Protein AF-A0A7S2PC75-F1 (afdb_monomer)

Nearest PDB structures (foldseek):
  4tuf-assembly1_A  TM=7.971E-01  e=1.268E-13  Xanthomonas campestris pv. campestris str. ATCC 33913
  3axx-assembly1_A  TM=7.321E-01  e=4.508E-13  Pyrococcus horikoshii OT3
  4hu0-assembly1_A  TM=7.326E-01  e=3.257E-08  uncultured bacterium
  7p6i-assembly1_A  TM=6.720E-01  e=1.459E-07  uncultured bacterium
  3w0k-assembly1_A  TM=6.856E-01  e=2.071E-06  Caldanaerobius polysaccharolyticus

Structure (mmCIF, N/CA/C/O backbone):
data_AF-A0A7S2PC75-F1
#
_entry.id   AF-A0A7S2PC75-F1
#
loop_
_atom_site.group_PDB
_atom_site.id
_atom_site.type_symbol
_atom_site.label_atom_id
_atom_site.label_alt_id
_atom_site.label_comp_id
_atom_site.label_asym_id
_atom_site.label_entity_id
_atom_site.label_seq_id
_atom_site.pdbx_PDB_ins_code
_atom_site.Cartn_x
_atom_site.Cartn_y
_atom_site.Cartn_z
_atom_site.occupancy
_atom_site.B_iso_or_equiv
_atom_site.auth_seq_id
_atom_site.auth_comp_id
_atom_site.auth_asym_id
_atom_site.auth_atom_id
_atom_site.pdbx_PDB_model_num
ATOM 1 N N . MET A 1 1 ? -19.248 19.555 7.279 1.00 66.62 1 MET A N 1
ATOM 2 C CA . MET A 1 1 ? -19.212 18.313 8.081 1.00 66.62 1 MET A CA 1
ATOM 3 C C . MET A 1 1 ? -19.969 18.442 9.414 1.00 66.62 1 MET A C 1
ATOM 5 O O . MET A 1 1 ? -21.032 17.844 9.510 1.00 66.62 1 MET A O 1
ATOM 9 N N . LEU A 1 2 ? -19.542 19.271 10.380 1.00 76.38 2 LEU A N 1
ATOM 10 C CA . LEU A 1 2 ? -20.166 19.337 11.725 1.00 76.38 2 LEU A CA 1
ATOM 11 C C . LEU A 1 2 ? -21.654 19.732 11.754 1.00 76.38 2 LEU A C 1
ATOM 13 O O . LEU A 1 2 ? -22.411 19.213 12.561 1.00 76.38 2 LEU A O 1
ATOM 17 N N . ARG A 1 3 ? -22.115 20.598 10.838 1.00 79.69 3 ARG A N 1
ATOM 18 C CA . ARG A 1 3 ? -23.551 20.940 10.726 1.00 79.69 3 ARG A CA 1
ATOM 19 C C . ARG A 1 3 ? -24.442 19.730 10.417 1.00 79.69 3 ARG A C 1
ATOM 21 O O . ARG A 1 3 ? -25.597 19.723 10.818 1.00 79.69 3 ARG A O 1
ATOM 28 N N . ALA A 1 4 ? -23.919 18.752 9.681 1.00 81.88 4 ALA A N 1
ATOM 29 C CA . ALA A 1 4 ? -24.644 17.534 9.325 1.00 81.88 4 ALA A CA 1
ATOM 30 C C . ALA A 1 4 ? -24.431 16.399 10.344 1.00 81.88 4 ALA A C 1
ATOM 32 O O . ALA A 1 4 ? -25.217 15.462 10.348 1.00 81.88 4 ALA A O 1
ATOM 33 N N . ASN A 1 5 ? -23.399 16.506 11.190 1.00 87.88 5 ASN A N 1
ATOM 34 C CA . ASN A 1 5 ? -22.972 15.489 12.153 1.00 87.88 5 ASN A CA 1
ATOM 35 C C . ASN A 1 5 ? -22.651 16.173 13.502 1.00 87.88 5 ASN A C 1
ATOM 37 O O . ASN A 1 5 ? -21.478 16.284 13.880 1.00 87.88 5 ASN A O 1
ATOM 41 N N . PRO A 1 6 ? -23.655 16.760 14.186 1.00 92.19 6 PRO A N 1
ATOM 42 C CA . PRO A 1 6 ? -23.441 17.530 15.415 1.00 92.19 6 PRO A CA 1
ATOM 43 C C . PRO A 1 6 ? -22.834 16.696 16.552 1.00 92.19 6 PRO A C 1
ATOM 45 O O . PRO A 1 6 ? -22.147 17.236 17.413 1.00 92.19 6 PRO A O 1
ATOM 48 N N . GLU A 1 7 ? -23.040 15.381 16.543 1.00 92.50 7 GLU A N 1
ATOM 49 C CA . GLU A 1 7 ? -22.459 14.426 17.486 1.00 92.50 7 GLU A CA 1
ATOM 50 C C . GLU A 1 7 ? -20.932 14.302 17.390 1.00 92.50 7 GLU A C 1
ATOM 52 O O . GLU A 1 7 ? -20.310 13.804 18.326 1.00 92.50 7 GLU A O 1
ATOM 57 N N . LEU A 1 8 ? -20.321 14.768 16.294 1.00 94.75 8 LEU A N 1
ATOM 58 C CA . LEU A 1 8 ? -18.863 14.804 16.141 1.00 94.75 8 LEU A CA 1
ATOM 59 C C . LEU A 1 8 ? -18.233 16.056 16.768 1.00 94.75 8 LEU A C 1
ATOM 61 O O . LEU A 1 8 ? -17.010 16.168 16.849 1.00 94.75 8 LEU A O 1
ATOM 65 N N . GLN A 1 9 ? -19.042 17.026 17.201 1.00 93.69 9 GLN A N 1
ATOM 66 C CA . GLN A 1 9 ? -18.536 18.275 17.753 1.00 93.69 9 GLN A CA 1
ATOM 67 C C . GLN A 1 9 ? -17.811 18.044 19.086 1.00 93.69 9 GLN A C 1
ATOM 69 O O . GLN A 1 9 ? -18.372 17.505 20.035 1.00 93.69 9 GLN A O 1
ATOM 74 N N . GLY A 1 10 ? -16.566 18.523 19.170 1.00 94.12 10 GLY A N 1
ATOM 75 C CA . GLY A 1 10 ? -15.735 18.412 20.372 1.00 94.12 10 GLY A CA 1
ATOM 76 C C . GLY A 1 10 ? -14.986 17.085 20.508 1.00 94.12 10 GLY A C 1
ATOM 77 O O . GLY A 1 10 ? -14.189 16.957 21.433 1.00 94.12 10 GLY A O 1
ATOM 78 N N . LEU A 1 11 ? -15.197 16.138 19.588 1.00 96.38 11 LEU A N 1
ATOM 79 C CA . LEU A 1 11 ? -14.402 14.918 19.510 1.00 96.38 11 LEU A CA 1
ATOM 80 C C . LEU A 1 11 ? -13.007 15.213 18.951 1.00 96.38 11 LEU A C 1
ATOM 82 O O . LEU A 1 11 ? -12.824 16.065 18.077 1.00 96.38 11 LEU A O 1
ATOM 86 N N . SER A 1 12 ? -12.018 14.476 19.442 1.00 96.19 12 SER A N 1
ATOM 87 C CA . SER A 1 12 ? -10.688 14.411 18.844 1.00 96.19 12 SER A CA 1
ATOM 88 C C . SER A 1 12 ? -10.729 13.723 17.474 1.00 96.19 12 SER A C 1
ATOM 90 O O . SER A 1 12 ? -11.647 12.964 17.166 1.00 96.19 12 SER A O 1
ATOM 92 N N . ALA A 1 13 ? -9.695 13.930 16.651 1.00 93.38 13 ALA A N 1
ATOM 93 C CA . ALA A 1 13 ? -9.587 13.265 15.350 1.00 93.38 13 ALA A CA 1
ATOM 94 C C . ALA A 1 13 ? -9.638 11.727 15.464 1.00 93.38 13 ALA A C 1
ATOM 96 O O . ALA A 1 13 ? -10.258 11.077 14.629 1.00 93.38 13 ALA A O 1
ATOM 97 N N . MET A 1 14 ? -9.051 11.154 16.523 1.00 96.62 14 MET A N 1
ATOM 98 C CA . MET A 1 14 ? -9.095 9.710 16.777 1.00 96.62 14 MET A CA 1
ATOM 99 C C . MET A 1 14 ? -10.508 9.230 17.135 1.00 96.62 14 MET A C 1
ATOM 101 O O . MET A 1 14 ? -10.946 8.206 16.630 1.00 96.62 14 MET A O 1
ATOM 105 N N . GLU A 1 15 ? -11.256 9.983 17.945 1.00 97.44 15 GLU A N 1
ATOM 106 C CA . GLU A 1 15 ? -12.650 9.637 18.261 1.00 97.44 15 GLU A CA 1
ATOM 107 C C . GLU A 1 15 ? -13.561 9.753 17.033 1.00 97.44 15 GLU A C 1
ATOM 109 O O . GLU A 1 15 ? -14.462 8.938 16.852 1.00 97.44 15 GLU A O 1
ATOM 114 N N . VAL A 1 16 ? -13.323 10.735 16.157 1.00 96.62 16 VAL A N 1
ATOM 115 C CA . VAL A 1 16 ? -14.023 10.818 14.866 1.00 96.62 16 VAL A CA 1
ATOM 116 C C . VAL A 1 16 ? -13.667 9.618 13.984 1.00 96.62 16 VAL A C 1
ATOM 118 O O . VAL A 1 16 ? -14.558 9.025 13.381 1.00 96.62 16 VAL A O 1
ATOM 121 N N . PHE A 1 17 ? -12.394 9.216 13.950 1.00 96.69 17 PHE A N 1
ATOM 122 C CA . PHE A 1 17 ? -11.945 8.032 13.220 1.00 96.69 17 PHE A CA 1
ATOM 123 C C . PHE A 1 17 ? -12.622 6.751 13.735 1.00 96.69 17 PHE A C 1
ATOM 125 O O . PHE A 1 17 ? -13.135 5.976 12.928 1.00 96.69 17 PHE A O 1
ATOM 132 N N . ASP A 1 18 ? -12.753 6.581 15.057 1.00 98.00 18 ASP A N 1
ATOM 133 C CA . ASP A 1 18 ? -13.519 5.471 15.643 1.00 98.00 18 ASP A CA 1
ATOM 134 C C . ASP A 1 18 ? -14.970 5.462 15.167 1.00 98.00 18 ASP A C 1
ATOM 136 O O . ASP A 1 18 ? -15.488 4.419 14.779 1.00 98.00 18 ASP A O 1
ATOM 140 N N . ARG A 1 19 ? -15.631 6.629 15.155 1.00 97.19 19 ARG A N 1
ATOM 141 C CA . ARG A 1 19 ? -17.019 6.748 14.683 1.00 97.19 19 ARG A CA 1
ATOM 142 C C . ARG A 1 19 ? -17.156 6.374 13.213 1.00 97.19 19 ARG A C 1
ATOM 144 O O . ARG A 1 19 ? -18.156 5.758 12.851 1.00 97.19 19 ARG A O 1
ATOM 151 N N . CYS A 1 20 ? -16.167 6.697 12.382 1.00 95.81 20 CYS A N 1
ATOM 152 C CA . CYS A 1 20 ? -16.134 6.269 10.986 1.00 95.81 20 CYS A CA 1
ATOM 153 C C . CYS A 1 20 ? -15.991 4.744 10.868 1.00 95.81 20 CYS A C 1
ATOM 155 O O . CYS A 1 20 ? -16.774 4.117 10.152 1.00 95.81 20 CYS A O 1
ATOM 157 N N . VAL A 1 21 ? -15.050 4.133 11.599 1.00 98.25 21 VAL A N 1
ATOM 158 C CA . VAL A 1 21 ? -14.865 2.670 11.611 1.00 98.25 21 VAL A CA 1
ATOM 159 C C . VAL A 1 21 ? -16.132 1.966 12.109 1.00 98.25 21 VAL A C 1
ATOM 161 O O . VAL A 1 21 ? -16.602 1.018 11.476 1.00 98.25 21 VAL A O 1
ATOM 164 N N . ASP A 1 22 ? -16.746 2.454 13.187 1.00 97.31 22 ASP A N 1
ATOM 165 C CA . ASP A 1 22 ? -18.012 1.935 13.707 1.00 97.31 22 ASP A CA 1
ATOM 166 C C . ASP A 1 22 ? -19.130 2.061 12.667 1.00 97.31 22 ASP A C 1
ATOM 168 O O . ASP A 1 22 ? -19.859 1.103 12.422 1.00 97.31 22 ASP A O 1
ATOM 172 N N . ALA A 1 23 ? -19.273 3.221 12.021 1.00 96.25 23 ALA A N 1
ATOM 173 C CA . ALA A 1 23 ? -20.307 3.440 11.013 1.00 96.25 23 ALA A CA 1
ATOM 174 C C . ALA A 1 23 ? -20.175 2.459 9.840 1.00 96.25 23 ALA A C 1
ATOM 176 O O . ALA A 1 23 ? -21.174 1.861 9.440 1.00 96.25 23 ALA A O 1
ATOM 177 N N . ILE A 1 24 ? -18.956 2.242 9.334 1.00 97.62 24 ILE A N 1
ATOM 178 C CA . ILE A 1 24 ? -18.686 1.308 8.232 1.00 97.62 24 ILE A CA 1
ATOM 179 C C . ILE A 1 24 ? -18.961 -0.136 8.674 1.00 97.62 24 ILE A C 1
ATOM 181 O O . ILE A 1 24 ? -19.721 -0.865 8.030 1.00 97.62 24 ILE A O 1
ATOM 185 N N . THR A 1 25 ? -18.400 -0.549 9.811 1.00 98.19 25 THR A N 1
ATOM 186 C CA . THR A 1 25 ? -18.502 -1.940 10.279 1.00 98.19 25 THR A CA 1
ATOM 187 C C . THR A 1 25 ? -19.907 -2.314 10.766 1.00 98.19 25 THR A C 1
ATOM 189 O O . THR A 1 25 ? -20.326 -3.463 10.590 1.00 98.19 25 THR A O 1
ATOM 192 N N . ASN A 1 26 ? -20.695 -1.357 11.271 1.00 97.50 26 ASN A N 1
ATOM 193 C CA . ASN A 1 26 ? -22.109 -1.552 11.615 1.00 97.50 26 ASN A CA 1
ATOM 194 C C . ASN A 1 26 ? -23.001 -1.787 10.385 1.00 97.50 26 ASN A C 1
ATOM 196 O O . ASN A 1 26 ? -24.053 -2.410 10.517 1.00 97.50 26 ASN A O 1
ATOM 200 N N . GLN A 1 27 ? -22.577 -1.359 9.189 1.00 97.81 27 GLN A N 1
ATOM 201 C CA . GLN A 1 27 ? -23.239 -1.710 7.923 1.00 97.81 27 GLN A CA 1
ATOM 202 C C . GLN A 1 27 ? -22.813 -3.083 7.382 1.00 97.81 27 GLN A C 1
ATOM 204 O O . GLN A 1 27 ? -23.238 -3.491 6.304 1.00 97.81 27 GLN A O 1
ATOM 209 N N . GLY A 1 28 ? -21.978 -3.819 8.118 1.00 97.19 28 GLY A N 1
ATOM 210 C CA . GLY A 1 28 ? -21.493 -5.132 7.708 1.00 97.19 28 GLY A CA 1
ATOM 211 C C . GLY A 1 28 ? -20.298 -5.094 6.755 1.00 97.19 28 GLY A C 1
ATOM 212 O O . GLY A 1 28 ? -19.853 -6.161 6.336 1.00 97.19 28 GLY A O 1
ATOM 213 N N . LEU A 1 29 ? -19.773 -3.907 6.440 1.00 97.44 29 LEU A N 1
ATOM 214 C CA . LEU A 1 29 ? -18.624 -3.724 5.557 1.00 97.44 29 LEU A CA 1
ATOM 215 C C . LEU A 1 29 ? -17.309 -4.008 6.290 1.00 97.44 29 LEU A C 1
ATOM 217 O O . LEU A 1 29 ? -17.196 -3.810 7.502 1.00 97.44 29 LEU A O 1
ATOM 221 N N . LEU A 1 30 ? -16.323 -4.483 5.534 1.00 97.00 30 LEU A N 1
ATOM 222 C CA . LEU A 1 30 ? -14.967 -4.704 6.023 1.00 97.00 30 LEU A CA 1
ATOM 223 C C . LEU A 1 30 ? -14.165 -3.400 5.954 1.00 97.00 30 LEU A C 1
ATOM 225 O O . LEU A 1 30 ? -14.416 -2.554 5.099 1.00 97.00 30 LEU A O 1
ATOM 229 N N . VAL A 1 31 ? -13.194 -3.264 6.848 1.00 98.31 31 VAL A N 1
ATOM 230 C CA . VAL A 1 31 ? -12.301 -2.114 6.964 1.00 98.31 31 VAL A CA 1
ATOM 231 C C . VAL A 1 31 ? -10.858 -2.598 6.918 1.00 98.31 31 VAL A C 1
ATOM 233 O O . VAL A 1 31 ? -10.476 -3.523 7.638 1.00 98.31 31 VAL A O 1
ATOM 236 N N . ILE A 1 32 ? -10.061 -1.939 6.083 1.00 98.31 32 ILE A N 1
ATOM 237 C CA . ILE A 1 32 ? -8.604 -2.047 6.054 1.00 98.31 32 ILE A CA 1
ATOM 238 C C . ILE A 1 32 ? -8.066 -0.684 6.477 1.00 98.31 32 ILE A C 1
ATOM 240 O O . ILE A 1 32 ? -8.478 0.336 5.927 1.00 98.31 32 ILE A O 1
ATOM 244 N N . LEU A 1 33 ? -7.202 -0.653 7.490 1.00 98.50 33 LEU A N 1
ATOM 245 C CA . LEU A 1 33 ? -6.613 0.597 7.971 1.00 98.50 33 LEU A CA 1
ATOM 246 C C . LEU A 1 33 ? -5.283 0.826 7.264 1.00 98.50 33 LEU A C 1
ATOM 248 O O . LEU A 1 33 ? -4.379 0.014 7.424 1.00 98.50 33 LEU A O 1
ATOM 252 N N . ASN A 1 34 ? -5.167 1.918 6.511 1.00 98.06 34 ASN A N 1
ATOM 253 C CA . ASN A 1 34 ? -3.964 2.271 5.760 1.00 98.06 34 ASN A CA 1
ATOM 254 C C . ASN A 1 34 ? -3.205 3.412 6.447 1.00 98.06 34 ASN A C 1
ATOM 256 O O . ASN A 1 34 ? -3.764 4.472 6.741 1.00 98.06 34 ASN A O 1
ATOM 260 N N . HIS A 1 35 ? -1.918 3.191 6.721 1.00 97.81 35 HIS A N 1
ATOM 261 C CA . HIS A 1 35 ? -1.019 4.250 7.163 1.00 97.81 35 HIS A CA 1
ATOM 262 C C . HIS A 1 35 ? -0.600 5.098 5.952 1.00 97.81 35 HIS A C 1
ATOM 264 O O . HIS A 1 35 ? 0.468 4.902 5.350 1.00 97.81 35 HIS A O 1
ATOM 270 N N . HIS A 1 36 ? -1.455 6.064 5.619 1.00 95.44 36 HIS A N 1
ATOM 271 C CA . HIS A 1 36 ? -1.332 6.834 4.386 1.00 95.44 36 HIS A CA 1
ATOM 272 C C . HIS A 1 36 ? -0.199 7.868 4.426 1.00 95.44 36 HIS A C 1
ATOM 274 O O . HIS A 1 36 ? 0.632 7.940 3.524 1.00 95.44 36 HIS A O 1
ATOM 280 N N . MET A 1 37 ? -0.118 8.634 5.514 1.00 92.88 37 MET A N 1
ATOM 281 C CA . MET A 1 37 ? 0.890 9.672 5.747 1.00 92.88 37 MET A CA 1
ATOM 282 C C . MET A 1 37 ? 1.145 9.842 7.244 1.00 92.88 37 MET A C 1
ATOM 284 O O . MET A 1 37 ? 0.339 9.416 8.070 1.00 92.88 37 MET A O 1
ATOM 288 N N . PHE A 1 38 ? 2.254 10.495 7.586 1.00 92.75 38 PHE A N 1
ATOM 289 C CA . PHE A 1 38 ? 2.522 10.949 8.949 1.00 92.75 38 PHE A CA 1
ATOM 290 C C . PHE A 1 38 ? 1.826 12.271 9.272 1.00 92.75 38 PHE A C 1
ATOM 292 O O . PHE A 1 38 ? 1.352 12.470 10.391 1.00 92.75 38 PHE A O 1
ATOM 299 N N . ASP A 1 39 ? 1.783 13.181 8.301 1.00 89.44 39 ASP A N 1
ATOM 300 C CA . ASP A 1 39 ? 1.206 14.509 8.462 1.00 89.44 39 ASP A CA 1
ATOM 301 C C . ASP A 1 39 ? -0.211 14.578 7.871 1.00 89.44 39 ASP A C 1
ATOM 303 O O . ASP A 1 39 ? -0.564 13.854 6.939 1.00 89.44 39 ASP A O 1
ATOM 307 N N . ALA A 1 40 ? -1.034 15.482 8.409 1.00 86.62 40 ALA A N 1
ATOM 308 C CA . ALA A 1 40 ? -2.349 15.805 7.858 1.00 86.62 40 ALA A CA 1
ATOM 309 C C . ALA A 1 40 ? -2.192 16.691 6.607 1.00 86.62 40 ALA A C 1
ATOM 311 O O . ALA A 1 40 ? -2.441 17.894 6.653 1.00 86.62 40 ALA A O 1
ATOM 312 N N . ALA A 1 41 ? -1.702 16.094 5.523 1.00 82.19 41 ALA A N 1
ATOM 313 C CA . ALA A 1 41 ? -1.370 16.756 4.263 1.00 82.19 41 ALA A CA 1
ATOM 314 C C . ALA A 1 41 ? -2.009 16.022 3.070 1.00 82.19 41 ALA A C 1
ATOM 316 O O . ALA A 1 41 ? -2.966 15.271 3.241 1.00 82.19 41 ALA A O 1
ATOM 317 N N . TRP A 1 42 ? -1.497 16.256 1.861 1.00 81.88 42 TRP A N 1
ATOM 318 C CA . TRP A 1 42 ? -1.829 15.495 0.660 1.00 81.88 42 TRP A CA 1
ATOM 319 C C . TRP A 1 42 ? -0.540 14.942 0.038 1.00 81.88 42 TRP A C 1
ATOM 321 O O . TRP A 1 42 ? 0.494 15.606 0.071 1.00 81.88 42 TRP A O 1
ATOM 331 N N . CYS A 1 43 ? -0.611 13.742 -0.533 1.00 78.06 43 CYS A N 1
ATOM 332 C CA . CYS A 1 43 ? 0.510 13.030 -1.154 1.00 78.06 43 CYS A CA 1
ATOM 333 C C . CYS A 1 43 ? 0.294 12.911 -2.689 1.00 78.06 43 CYS A C 1
ATOM 335 O O . CYS A 1 43 ? -0.605 13.498 -3.264 1.00 78.06 43 CYS A O 1
ATOM 337 N N . CYS A 1 44 ? 1.027 12.190 -3.515 1.00 78.19 44 CYS A N 1
ATOM 338 C CA . CYS A 1 44 ? 2.147 11.321 -3.260 1.00 78.19 44 CYS A CA 1
ATOM 339 C C . CYS A 1 44 ? 3.215 11.679 -4.292 1.00 78.19 44 CYS A C 1
ATOM 341 O O . CYS A 1 44 ? 3.327 11.047 -5.336 1.00 78.19 44 CYS A O 1
ATOM 343 N N . ASP A 1 45 ? 3.934 12.775 -4.068 1.00 80.25 45 ASP A N 1
ATOM 344 C CA . ASP A 1 45 ? 5.126 13.077 -4.863 1.00 80.25 45 ASP A CA 1
ATOM 345 C C . ASP A 1 45 ? 6.393 12.744 -4.086 1.00 80.25 45 ASP A C 1
ATOM 347 O O . ASP A 1 45 ? 6.369 12.182 -2.992 1.00 80.25 45 ASP A O 1
ATOM 351 N N . THR A 1 46 ? 7.531 13.015 -4.709 1.00 82.94 46 THR A N 1
ATOM 352 C CA . THR A 1 46 ? 8.831 12.718 -4.128 1.00 82.94 46 THR A CA 1
ATOM 353 C C . THR A 1 46 ? 9.314 13.803 -3.170 1.00 82.94 46 THR A C 1
ATOM 355 O O . THR A 1 46 ? 10.381 13.634 -2.591 1.00 82.94 46 THR A O 1
ATOM 358 N N . ILE A 1 47 ? 8.601 14.922 -3.012 1.00 82.44 47 ILE A N 1
ATOM 359 C CA . ILE A 1 47 ? 9.016 16.066 -2.181 1.00 82.44 47 ILE A CA 1
ATOM 360 C C . ILE A 1 47 ? 8.087 16.315 -0.983 1.00 82.44 47 ILE A C 1
ATOM 362 O O . ILE A 1 47 ? 8.444 17.090 -0.102 1.00 82.44 47 ILE A O 1
ATOM 366 N N . ASP A 1 48 ? 6.962 15.604 -0.883 1.00 84.00 48 ASP A N 1
ATOM 367 C CA . ASP A 1 48 ? 5.991 15.698 0.218 1.00 84.00 48 ASP A CA 1
ATOM 368 C C . ASP A 1 48 ? 6.499 15.219 1.596 1.00 84.00 48 ASP A C 1
ATOM 370 O O . ASP A 1 48 ? 5.787 15.310 2.600 1.00 84.00 48 ASP A O 1
ATOM 374 N N . GLY A 1 49 ? 7.721 14.682 1.668 1.00 87.50 49 GLY A N 1
ATOM 375 C CA . GLY A 1 49 ? 8.339 14.215 2.914 1.00 87.50 49 GLY A CA 1
ATOM 376 C C . GLY A 1 49 ? 7.732 12.935 3.494 1.00 87.50 49 GLY A C 1
ATOM 377 O O . GLY A 1 49 ? 8.158 12.483 4.553 1.00 87.50 49 GLY A O 1
ATOM 378 N N . ASN A 1 50 ? 6.772 12.329 2.799 1.00 91.19 50 ASN A N 1
ATOM 379 C CA . ASN A 1 50 ? 5.962 11.198 3.228 1.00 91.19 50 ASN A CA 1
ATOM 380 C C . ASN A 1 50 ? 6.097 10.033 2.238 1.00 91.19 50 ASN A C 1
ATOM 382 O O . ASN A 1 50 ? 5.127 9.321 1.989 1.00 91.19 50 ASN A O 1
ATOM 386 N N . GLY A 1 51 ? 7.288 9.817 1.669 1.00 89.75 51 GLY A N 1
ATOM 387 C CA . GLY A 1 51 ? 7.579 8.687 0.773 1.00 89.75 51 GLY A CA 1
ATOM 388 C C . GLY A 1 51 ? 8.119 7.430 1.470 1.00 89.75 51 GLY A C 1
ATOM 389 O O . GLY A 1 51 ? 8.034 6.332 0.929 1.00 89.75 51 GLY A O 1
ATOM 390 N N . LEU A 1 52 ? 8.636 7.557 2.698 1.00 95.44 52 LEU A N 1
ATOM 391 C CA . LEU A 1 52 ? 9.244 6.461 3.470 1.00 95.44 52 LEU A CA 1
ATOM 392 C C . LEU A 1 52 ? 8.465 6.180 4.762 1.00 95.44 52 LEU A C 1
ATOM 394 O O . LEU A 1 52 ? 7.509 6.879 5.083 1.00 95.44 52 LEU A O 1
ATOM 398 N N . TRP A 1 53 ? 8.866 5.167 5.529 1.00 97.19 53 TRP A N 1
ATOM 399 C CA . TRP A 1 53 ? 8.313 4.829 6.856 1.00 97.19 53 TRP A CA 1
ATOM 400 C C . TRP A 1 53 ? 8.930 5.659 8.003 1.00 97.19 53 TRP A C 1
ATOM 402 O O . TRP A 1 53 ? 8.925 5.254 9.166 1.00 97.19 53 TRP A O 1
ATOM 412 N N . PHE A 1 54 ? 9.520 6.802 7.665 1.00 96.62 54 PHE A N 1
ATOM 413 C CA . PHE A 1 54 ? 10.030 7.817 8.577 1.00 96.62 54 PHE A CA 1
ATOM 414 C C . PHE A 1 54 ? 10.089 9.154 7.835 1.00 96.62 54 PHE A C 1
ATOM 416 O O . PHE A 1 54 ? 10.138 9.186 6.603 1.00 96.62 54 PHE A O 1
ATOM 423 N N . THR A 1 55 ? 10.127 10.241 8.592 1.00 94.62 55 THR A N 1
ATOM 424 C CA . THR A 1 55 ? 10.303 11.609 8.098 1.00 94.62 55 THR A CA 1
ATOM 425 C C . THR A 1 55 ? 11.378 12.309 8.932 1.00 94.62 55 THR A C 1
ATOM 427 O O . THR A 1 55 ? 11.989 11.701 9.813 1.00 94.62 55 THR A O 1
ATOM 430 N N . ASP A 1 56 ? 11.620 13.598 8.695 1.00 91.88 56 ASP A N 1
ATOM 431 C CA . ASP A 1 56 ? 12.485 14.391 9.581 1.00 91.88 56 ASP A CA 1
ATOM 432 C C . ASP A 1 56 ? 11.859 14.639 10.967 1.00 91.88 56 ASP A C 1
ATOM 434 O O . ASP A 1 56 ? 12.569 14.952 11.922 1.00 91.88 56 ASP A O 1
ATOM 438 N N . LYS A 1 57 ? 10.535 14.478 11.092 1.00 94.88 57 LYS A N 1
ATOM 439 C CA . LYS A 1 57 ? 9.766 14.701 12.325 1.00 94.88 57 LYS A CA 1
ATOM 440 C C . LYS A 1 57 ? 9.414 13.407 13.055 1.00 94.88 57 LYS A C 1
ATOM 442 O O . LYS A 1 57 ? 9.329 13.416 14.280 1.00 94.88 57 LYS A O 1
ATOM 447 N N . TYR A 1 58 ? 9.201 12.321 12.316 1.00 96.81 58 TYR A N 1
ATOM 448 C CA . TYR A 1 58 ? 8.748 11.041 12.853 1.00 96.81 58 TYR A CA 1
ATOM 449 C C . TYR A 1 58 ? 9.747 9.936 12.535 1.00 96.81 58 TYR A C 1
ATOM 451 O O . TYR A 1 58 ? 10.129 9.722 11.385 1.00 96.81 58 TYR A O 1
ATOM 459 N N . SER A 1 59 ? 10.164 9.213 13.566 1.00 97.88 59 SER A N 1
ATOM 460 C CA . SER A 1 59 ? 11.093 8.098 13.441 1.00 97.88 59 SER A CA 1
ATOM 461 C C . SER A 1 59 ? 10.401 6.826 12.942 1.00 97.88 59 SER A C 1
ATOM 463 O O . SER A 1 59 ? 9.179 6.685 12.990 1.00 97.88 59 SER A O 1
ATOM 465 N N . THR A 1 60 ? 11.198 5.835 12.533 1.00 98.00 60 THR A N 1
ATOM 466 C CA . THR A 1 60 ? 10.680 4.481 12.281 1.00 98.00 60 THR A CA 1
ATOM 467 C C . THR A 1 60 ? 9.991 3.890 13.514 1.00 98.00 60 THR A C 1
ATOM 469 O O . THR A 1 60 ? 9.035 3.140 13.366 1.00 98.00 60 THR A O 1
ATOM 472 N N . ASP A 1 61 ? 10.439 4.219 14.726 1.00 98.44 61 ASP A N 1
ATOM 473 C CA . ASP A 1 61 ? 9.816 3.687 15.939 1.00 98.44 61 ASP A CA 1
ATOM 474 C C . ASP A 1 61 ? 8.451 4.340 16.202 1.00 98.44 61 ASP A C 1
ATOM 476 O O . ASP A 1 61 ? 7.534 3.652 16.644 1.00 98.44 61 ASP A O 1
ATOM 480 N N . ASP A 1 62 ? 8.263 5.618 15.850 1.00 98.50 62 ASP A N 1
ATOM 481 C CA . ASP A 1 62 ? 6.947 6.274 15.901 1.00 98.50 62 ASP A CA 1
ATOM 482 C C . ASP A 1 62 ? 5.946 5.585 14.967 1.00 98.50 62 ASP A C 1
ATOM 484 O O . ASP A 1 62 ? 4.818 5.298 15.370 1.00 98.50 62 ASP A O 1
ATOM 488 N N . TRP A 1 63 ? 6.380 5.239 13.750 1.00 98.69 63 TRP A N 1
ATOM 489 C CA . TRP A 1 63 ? 5.585 4.456 12.802 1.00 98.69 63 TRP A CA 1
ATOM 490 C C . TRP A 1 63 ? 5.193 3.083 13.364 1.00 98.69 63 TRP A C 1
ATOM 492 O O . TRP A 1 63 ? 4.012 2.735 13.391 1.00 98.69 63 TRP A O 1
ATOM 502 N N . LEU A 1 64 ? 6.160 2.318 13.884 1.00 98.81 64 LEU A N 1
ATOM 503 C CA . LEU A 1 64 ? 5.903 0.997 14.474 1.00 98.81 64 LEU A CA 1
ATOM 504 C C . LEU A 1 64 ? 4.961 1.078 15.685 1.00 98.81 64 LEU A C 1
ATOM 506 O O . LEU A 1 64 ? 4.075 0.233 15.851 1.00 98.81 64 LEU A O 1
ATOM 510 N N . ASN A 1 65 ? 5.121 2.102 16.523 1.00 98.69 65 ASN A N 1
ATOM 511 C CA . ASN A 1 65 ? 4.240 2.345 17.660 1.00 98.69 65 ASN A CA 1
ATOM 512 C C . ASN A 1 65 ? 2.821 2.705 17.201 1.00 98.69 65 ASN A C 1
ATOM 514 O O . ASN A 1 65 ? 1.862 2.192 17.774 1.00 98.69 65 ASN A O 1
ATOM 518 N N . GLY A 1 66 ? 2.676 3.514 16.146 1.00 98.44 66 GLY A N 1
ATOM 519 C CA . GLY A 1 66 ? 1.385 3.845 15.537 1.00 98.44 66 GLY A CA 1
ATOM 520 C C . GLY A 1 66 ? 0.656 2.618 14.981 1.00 98.44 66 GLY A C 1
ATOM 521 O O . GLY A 1 66 ? -0.527 2.425 15.264 1.00 98.44 66 GLY A O 1
ATOM 522 N N . LEU A 1 67 ? 1.374 1.741 14.271 1.00 98.88 67 LEU A N 1
ATOM 523 C CA . LEU A 1 67 ? 0.832 0.469 13.779 1.00 98.88 67 LEU A CA 1
ATOM 524 C C . LEU A 1 67 ? 0.370 -0.436 14.926 1.00 98.88 67 LEU A C 1
ATOM 526 O O . LEU A 1 67 ? -0.751 -0.940 14.903 1.00 98.88 67 LEU A O 1
ATOM 530 N N . THR A 1 68 ? 1.209 -0.602 15.954 1.00 98.88 68 THR A N 1
ATOM 531 C CA . THR A 1 68 ? 0.869 -1.404 17.143 1.00 98.88 68 THR A CA 1
ATOM 532 C C . THR A 1 68 ? -0.360 -0.832 17.853 1.00 98.88 68 THR A C 1
ATOM 534 O O . THR A 1 68 ? -1.259 -1.579 18.238 1.00 98.88 68 THR A O 1
ATOM 537 N N . PHE A 1 69 ? -0.417 0.495 18.000 1.00 98.69 69 PHE A N 1
ATOM 538 C CA . PHE A 1 69 ? -1.518 1.202 18.645 1.00 98.69 69 PHE A CA 1
ATOM 539 C C . PHE A 1 69 ? -2.848 0.981 17.917 1.00 98.69 69 PHE A C 1
ATOM 541 O O . PHE A 1 69 ? -3.826 0.606 18.561 1.00 98.69 69 PHE A O 1
ATOM 548 N N . LEU A 1 70 ? -2.897 1.173 16.594 1.00 98.50 70 LEU A N 1
ATOM 549 C CA . LEU A 1 70 ? -4.125 0.955 15.822 1.00 98.50 70 LEU A CA 1
ATOM 550 C C . LEU A 1 70 ? -4.525 -0.524 15.799 1.00 98.50 70 LEU A C 1
ATOM 552 O O . LEU A 1 70 ? -5.712 -0.833 15.909 1.00 98.50 70 LEU A O 1
ATOM 556 N N . ALA A 1 71 ? -3.555 -1.437 15.712 1.00 98.69 71 ALA A N 1
ATOM 557 C CA . ALA A 1 71 ? -3.816 -2.872 15.757 1.00 98.69 71 ALA A CA 1
ATOM 558 C C . ALA A 1 71 ? -4.464 -3.306 17.076 1.00 98.69 71 ALA A C 1
ATOM 560 O O . ALA A 1 71 ? -5.504 -3.961 17.061 1.00 98.69 71 ALA A O 1
ATOM 561 N N . GLU A 1 72 ? -3.900 -2.883 18.209 1.00 98.69 72 GLU A N 1
ATOM 562 C CA . GLU A 1 72 ? -4.460 -3.141 19.540 1.00 98.69 72 GLU A CA 1
ATOM 563 C C . GLU A 1 72 ? -5.827 -2.464 19.716 1.00 98.69 72 GLU A C 1
ATOM 565 O O . GLU A 1 72 ? -6.747 -3.071 20.262 1.00 98.69 72 GLU A O 1
ATOM 570 N N . ARG A 1 73 ? -5.990 -1.227 19.221 1.00 98.50 73 ARG A N 1
ATOM 571 C CA . ARG A 1 73 ? -7.237 -0.454 19.341 1.00 98.50 73 ARG A CA 1
ATOM 572 C C . ARG A 1 73 ? -8.431 -1.149 18.690 1.00 98.50 73 ARG A C 1
ATOM 574 O O . ARG A 1 73 ? -9.524 -1.107 19.247 1.00 98.50 73 ARG A O 1
ATOM 581 N N . TYR A 1 74 ? -8.231 -1.767 17.527 1.00 98.50 74 TYR A N 1
ATOM 582 C CA . TYR A 1 74 ? -9.315 -2.356 16.734 1.00 98.50 74 TYR A CA 1
ATOM 583 C C . TYR A 1 74 ? -9.374 -3.884 16.774 1.00 98.50 74 TYR A C 1
ATOM 585 O O . TYR A 1 74 ? -10.189 -4.474 16.066 1.00 98.50 74 TYR A O 1
ATOM 593 N N . LYS A 1 75 ? -8.567 -4.544 17.612 1.00 97.44 75 LYS A N 1
ATOM 594 C CA . LYS A 1 75 ? -8.481 -6.014 17.648 1.00 97.44 75 LYS A CA 1
ATOM 595 C C . LYS A 1 75 ? -9.805 -6.729 17.928 1.00 97.44 75 LYS A C 1
ATOM 597 O O . LYS A 1 75 ? -10.008 -7.838 17.442 1.00 97.44 75 LYS A O 1
ATOM 602 N N . ASP A 1 76 ? -10.695 -6.094 18.690 1.00 97.44 76 ASP A N 1
ATOM 603 C CA . ASP A 1 76 ? -11.989 -6.664 19.075 1.00 97.44 76 ASP A CA 1
ATOM 604 C C . ASP A 1 76 ? -13.089 -6.395 18.030 1.00 97.44 76 ASP A C 1
ATOM 606 O O . ASP A 1 76 ? -14.203 -6.907 18.159 1.00 97.44 76 ASP A O 1
ATOM 610 N N . ASN A 1 77 ? -12.797 -5.621 16.973 1.00 97.75 77 ASN A N 1
ATOM 611 C CA . ASN A 1 77 ? -13.702 -5.428 15.844 1.00 97.75 77 ASN A CA 1
ATOM 612 C C . ASN A 1 77 ? -13.353 -6.420 14.716 1.00 97.75 77 ASN A C 1
ATOM 614 O O . ASN A 1 77 ? -12.424 -6.171 13.947 1.00 97.75 77 ASN A O 1
ATOM 618 N N . PRO A 1 78 ? -14.116 -7.516 14.531 1.00 94.94 78 PRO A N 1
ATOM 619 C CA . PRO A 1 78 ? -13.781 -8.564 13.563 1.00 94.94 78 PRO A CA 1
ATOM 620 C C . PRO A 1 78 ? -13.905 -8.120 12.098 1.00 94.94 78 PRO A C 1
ATOM 622 O O . PRO A 1 78 ? -13.568 -8.887 11.198 1.00 94.94 78 PRO A O 1
ATOM 625 N N . ARG A 1 79 ? -14.434 -6.917 11.839 1.00 96.94 79 ARG A N 1
ATOM 626 C CA . ARG A 1 79 ? -14.526 -6.337 10.495 1.00 96.94 79 ARG A CA 1
ATOM 627 C C . ARG A 1 79 ? -13.382 -5.384 10.174 1.00 96.94 79 ARG A C 1
ATOM 629 O O . ARG A 1 79 ? -13.284 -4.974 9.025 1.00 96.94 79 ARG A O 1
ATOM 636 N N . VAL A 1 80 ? -12.499 -5.082 11.127 1.00 98.19 80 VAL A N 1
ATOM 637 C CA . VAL A 1 80 ? -11.188 -4.498 10.826 1.00 98.19 80 VAL A CA 1
ATOM 638 C C . VAL A 1 80 ? -10.253 -5.652 10.477 1.00 98.19 80 VAL A C 1
ATOM 640 O O . VAL A 1 80 ? -9.700 -6.320 11.347 1.00 98.19 80 VAL A O 1
ATOM 643 N N . VAL A 1 81 ? -10.179 -5.965 9.183 1.00 95.62 81 VAL A N 1
ATOM 644 C CA . VAL A 1 81 ? -9.648 -7.249 8.697 1.00 95.62 81 VAL A CA 1
ATOM 645 C C . VAL A 1 81 ? -8.166 -7.215 8.360 1.00 95.62 81 VAL A C 1
ATOM 647 O O . VAL A 1 81 ? -7.535 -8.275 8.327 1.00 95.62 81 VAL A O 1
ATOM 650 N N . ALA A 1 82 ? -7.613 -6.031 8.094 1.00 97.81 82 ALA A N 1
ATOM 651 C CA . ALA A 1 82 ? -6.209 -5.882 7.754 1.00 97.81 82 ALA A CA 1
ATOM 652 C C . ALA A 1 82 ? -5.661 -4.488 8.075 1.00 97.81 82 ALA A C 1
ATOM 654 O O . ALA A 1 82 ? -6.408 -3.516 8.213 1.00 97.81 82 ALA A O 1
ATOM 655 N N . PHE A 1 83 ? -4.335 -4.420 8.154 1.00 98.75 83 PHE A N 1
ATOM 656 C CA . PHE A 1 83 ? -3.574 -3.193 8.343 1.00 98.75 83 PHE A CA 1
ATOM 657 C C . PHE A 1 83 ? -2.599 -3.056 7.191 1.00 98.75 83 PHE A C 1
ATOM 659 O O . PHE A 1 83 ? -1.700 -3.883 7.036 1.00 98.75 83 PHE A O 1
ATOM 666 N N . ASP A 1 84 ? -2.796 -2.021 6.397 1.00 98.75 84 ASP A N 1
ATOM 667 C CA . ASP A 1 84 ? -1.864 -1.607 5.375 1.00 98.75 84 ASP A CA 1
ATOM 668 C C . ASP A 1 84 ? -0.830 -0.671 5.978 1.00 98.75 84 ASP A C 1
ATOM 670 O O . ASP A 1 84 ? -1.118 0.428 6.466 1.00 98.75 84 ASP A O 1
ATOM 674 N N . ILE A 1 85 ? 0.384 -1.202 6.066 1.00 98.62 85 ILE A N 1
ATOM 675 C CA . ILE A 1 85 ? 1.390 -0.676 6.975 1.00 98.62 85 ILE A CA 1
ATOM 676 C C . ILE A 1 85 ? 2.016 0.607 6.458 1.00 98.62 85 ILE A C 1
ATOM 678 O O . ILE A 1 85 ? 2.565 1.357 7.267 1.00 98.62 85 ILE A O 1
ATOM 682 N N . ARG A 1 86 ? 1.981 0.862 5.145 1.00 97.94 86 ARG A N 1
ATOM 683 C CA . ARG A 1 86 ? 2.553 2.075 4.573 1.00 97.94 86 ARG A CA 1
ATOM 684 C C . ARG A 1 86 ? 2.123 2.291 3.125 1.00 97.94 86 ARG A C 1
ATOM 686 O O . ARG A 1 86 ? 2.546 1.532 2.265 1.00 97.94 86 ARG A O 1
ATOM 693 N N . ASN A 1 87 ? 1.463 3.423 2.890 1.00 97.25 87 ASN A N 1
ATOM 694 C CA . ASN A 1 87 ? 1.076 3.858 1.552 1.00 97.25 87 ASN A CA 1
ATOM 695 C C . ASN A 1 87 ? 2.239 4.292 0.660 1.00 97.25 87 ASN A C 1
ATOM 697 O O . ASN A 1 87 ? 3.008 5.196 1.003 1.00 97.25 87 ASN A O 1
ATOM 701 N N . GLU A 1 88 ? 2.308 3.703 -0.518 1.00 93.69 88 GLU A N 1
ATOM 702 C CA . GLU A 1 88 ? 3.196 4.028 -1.616 1.00 93.69 88 GLU A CA 1
ATOM 703 C C . GLU A 1 88 ? 4.644 4.289 -1.183 1.00 93.69 88 GLU A C 1
ATOM 705 O O . GLU A 1 88 ? 5.132 5.414 -1.361 1.00 93.69 88 GLU A O 1
ATOM 710 N N . PRO A 1 89 ? 5.375 3.298 -0.627 1.00 94.69 89 PRO A N 1
ATOM 711 C CA . PRO A 1 89 ? 6.806 3.443 -0.399 1.00 94.69 89 PRO A CA 1
ATOM 712 C C . PRO A 1 89 ? 7.490 3.911 -1.692 1.00 94.69 89 PRO A C 1
ATOM 714 O O . PRO A 1 89 ? 7.536 3.192 -2.693 1.00 94.69 89 PRO A O 1
ATOM 717 N N . ARG A 1 90 ? 8.006 5.141 -1.700 1.00 89.88 90 ARG A N 1
ATOM 718 C CA . ARG A 1 90 ? 8.501 5.835 -2.900 1.00 89.88 90 ARG A CA 1
ATOM 719 C C . ARG A 1 90 ? 9.738 6.687 -2.601 1.00 89.88 90 ARG A C 1
ATOM 721 O O . ARG A 1 90 ? 10.029 6.954 -1.432 1.00 89.88 90 ARG A O 1
ATOM 728 N N . PRO A 1 91 ? 10.489 7.106 -3.636 1.00 86.12 91 PRO A N 1
ATOM 729 C CA . PRO A 1 91 ? 11.611 8.015 -3.462 1.00 86.12 91 PRO A CA 1
ATOM 730 C C . PRO A 1 91 ? 11.231 9.284 -2.706 1.00 86.12 91 PRO A C 1
ATOM 732 O O . PRO A 1 91 ? 10.201 9.891 -2.985 1.00 86.12 91 PRO A O 1
ATOM 735 N N . TRP A 1 92 ? 12.106 9.712 -1.801 1.00 87.50 92 TRP A N 1
ATOM 736 C CA . TRP A 1 92 ? 12.009 11.004 -1.136 1.00 87.50 92 TRP A CA 1
ATOM 737 C C . TRP A 1 92 ? 13.235 11.855 -1.461 1.00 87.50 92 TRP A C 1
ATOM 739 O O . TRP A 1 92 ? 14.359 11.523 -1.085 1.00 87.50 92 TRP A O 1
ATOM 749 N N . VAL A 1 93 ? 13.015 12.961 -2.161 1.00 85.19 93 VAL A N 1
ATOM 750 C CA . VAL A 1 93 ? 14.009 13.990 -2.448 1.00 85.19 93 VAL A CA 1
ATOM 751 C C . VAL A 1 93 ? 14.014 14.981 -1.288 1.00 85.19 93 VAL A C 1
ATOM 753 O O . VAL A 1 93 ? 13.075 15.752 -1.101 1.00 85.19 93 VAL A O 1
ATOM 756 N N . LYS A 1 94 ? 15.084 14.955 -0.494 1.00 83.25 94 LYS A N 1
ATOM 757 C CA . LYS A 1 94 ? 15.292 15.896 0.606 1.00 83.25 94 LYS A CA 1
ATOM 758 C C . LYS A 1 94 ? 15.673 17.282 0.101 1.00 83.25 94 LYS A C 1
ATOM 760 O O . LYS A 1 94 ? 16.323 17.431 -0.940 1.00 83.25 94 LYS A O 1
ATOM 765 N N . GLU A 1 95 ? 15.383 18.288 0.922 1.00 76.31 95 GLU A N 1
ATOM 766 C CA . GLU A 1 95 ? 15.990 19.609 0.778 1.00 76.31 95 GLU A CA 1
ATOM 767 C C . GLU A 1 95 ? 17.523 19.474 0.718 1.00 76.31 95 GLU A C 1
ATOM 769 O O . GLU A 1 95 ? 18.146 18.813 1.551 1.00 76.31 95 GLU A O 1
ATOM 774 N N . GLY A 1 96 ? 18.137 20.048 -0.320 1.00 73.56 96 GLY A N 1
ATOM 775 C CA . GLY A 1 96 ? 19.561 19.860 -0.624 1.00 73.56 96 GLY A CA 1
ATOM 776 C C . GLY A 1 96 ? 19.865 18.784 -1.677 1.00 73.56 96 GLY A C 1
ATOM 777 O O . GLY A 1 96 ? 21.034 18.560 -1.983 1.00 73.56 96 GLY A O 1
ATOM 778 N N . GLY A 1 97 ? 18.841 18.151 -2.264 1.00 74.19 97 GLY A N 1
ATOM 779 C CA . GLY A 1 97 ? 18.955 17.333 -3.479 1.00 74.19 97 GLY A CA 1
ATOM 780 C C . GLY A 1 97 ? 19.358 15.873 -3.259 1.00 74.19 97 GLY A C 1
ATOM 781 O O . GLY A 1 97 ? 19.566 15.149 -4.229 1.00 74.19 97 GLY A O 1
ATOM 782 N N . THR A 1 98 ? 19.465 15.419 -2.006 1.00 80.56 98 THR A N 1
ATOM 783 C CA . THR A 1 98 ? 19.703 13.996 -1.714 1.00 80.56 98 THR A CA 1
ATOM 784 C C . THR A 1 98 ? 18.406 13.209 -1.875 1.00 80.56 98 THR A C 1
ATOM 786 O O . THR A 1 98 ? 17.409 13.539 -1.240 1.00 80.56 98 THR A O 1
ATOM 789 N N . SER A 1 99 ? 18.426 12.151 -2.682 1.00 84.12 99 SER A N 1
ATOM 790 C CA . SER A 1 99 ? 17.282 11.261 -2.898 1.00 84.12 99 SER A CA 1
ATOM 791 C C . SER A 1 99 ? 17.420 9.988 -2.071 1.00 84.12 99 SER A C 1
ATOM 793 O O . SER A 1 99 ? 18.423 9.285 -2.172 1.00 84.12 99 SER A O 1
ATOM 795 N N . ILE A 1 100 ? 16.416 9.657 -1.268 1.00 88.81 100 ILE A N 1
ATOM 796 C CA . ILE A 1 100 ? 16.349 8.404 -0.519 1.00 88.81 100 ILE A CA 1
ATOM 797 C C . ILE A 1 100 ? 15.398 7.452 -1.247 1.00 88.81 100 ILE A C 1
ATOM 799 O O . ILE A 1 100 ? 14.234 7.781 -1.458 1.00 88.81 100 ILE A O 1
ATOM 803 N N . LEU A 1 101 ? 15.891 6.280 -1.641 1.00 85.31 101 LEU A N 1
ATOM 804 C CA . LEU A 1 101 ? 15.184 5.297 -2.457 1.00 85.31 101 LEU A CA 1
ATOM 805 C C . LEU A 1 101 ? 14.790 4.076 -1.607 1.00 85.31 101 LEU A C 1
ATOM 807 O O . LEU A 1 101 ? 15.684 3.424 -1.055 1.00 85.31 101 LEU A O 1
ATOM 811 N N . PRO A 1 102 ? 13.496 3.721 -1.513 1.00 88.69 102 PRO A N 1
ATOM 812 C CA . PRO A 1 102 ? 13.077 2.466 -0.904 1.00 88.69 102 PRO A CA 1
ATOM 813 C C . PRO A 1 102 ? 13.306 1.301 -1.871 1.00 88.69 102 PRO A C 1
ATOM 815 O O . PRO A 1 102 ? 12.820 1.300 -3.007 1.00 88.69 102 PRO A O 1
ATOM 818 N N . TRP A 1 103 ? 14.032 0.287 -1.411 1.00 85.50 103 TRP A N 1
ATOM 819 C CA . TRP A 1 103 ? 14.367 -0.899 -2.195 1.00 85.50 103 TRP A CA 1
ATOM 820 C C . TRP A 1 103 ? 13.967 -2.184 -1.487 1.00 85.50 103 TRP A C 1
ATOM 822 O O . TRP A 1 103 ? 13.964 -2.251 -0.263 1.00 85.50 103 TRP A O 1
ATOM 832 N N . TRP A 1 104 ? 13.678 -3.236 -2.246 1.00 85.94 104 TRP A N 1
ATOM 833 C CA . TRP A 1 104 ? 13.409 -4.549 -1.674 1.00 85.94 104 TRP A CA 1
ATOM 834 C C . TRP A 1 104 ? 14.717 -5.315 -1.428 1.00 85.94 104 TRP A C 1
ATOM 836 O O . TRP A 1 104 ? 15.327 -5.830 -2.363 1.00 85.94 104 TRP A O 1
ATOM 846 N N . GLY A 1 105 ? 15.180 -5.373 -0.174 1.00 82.06 105 GLY A N 1
ATOM 847 C CA . GL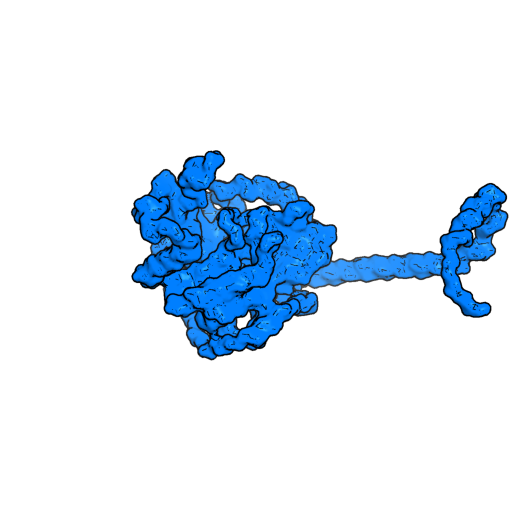Y A 1 105 ? 16.334 -6.191 0.213 1.00 82.06 105 GLY A CA 1
ATOM 848 C C . GLY A 1 105 ? 17.711 -5.553 0.012 1.00 82.06 105 GLY A C 1
ATOM 849 O O . GLY A 1 105 ? 18.716 -6.256 0.086 1.00 82.06 105 GLY A O 1
ATOM 850 N N . LEU A 1 106 ? 17.785 -4.242 -0.240 1.00 79.94 106 LEU A N 1
ATOM 851 C CA . LEU A 1 106 ? 19.051 -3.512 -0.332 1.00 79.94 106 LEU A CA 1
ATOM 852 C C . LEU A 1 106 ? 19.057 -2.319 0.615 1.00 79.94 106 LEU A C 1
ATOM 854 O O . LEU A 1 106 ? 18.195 -1.450 0.542 1.00 79.94 106 LEU A O 1
ATOM 858 N N . GLU A 1 107 ? 20.101 -2.236 1.432 1.00 84.56 107 GLU A N 1
ATOM 859 C CA . GLU A 1 107 ? 20.473 -1.031 2.165 1.00 84.56 107 GLU A CA 1
ATOM 860 C C . GLU A 1 107 ? 21.925 -0.707 1.811 1.00 84.56 107 GLU A C 1
ATOM 862 O O . GLU A 1 107 ? 22.819 -1.538 1.994 1.00 84.56 107 GLU A O 1
ATOM 867 N N . THR A 1 108 ? 22.182 0.477 1.253 1.00 78.31 108 THR A N 1
ATOM 868 C CA . THR A 1 108 ? 23.552 0.890 0.937 1.00 78.31 108 THR A CA 1
ATOM 869 C C . THR A 1 108 ? 23.726 2.398 0.984 1.00 78.31 108 THR A C 1
ATOM 871 O O . THR A 1 108 ? 22.886 3.170 0.523 1.00 78.31 108 THR A O 1
ATOM 874 N N . SER A 1 109 ? 24.872 2.807 1.522 1.00 77.31 109 SER A N 1
ATOM 875 C CA . SER A 1 109 ? 25.336 4.191 1.566 1.00 77.31 109 SER A CA 1
ATOM 876 C C . SER A 1 109 ? 26.392 4.496 0.503 1.00 77.31 109 SER A C 1
ATOM 878 O O . SER A 1 109 ? 26.867 5.626 0.415 1.00 77.31 109 SER A O 1
ATOM 880 N N . ILE A 1 110 ? 26.778 3.514 -0.326 1.00 72.81 110 ILE A N 1
ATOM 881 C CA . ILE A 1 110 ? 27.815 3.716 -1.352 1.00 72.81 110 ILE A CA 1
ATOM 882 C C . ILE A 1 110 ? 27.399 4.769 -2.386 1.00 72.81 110 ILE A C 1
ATOM 884 O O . ILE A 1 110 ? 28.245 5.481 -2.926 1.00 72.81 110 ILE A O 1
ATOM 888 N N . LEU A 1 111 ? 26.091 4.899 -2.622 1.00 70.94 111 LEU A N 1
ATOM 889 C CA . LEU A 1 111 ? 25.530 5.863 -3.559 1.00 70.94 111 LEU A CA 1
ATOM 890 C C . LEU A 1 111 ? 25.393 7.271 -2.960 1.00 70.94 111 LEU A C 1
ATOM 892 O O . LEU A 1 111 ? 25.103 8.212 -3.699 1.00 70.94 111 LEU A O 1
ATOM 896 N N . ASN A 1 112 ? 25.688 7.458 -1.664 1.00 80.00 112 ASN A N 1
ATOM 897 C CA . ASN A 1 112 ? 25.587 8.767 -1.012 1.00 80.00 112 ASN A CA 1
ATOM 898 C C . ASN A 1 112 ? 26.525 9.788 -1.672 1.00 80.00 112 ASN A C 1
ATOM 900 O O . ASN A 1 112 ? 26.194 10.967 -1.753 1.00 80.00 112 ASN A O 1
ATOM 904 N N . LEU A 1 113 ? 27.671 9.333 -2.198 1.00 74.06 113 LEU A N 1
ATOM 905 C CA . LEU A 1 113 ? 28.614 10.164 -2.961 1.00 74.06 113 LEU A CA 1
ATOM 906 C C . LEU A 1 113 ? 28.005 10.753 -4.242 1.00 74.06 113 LEU A C 1
ATOM 908 O O . LEU A 1 113 ? 28.515 11.743 -4.758 1.00 74.06 113 LEU A O 1
ATOM 912 N N . PHE A 1 114 ? 26.928 10.150 -4.743 1.00 69.25 114 PHE A N 1
ATOM 913 C CA . PHE A 1 114 ? 26.179 10.603 -5.911 1.00 69.25 114 PHE A CA 1
ATOM 914 C C . PHE A 1 114 ? 24.854 11.277 -5.531 1.00 69.25 114 PHE A C 1
ATOM 916 O O . PHE A 1 114 ? 24.067 11.585 -6.417 1.00 69.25 114 PHE A O 1
ATOM 923 N N . GLY A 1 115 ? 24.600 11.511 -4.238 1.00 73.25 115 GLY A N 1
ATOM 924 C CA . GLY A 1 115 ? 23.353 12.104 -3.755 1.00 73.25 115 GLY A CA 1
ATOM 925 C C . GLY A 1 115 ? 22.196 11.115 -3.604 1.00 73.25 115 GLY A C 1
ATOM 926 O O . GLY A 1 115 ? 21.056 11.558 -3.513 1.00 73.25 115 GLY A O 1
ATOM 927 N N . TYR A 1 116 ? 22.455 9.801 -3.554 1.00 77.88 116 TYR A N 1
ATOM 928 C CA . TYR A 1 116 ? 21.411 8.785 -3.374 1.00 77.88 116 TYR A CA 1
ATOM 929 C C . TYR A 1 116 ? 21.664 7.927 -2.142 1.00 77.88 116 TYR A C 1
ATOM 931 O O . TYR A 1 116 ? 22.741 7.366 -1.981 1.00 77.88 116 TYR A O 1
ATOM 939 N N . GLN A 1 117 ? 20.649 7.755 -1.308 1.00 85.50 117 GLN A N 1
ATOM 940 C CA . GLN A 1 117 ? 20.655 6.807 -0.201 1.00 85.50 117 GLN A CA 1
ATOM 941 C C . GLN A 1 117 ? 19.660 5.691 -0.508 1.00 85.50 117 GLN A C 1
ATOM 943 O O . GLN A 1 117 ? 18.533 5.975 -0.894 1.00 85.50 117 GLN A O 1
ATOM 948 N N . VAL A 1 118 ? 20.037 4.428 -0.317 1.00 85.06 118 VAL A N 1
ATOM 949 C CA . VAL A 1 118 ? 19.118 3.297 -0.518 1.00 85.06 118 VAL A CA 1
ATOM 950 C C . VAL A 1 118 ? 18.771 2.681 0.828 1.00 85.06 118 VAL A C 1
ATOM 952 O O . VAL A 1 118 ? 19.672 2.356 1.606 1.00 85.06 118 VAL A O 1
ATOM 955 N N . VAL A 1 119 ? 17.476 2.524 1.097 1.00 90.81 119 VAL A N 1
ATOM 956 C CA . VAL A 1 119 ? 16.944 1.965 2.347 1.00 90.81 119 VAL A CA 1
ATOM 957 C C . VAL A 1 119 ? 16.073 0.742 2.076 1.00 90.81 119 VAL A C 1
ATOM 959 O O . VAL A 1 119 ? 15.321 0.703 1.103 1.00 90.81 119 VAL A O 1
ATOM 962 N N . ASP A 1 120 ? 16.158 -0.253 2.957 1.00 91.81 120 ASP A N 1
ATOM 963 C CA . ASP A 1 120 ? 15.540 -1.562 2.739 1.00 91.81 120 ASP A CA 1
ATOM 964 C C . ASP A 1 120 ? 14.070 -1.602 3.199 1.00 91.81 120 ASP A C 1
ATOM 966 O O . ASP A 1 120 ? 13.764 -1.739 4.390 1.00 91.81 120 ASP A O 1
ATOM 970 N N . TRP A 1 121 ? 13.150 -1.516 2.235 1.00 95.19 121 TRP A N 1
ATOM 971 C CA . TRP A 1 121 ? 11.713 -1.658 2.453 1.00 95.19 121 TRP A CA 1
ATOM 972 C C . TRP A 1 121 ? 11.333 -3.056 2.940 1.00 95.19 121 TRP A C 1
ATOM 974 O O . TRP A 1 121 ? 10.516 -3.155 3.845 1.00 95.19 121 TRP A O 1
ATOM 984 N N . ARG A 1 122 ? 11.961 -4.139 2.460 1.00 94.31 122 ARG A N 1
ATOM 985 C CA . ARG A 1 122 ? 11.676 -5.508 2.946 1.00 94.31 122 ARG A CA 1
ATOM 986 C C . ARG A 1 122 ? 11.895 -5.599 4.456 1.00 94.31 122 ARG A C 1
ATOM 988 O O . ARG A 1 122 ? 11.098 -6.208 5.180 1.00 94.31 122 ARG A O 1
ATOM 995 N N . ARG A 1 123 ? 12.971 -4.976 4.947 1.00 95.44 123 ARG A N 1
ATOM 996 C CA . ARG A 1 123 ? 13.283 -4.909 6.380 1.00 95.44 123 ARG A CA 1
ATOM 997 C C . ARG A 1 123 ? 12.263 -4.097 7.156 1.00 95.44 123 ARG A C 1
ATOM 999 O O . ARG A 1 123 ? 11.759 -4.570 8.174 1.00 95.44 123 ARG A O 1
ATOM 1006 N N . ALA A 1 124 ? 11.931 -2.905 6.678 1.00 97.81 124 ALA A N 1
ATOM 1007 C CA . ALA A 1 124 ? 10.916 -2.078 7.316 1.00 97.81 124 ALA A CA 1
ATOM 1008 C C . ALA A 1 124 ? 9.534 -2.745 7.307 1.00 97.81 124 ALA A C 1
ATOM 1010 O O . ALA A 1 124 ? 8.903 -2.813 8.356 1.00 97.81 124 ALA A O 1
ATOM 1011 N N . ALA A 1 125 ? 9.118 -3.339 6.190 1.00 98.31 125 ALA A N 1
ATOM 1012 C CA . ALA A 1 125 ? 7.884 -4.100 6.045 1.00 98.31 125 ALA A CA 1
ATOM 1013 C C . ALA A 1 125 ? 7.810 -5.280 7.023 1.00 98.31 125 ALA A C 1
ATOM 1015 O O . ALA A 1 125 ? 6.796 -5.472 7.691 1.00 98.31 125 ALA A O 1
ATOM 1016 N N . SER A 1 126 ? 8.915 -6.018 7.192 1.00 98.25 126 SER A N 1
ATOM 1017 C CA . SER A 1 126 ? 9.008 -7.097 8.187 1.00 98.25 126 SER A CA 1
ATOM 1018 C C . SER A 1 126 ? 8.798 -6.560 9.608 1.00 98.25 126 SER A C 1
ATOM 1020 O O . SER A 1 126 ? 8.044 -7.141 10.386 1.00 98.25 126 SER A O 1
ATOM 1022 N N . ARG A 1 127 ? 9.413 -5.416 9.948 1.00 98.62 127 ARG A N 1
ATOM 1023 C CA . ARG A 1 127 ? 9.222 -4.758 11.254 1.00 98.62 127 ARG A CA 1
ATOM 1024 C C . ARG A 1 127 ? 7.785 -4.253 11.430 1.00 98.62 127 ARG A C 1
ATOM 1026 O O . ARG A 1 127 ? 7.221 -4.438 12.506 1.00 98.62 127 ARG A O 1
ATOM 1033 N N . GLY A 1 128 ? 7.189 -3.671 10.390 1.00 98.75 128 GLY A N 1
ATOM 1034 C CA . GLY A 1 128 ? 5.807 -3.184 10.377 1.00 98.75 128 GLY A CA 1
ATOM 1035 C C . GLY A 1 128 ? 4.787 -4.301 10.598 1.00 98.75 128 GLY A C 1
ATOM 1036 O O . GLY A 1 128 ? 3.918 -4.173 11.457 1.00 98.75 128 GLY A O 1
ATOM 1037 N N . ALA A 1 129 ? 4.948 -5.439 9.917 1.00 98.56 129 ALA A N 1
ATOM 1038 C CA . ALA A 1 129 ? 4.108 -6.619 10.125 1.00 98.56 129 ALA A CA 1
ATOM 1039 C C . ALA A 1 129 ? 4.192 -7.140 11.570 1.00 98.56 129 ALA A C 1
ATOM 1041 O O . ALA A 1 129 ? 3.174 -7.397 12.212 1.00 98.56 129 ALA A O 1
ATOM 1042 N N . VAL A 1 130 ? 5.409 -7.220 12.121 1.00 98.62 130 VAL A N 1
ATOM 1043 C CA . VAL A 1 130 ? 5.630 -7.602 13.524 1.00 98.62 130 VAL A CA 1
ATOM 1044 C C . VAL A 1 130 ? 4.978 -6.610 14.489 1.00 98.62 130 VAL A C 1
ATOM 1046 O O . VAL A 1 130 ? 4.388 -7.039 15.478 1.00 98.62 130 VAL A O 1
ATOM 1049 N N . ALA A 1 131 ? 5.036 -5.306 14.211 1.00 98.81 131 ALA A N 1
ATOM 1050 C CA . ALA A 1 131 ? 4.361 -4.286 15.013 1.00 98.81 131 ALA A CA 1
ATOM 1051 C C . ALA A 1 131 ? 2.833 -4.451 15.004 1.00 98.81 131 ALA A C 1
ATOM 1053 O O . ALA A 1 131 ? 2.212 -4.437 16.067 1.00 98.81 131 ALA A O 1
ATOM 1054 N N . VAL A 1 132 ? 2.229 -4.710 13.841 1.00 98.75 132 VAL A N 1
ATOM 1055 C CA . VAL A 1 132 ? 0.795 -5.029 13.759 1.00 98.75 132 VAL A CA 1
ATOM 1056 C C . VAL A 1 132 ? 0.471 -6.267 14.597 1.00 98.75 132 VAL A C 1
ATOM 1058 O O . VAL A 1 132 ? -0.431 -6.216 15.431 1.00 98.75 132 VAL A O 1
ATOM 1061 N N . TRP A 1 133 ? 1.227 -7.361 14.462 1.00 98.00 133 TRP A N 1
ATOM 1062 C CA . TRP A 1 133 ? 0.954 -8.596 15.210 1.00 98.00 133 TRP A CA 1
ATOM 1063 C C . TRP A 1 133 ? 1.216 -8.504 16.715 1.00 98.00 133 TRP A C 1
ATOM 1065 O O . TRP A 1 133 ? 0.624 -9.274 17.471 1.00 98.00 133 TRP A O 1
ATOM 1075 N N . LYS A 1 134 ? 2.033 -7.551 17.180 1.00 98.06 134 LYS A N 1
ATOM 1076 C CA . LYS A 1 134 ? 2.137 -7.229 18.613 1.00 98.06 134 LYS A CA 1
ATOM 1077 C C . LYS A 1 134 ? 0.830 -6.676 19.178 1.00 98.06 134 LYS A C 1
ATOM 1079 O O . LYS A 1 134 ? 0.496 -7.014 20.309 1.00 98.06 134 LYS A O 1
ATOM 1084 N N . GLY A 1 135 ? 0.115 -5.845 18.416 1.00 97.94 135 GLY A N 1
ATOM 1085 C CA . GLY A 1 135 ? -1.188 -5.303 18.821 1.00 97.94 135 GLY A CA 1
ATOM 1086 C C . GLY A 1 135 ? -2.353 -6.251 18.522 1.00 97.94 135 GLY A C 1
ATOM 1087 O O . GLY A 1 135 ? -3.253 -6.424 19.334 1.00 97.94 135 GLY A O 1
ATOM 1088 N N . ASN A 1 136 ? -2.328 -6.925 17.374 1.00 96.88 136 ASN A N 1
ATOM 1089 C CA . ASN A 1 136 ? -3.343 -7.898 16.984 1.00 96.88 136 ASN A CA 1
ATOM 1090 C C . ASN A 1 136 ? -2.699 -9.146 16.349 1.00 96.88 136 ASN A C 1
ATOM 1092 O O . ASN A 1 136 ? -2.486 -9.185 15.133 1.00 96.88 136 ASN A O 1
ATOM 1096 N N . PRO A 1 137 ? -2.445 -10.208 17.140 1.00 93.75 137 PRO A N 1
ATOM 1097 C CA . PRO A 1 137 ? -1.768 -11.415 16.674 1.00 93.75 137 PRO A CA 1
ATOM 1098 C C . PRO A 1 137 ? -2.513 -12.228 15.618 1.00 93.75 137 PRO A C 1
ATOM 1100 O O . PRO A 1 137 ? -1.977 -13.251 15.208 1.00 93.75 137 PRO A O 1
ATOM 1103 N N . VAL A 1 138 ? -3.734 -11.864 15.219 1.00 91.69 138 VAL A N 1
ATOM 1104 C CA . VAL A 1 138 ? -4.509 -12.580 14.188 1.00 91.69 138 VAL A CA 1
ATOM 1105 C C . VAL A 1 138 ? -4.841 -11.717 12.971 1.00 91.69 138 VAL A C 1
ATOM 1107 O O . VAL A 1 138 ? -5.450 -12.228 12.035 1.00 91.69 138 VAL A O 1
ATOM 1110 N N . ALA A 1 139 ? -4.434 -10.444 12.959 1.00 94.38 139 ALA A N 1
ATOM 1111 C CA . ALA A 1 139 ? -4.688 -9.539 11.845 1.00 94.38 139 ALA A CA 1
ATOM 1112 C C . ALA A 1 139 ? -3.949 -9.956 10.566 1.00 94.38 139 ALA A C 1
ATOM 1114 O O . ALA A 1 139 ? -2.823 -10.468 10.617 1.00 94.38 139 ALA A O 1
ATOM 1115 N N . ASN A 1 140 ? -4.565 -9.660 9.421 1.00 96.12 140 ASN A N 1
ATOM 1116 C CA . ASN A 1 140 ? -3.847 -9.639 8.154 1.00 96.12 140 ASN A CA 1
ATOM 1117 C C . ASN A 1 140 ? -3.029 -8.349 8.043 1.00 96.12 140 ASN A C 1
ATOM 1119 O O . ASN A 1 140 ? -3.413 -7.299 8.566 1.00 96.12 140 ASN A O 1
ATOM 1123 N N . VAL A 1 141 ? -1.907 -8.430 7.343 1.00 98.19 141 VAL A N 1
ATOM 1124 C CA . VAL A 1 141 ? -1.016 -7.304 7.079 1.00 98.19 141 VAL A CA 1
ATOM 1125 C C . VAL A 1 141 ? -0.940 -7.119 5.574 1.00 98.19 141 VAL A C 1
ATOM 1127 O O . VAL A 1 141 ? -0.612 -8.063 4.857 1.00 98.19 141 VAL A O 1
ATOM 1130 N N . VAL A 1 142 ? -1.249 -5.916 5.105 1.00 98.69 142 VAL A N 1
ATOM 1131 C CA . VAL A 1 142 ? -1.082 -5.544 3.703 1.00 98.69 142 VAL A CA 1
ATOM 1132 C C . VAL A 1 142 ? 0.306 -4.928 3.536 1.00 98.69 142 VAL A C 1
ATOM 1134 O O . VAL A 1 142 ? 0.704 -4.071 4.327 1.00 98.69 142 VAL A O 1
ATOM 1137 N N . ILE A 1 143 ? 1.057 -5.418 2.550 1.00 98.50 143 ILE A N 1
ATOM 1138 C CA . ILE A 1 143 ? 2.409 -4.971 2.214 1.00 98.50 143 ILE A CA 1
ATOM 1139 C C . ILE A 1 143 ? 2.398 -4.471 0.775 1.00 98.50 143 ILE A C 1
ATOM 1141 O O . ILE A 1 143 ? 2.398 -5.261 -0.171 1.00 98.50 143 ILE A O 1
ATOM 1145 N N . GLU A 1 144 ? 2.400 -3.155 0.616 1.00 98.00 144 GLU A N 1
ATOM 1146 C CA . GLU A 1 144 ? 2.538 -2.530 -0.691 1.00 98.00 144 GLU A CA 1
ATOM 1147 C C . GLU A 1 144 ? 3.934 -2.747 -1.293 1.00 98.00 144 GLU A C 1
ATOM 1149 O O . GLU A 1 144 ? 4.947 -2.880 -0.586 1.00 98.00 144 GLU A O 1
ATOM 1154 N N . GLY A 1 145 ? 3.983 -2.775 -2.625 1.00 92.31 145 GLY A N 1
ATOM 1155 C CA . GLY A 1 145 ? 5.230 -2.777 -3.380 1.00 92.31 145 GLY A CA 1
ATOM 1156 C C . GLY A 1 145 ? 6.081 -1.532 -3.127 1.00 92.31 145 GLY A C 1
ATOM 1157 O O . GLY A 1 145 ? 5.598 -0.493 -2.675 1.00 92.31 145 GLY A O 1
ATOM 1158 N N . ASN A 1 146 ? 7.374 -1.601 -3.442 1.00 85.50 146 ASN A N 1
ATOM 1159 C CA . ASN A 1 146 ? 8.166 -0.375 -3.493 1.00 85.50 146 ASN A CA 1
ATOM 1160 C C . ASN A 1 146 ? 7.877 0.391 -4.793 1.00 85.50 146 ASN A C 1
ATOM 1162 O O . ASN A 1 146 ? 7.255 -0.122 -5.723 1.00 85.50 146 ASN A O 1
ATOM 1166 N N . TRP A 1 147 ? 8.355 1.632 -4.852 1.00 83.00 147 TRP A N 1
ATOM 1167 C CA . TRP A 1 147 ? 8.195 2.513 -6.004 1.00 83.00 147 TRP A CA 1
ATOM 1168 C C . TRP A 1 147 ? 6.728 2.865 -6.283 1.00 83.00 147 TRP A C 1
ATOM 1170 O O . TRP A 1 147 ? 6.192 2.515 -7.328 1.00 83.00 147 TRP A O 1
ATOM 1180 N N . PHE A 1 148 ? 6.076 3.567 -5.351 1.00 88.56 148 PHE A N 1
ATOM 1181 C CA . PHE A 1 148 ? 4.655 3.944 -5.463 1.00 88.56 148 PHE A CA 1
ATOM 1182 C C . PHE A 1 148 ? 3.723 2.724 -5.544 1.00 88.56 148 PHE A C 1
ATOM 1184 O O . PHE A 1 148 ? 2.830 2.679 -6.385 1.00 88.56 148 PHE A O 1
ATOM 1191 N N . ALA A 1 149 ? 4.000 1.688 -4.740 1.00 92.19 149 ALA A N 1
ATOM 1192 C CA . ALA A 1 149 ? 3.248 0.432 -4.764 1.00 92.19 149 ALA A CA 1
ATOM 1193 C C . ALA A 1 149 ? 3.201 -0.241 -6.146 1.00 92.19 149 ALA A C 1
ATOM 1195 O O . ALA A 1 149 ? 2.248 -0.942 -6.461 1.00 92.19 149 ALA A O 1
ATOM 1196 N N . SER A 1 150 ? 4.219 -0.040 -6.990 1.00 86.56 150 SER A N 1
ATOM 1197 C CA . SER A 1 150 ? 4.225 -0.586 -8.355 1.00 86.56 150 SER A CA 1
ATOM 1198 C C . SER A 1 150 ? 5.078 -1.827 -8.541 1.00 86.56 150 SER A C 1
ATOM 1200 O O . SER A 1 150 ? 5.169 -2.352 -9.651 1.00 86.56 150 SER A O 1
ATOM 1202 N N . ASN A 1 151 ? 5.736 -2.301 -7.483 1.00 85.50 151 ASN A N 1
ATOM 1203 C CA . ASN A 1 151 ? 6.695 -3.375 -7.645 1.00 85.50 151 ASN A CA 1
ATOM 1204 C C . ASN A 1 151 ? 6.815 -4.330 -6.452 1.00 85.50 151 ASN A C 1
ATOM 1206 O O . ASN A 1 151 ? 7.183 -3.952 -5.340 1.00 85.50 151 ASN A O 1
ATOM 1210 N N . LEU A 1 152 ? 6.572 -5.601 -6.755 1.00 91.44 152 LEU A N 1
ATOM 1211 C CA . LEU A 1 152 ? 6.693 -6.787 -5.916 1.00 91.44 152 LEU A CA 1
ATOM 1212 C C . LEU A 1 152 ? 7.496 -7.906 -6.617 1.00 91.44 152 LEU A C 1
ATOM 1214 O O . LEU A 1 152 ? 7.475 -9.058 -6.174 1.00 91.44 152 LEU A O 1
ATOM 1218 N N . ALA A 1 153 ? 8.218 -7.606 -7.701 1.00 83.38 153 ALA A N 1
ATOM 1219 C CA . ALA A 1 153 ? 8.903 -8.597 -8.539 1.00 83.38 153 ALA A CA 1
ATOM 1220 C C . ALA A 1 153 ? 9.859 -9.514 -7.750 1.00 83.38 153 ALA A C 1
ATOM 1222 O O . ALA A 1 153 ? 10.035 -10.674 -8.101 1.00 83.38 153 ALA A O 1
ATOM 1223 N N . HIS A 1 154 ? 10.429 -9.024 -6.644 1.00 80.69 154 HIS A N 1
ATOM 1224 C CA . HIS A 1 154 ? 11.457 -9.729 -5.867 1.00 80.69 154 HIS A CA 1
ATOM 1225 C C . HIS A 1 154 ? 11.001 -10.239 -4.495 1.00 80.69 154 HIS A C 1
ATOM 1227 O O . HIS A 1 154 ? 11.833 -10.654 -3.681 1.00 80.69 154 HIS A O 1
ATOM 1233 N N . VAL A 1 155 ? 9.696 -10.224 -4.197 1.00 88.25 155 VAL A N 1
ATOM 1234 C CA . VAL A 1 155 ? 9.231 -10.668 -2.872 1.00 88.25 155 VAL A CA 1
ATOM 1235 C C . VAL A 1 155 ? 9.436 -12.168 -2.643 1.00 88.25 155 VAL A C 1
ATOM 1237 O O . VAL A 1 155 ? 9.645 -12.570 -1.501 1.00 88.25 155 VAL A O 1
ATOM 1240 N N . THR A 1 156 ? 9.454 -12.996 -3.695 1.00 86.94 156 THR A N 1
ATOM 1241 C CA . THR A 1 156 ? 9.778 -14.430 -3.577 1.00 86.94 156 THR A CA 1
ATOM 1242 C C . THR A 1 156 ? 11.270 -14.711 -3.496 1.00 86.94 156 THR A C 1
ATOM 1244 O O . THR A 1 156 ? 11.667 -15.653 -2.810 1.00 86.94 156 THR A O 1
ATOM 1247 N N . ASP A 1 157 ? 12.096 -13.894 -4.153 1.00 83.69 157 ASP A N 1
ATOM 1248 C CA . ASP A 1 157 ? 13.559 -14.007 -4.089 1.00 83.69 157 ASP A CA 1
ATOM 1249 C C . ASP A 1 157 ? 14.058 -13.683 -2.676 1.00 83.69 157 ASP A C 1
ATOM 1251 O O . ASP A 1 157 ? 14.982 -14.310 -2.150 1.00 83.69 157 ASP A O 1
ATOM 1255 N N . LEU A 1 158 ? 13.406 -12.704 -2.042 1.00 85.38 158 LEU A N 1
ATOM 1256 C CA . LEU A 1 158 ? 13.708 -12.231 -0.702 1.00 85.38 158 LEU A CA 1
ATOM 1257 C C . LEU A 1 158 ? 12.420 -12.075 0.127 1.00 85.38 158 LEU A C 1
ATOM 1259 O O . LEU A 1 158 ? 11.929 -10.955 0.295 1.00 85.38 158 LEU A O 1
ATOM 1263 N N . PRO A 1 159 ? 11.883 -13.162 0.711 1.00 90.88 159 PRO A N 1
ATOM 1264 C CA . PRO A 1 159 ? 10.643 -13.115 1.487 1.00 90.88 159 PRO A CA 1
ATOM 1265 C C . PRO A 1 159 ? 10.809 -12.320 2.782 1.00 90.88 159 PRO A C 1
ATOM 1267 O O . PRO A 1 159 ? 11.923 -12.151 3.278 1.00 90.88 159 PRO A O 1
ATOM 1270 N N . LEU A 1 160 ? 9.712 -11.853 3.382 1.00 94.62 160 LEU A N 1
ATOM 1271 C CA . LEU A 1 160 ? 9.764 -11.125 4.658 1.00 94.62 160 LEU A CA 1
ATOM 1272 C C . LEU A 1 160 ? 10.548 -11.892 5.738 1.00 94.62 160 LEU A C 1
ATOM 1274 O O . LEU A 1 160 ? 10.499 -13.122 5.822 1.00 94.62 160 LEU A O 1
ATOM 1278 N N . MET A 1 161 ? 11.266 -11.150 6.580 1.00 94.44 161 MET A N 1
ATOM 1279 C CA . MET A 1 161 ? 12.133 -11.693 7.625 1.00 94.44 161 MET A CA 1
ATOM 1280 C C . MET A 1 161 ? 11.322 -12.065 8.865 1.00 94.44 161 MET A C 1
ATOM 1282 O O . MET A 1 161 ? 11.322 -11.359 9.872 1.00 94.44 161 MET A O 1
ATOM 1286 N N . LEU A 1 162 ? 10.615 -13.188 8.767 1.00 95.00 162 LEU A N 1
ATOM 1287 C CA . LEU A 1 162 ? 9.757 -13.724 9.818 1.00 95.00 162 LEU A CA 1
ATOM 1288 C C . LEU A 1 162 ? 10.373 -15.005 10.384 1.00 95.00 162 LEU A C 1
ATOM 1290 O O . LEU A 1 162 ? 10.813 -15.879 9.638 1.00 95.00 162 LEU A O 1
ATOM 1294 N N . ALA A 1 163 ? 10.381 -15.144 11.709 1.00 95.62 163 ALA A N 1
ATOM 1295 C CA . ALA A 1 163 ? 10.874 -16.350 12.374 1.00 95.62 163 ALA A CA 1
ATOM 1296 C C . ALA A 1 163 ? 9.948 -17.552 12.146 1.00 95.62 163 ALA A C 1
ATOM 1298 O O . ALA A 1 163 ? 10.378 -18.703 12.200 1.00 95.62 163 ALA A O 1
ATOM 1299 N N . GLN A 1 164 ? 8.666 -17.286 11.895 1.00 93.12 164 GLN A N 1
ATOM 1300 C CA . GLN A 1 164 ? 7.644 -18.307 11.724 1.00 93.12 164 GLN A CA 1
ATOM 1301 C C . GLN A 1 164 ? 7.075 -18.233 10.312 1.00 93.12 164 GLN A C 1
ATOM 1303 O O . GLN A 1 164 ? 6.322 -17.319 9.988 1.00 93.12 164 GLN A O 1
ATOM 1308 N N . GLY A 1 165 ? 7.388 -19.232 9.481 1.00 89.56 165 GLY A N 1
ATOM 1309 C CA . GLY A 1 165 ? 6.927 -19.280 8.087 1.00 89.56 165 GLY A CA 1
ATOM 1310 C C . GLY A 1 165 ? 5.402 -19.231 7.936 1.00 89.56 165 GLY A C 1
ATOM 1311 O O . GLY A 1 165 ? 4.906 -18.670 6.967 1.00 89.56 165 GLY A O 1
ATOM 1312 N N . CYS A 1 166 ? 4.645 -19.723 8.926 1.00 89.75 166 CYS A N 1
ATOM 1313 C CA . CYS A 1 166 ? 3.183 -19.637 8.916 1.00 89.75 166 CYS A CA 1
ATOM 1314 C C . CYS A 1 166 ? 2.643 -18.199 8.952 1.00 89.75 166 CYS A C 1
ATOM 1316 O O . CYS A 1 166 ? 1.498 -17.988 8.568 1.00 89.75 166 CYS A O 1
ATOM 1318 N N . LEU A 1 167 ? 3.431 -17.202 9.368 1.00 92.75 167 LEU A N 1
ATOM 1319 C CA . LEU A 1 167 ? 2.990 -15.804 9.385 1.00 92.75 167 LEU A CA 1
ATOM 1320 C C . LEU A 1 167 ? 2.884 -15.193 7.985 1.00 92.75 167 LEU A C 1
ATOM 1322 O O . LEU A 1 167 ? 2.080 -14.285 7.802 1.00 92.75 167 LEU A O 1
ATOM 1326 N N . GLN A 1 168 ? 3.600 -15.732 6.988 1.00 91.00 168 GLN A N 1
ATOM 1327 C CA . GLN A 1 168 ? 3.454 -15.313 5.581 1.00 91.00 168 GLN A CA 1
ATOM 1328 C C . GLN A 1 168 ? 2.015 -15.461 5.088 1.00 91.00 168 GLN A C 1
ATOM 1330 O O . GLN A 1 168 ? 1.546 -14.738 4.225 1.00 91.00 168 GLN A O 1
ATOM 1335 N N . SER A 1 169 ? 1.279 -16.380 5.695 1.00 88.69 169 SER A N 1
ATOM 1336 C CA . SER A 1 169 ? -0.092 -16.672 5.331 1.00 88.69 169 SER A CA 1
ATOM 1337 C C . SER A 1 169 ? -1.123 -15.636 5.811 1.00 88.69 169 SER A C 1
ATOM 1339 O O . SER A 1 169 ? -2.302 -15.728 5.481 1.00 88.69 169 SER A O 1
ATOM 1341 N N . ARG A 1 170 ? -0.669 -14.642 6.585 1.00 92.00 170 ARG A N 1
ATOM 1342 C CA . ARG A 1 170 ? -1.426 -13.445 6.987 1.00 92.00 170 ARG A CA 1
ATOM 1343 C C . ARG A 1 170 ? -0.998 -12.203 6.208 1.00 92.00 170 ARG A C 1
ATOM 1345 O O . ARG A 1 170 ? -1.392 -11.098 6.569 1.00 92.00 170 ARG A O 1
ATOM 1352 N N . VAL A 1 171 ? -0.147 -12.369 5.199 1.00 95.38 171 VAL A N 1
ATOM 1353 C CA . VAL A 1 171 ? 0.357 -11.277 4.373 1.00 95.38 171 VAL A CA 1
ATOM 1354 C C . VAL A 1 171 ? -0.458 -11.220 3.090 1.00 95.38 171 VAL A C 1
ATOM 1356 O O . VAL A 1 171 ? -0.646 -12.231 2.415 1.00 95.38 171 VAL A O 1
ATOM 1359 N N . VAL A 1 172 ? -0.932 -10.024 2.767 1.00 96.06 172 VAL A N 1
ATOM 1360 C CA . VAL A 1 172 ? -1.504 -9.690 1.465 1.00 96.06 172 VAL A CA 1
ATOM 1361 C C . VAL A 1 172 ? -0.553 -8.709 0.809 1.00 96.06 172 VAL A C 1
ATOM 1363 O O . VAL A 1 172 ? -0.222 -7.685 1.402 1.00 96.06 172 VAL A O 1
ATOM 1366 N N . TYR A 1 173 ? -0.082 -9.017 -0.392 1.00 97.62 173 TYR A N 1
ATOM 1367 C CA . TYR A 1 173 ? 0.730 -8.064 -1.135 1.00 97.62 173 TYR A CA 1
ATOM 1368 C C . TYR A 1 173 ? -0.164 -7.120 -1.924 1.00 97.62 173 TYR A C 1
ATOM 1370 O O . TYR A 1 173 ? -1.235 -7.526 -2.379 1.00 97.62 173 TYR A O 1
ATOM 1378 N N . SER A 1 174 ? 0.266 -5.869 -2.073 1.00 97.56 174 SER A N 1
ATOM 1379 C CA . SER A 1 174 ? -0.565 -4.850 -2.699 1.00 97.56 174 SER A CA 1
ATOM 1380 C C . SER A 1 174 ? 0.141 -4.043 -3.776 1.00 97.56 174 SER A C 1
ATOM 1382 O O . SER A 1 174 ? 1.317 -3.694 -3.636 1.00 97.56 174 SER A O 1
ATOM 1384 N N . LEU A 1 175 ? -0.599 -3.767 -4.850 1.00 95.00 175 LEU A N 1
ATOM 1385 C CA . LEU A 1 175 ? -0.177 -2.922 -5.963 1.00 95.00 175 LEU A CA 1
ATOM 1386 C C . LEU A 1 175 ? -1.165 -1.776 -6.187 1.00 95.00 175 LEU A C 1
ATOM 1388 O O . LEU A 1 175 ? -2.365 -1.937 -5.969 1.00 95.00 175 LEU A O 1
ATOM 1392 N N . HIS A 1 176 ? -0.678 -0.643 -6.685 1.00 93.62 176 HIS A N 1
ATOM 1393 C CA . HIS A 1 176 ? -1.522 0.438 -7.210 1.00 93.62 176 HIS A CA 1
ATOM 1394 C C . HIS A 1 176 ? -1.562 0.356 -8.736 1.00 93.62 176 HIS A C 1
ATOM 1396 O O . HIS A 1 176 ? -0.593 -0.064 -9.346 1.00 93.62 176 HIS A O 1
ATOM 1402 N N . GLU A 1 177 ? -2.650 0.743 -9.396 1.00 90.19 177 GLU A N 1
ATOM 1403 C CA . GLU A 1 177 ? -2.761 0.693 -10.857 1.00 90.19 177 GLU A CA 1
ATOM 1404 C C . GLU A 1 177 ? -3.380 1.983 -11.399 1.00 90.19 177 GLU A C 1
ATOM 1406 O O . GLU A 1 177 ? -4.565 2.271 -11.237 1.00 90.19 177 GLU A O 1
ATOM 1411 N N . TYR A 1 178 ? -2.568 2.743 -12.126 1.00 85.31 178 TYR A N 1
ATOM 1412 C CA . TYR A 1 178 ? -2.953 4.005 -12.749 1.00 85.31 178 TYR A CA 1
ATOM 1413 C C . TYR A 1 178 ? -2.406 4.104 -14.172 1.00 85.31 178 TYR A C 1
ATOM 1415 O O . TYR A 1 178 ? -1.476 3.399 -14.556 1.00 85.31 178 TYR A O 1
ATOM 1423 N N . SER A 1 179 ? -2.932 5.027 -14.978 1.00 76.81 179 SER A N 1
ATOM 1424 C CA . SER A 1 179 ? -2.486 5.194 -16.371 1.00 76.81 179 SER A CA 1
ATOM 1425 C C . SER A 1 179 ? -0.994 5.523 -16.501 1.00 76.81 179 SER A C 1
ATOM 1427 O O . SER A 1 179 ? -0.355 5.142 -17.480 1.00 76.81 179 SER A O 1
ATOM 1429 N N . TRP A 1 180 ? -0.420 6.170 -15.491 1.00 66.88 180 TRP A N 1
ATOM 1430 C CA . TRP A 1 180 ? 1.003 6.502 -15.396 1.00 66.88 180 TRP A CA 1
ATOM 1431 C C . TRP A 1 180 ? 1.863 5.386 -14.769 1.00 66.88 180 TRP A C 1
ATOM 1433 O O . TRP A 1 180 ? 3.089 5.480 -14.782 1.00 66.88 180 TRP A O 1
ATOM 1443 N N . TYR A 1 181 ? 1.256 4.296 -14.284 1.00 65.19 181 TYR A N 1
ATOM 1444 C CA . TYR A 1 181 ? 1.932 3.178 -13.608 1.00 65.19 181 TYR A CA 1
ATOM 1445 C C . TYR A 1 181 ? 3.097 2.595 -14.411 1.00 65.19 181 TYR A C 1
ATOM 1447 O O . TYR A 1 181 ? 4.180 2.338 -13.892 1.00 65.19 181 TYR A O 1
ATOM 1455 N N . SER A 1 182 ? 2.893 2.405 -15.717 1.00 56.59 182 SER A N 1
ATOM 1456 C CA . SER A 1 182 ? 3.907 1.811 -16.596 1.00 56.59 182 SER A CA 1
ATOM 1457 C C . SER A 1 182 ? 5.157 2.678 -16.732 1.00 56.59 182 SER A C 1
ATOM 1459 O O . SER A 1 182 ? 6.233 2.133 -16.955 1.00 56.59 182 SER A O 1
ATOM 1461 N N . THR A 1 183 ? 5.042 3.994 -16.543 1.00 58.72 183 THR A N 1
ATOM 1462 C CA . THR A 1 183 ? 6.193 4.899 -16.483 1.00 58.72 183 THR A CA 1
ATOM 1463 C C . THR A 1 183 ? 7.012 4.634 -15.222 1.00 58.72 183 THR A C 1
ATOM 1465 O O . THR A 1 183 ? 8.222 4.439 -15.305 1.00 58.72 183 THR A O 1
ATOM 1468 N N . ALA A 1 184 ? 6.354 4.549 -14.061 1.00 58.03 184 ALA A N 1
ATOM 1469 C CA . ALA A 1 184 ? 7.017 4.308 -12.781 1.00 58.03 184 ALA A CA 1
ATOM 1470 C C . ALA A 1 184 ? 7.718 2.937 -12.748 1.00 58.03 184 ALA A C 1
ATOM 1472 O O . ALA A 1 184 ? 8.903 2.869 -12.420 1.00 58.03 184 ALA A O 1
ATOM 1473 N N . TYR A 1 185 ? 7.030 1.871 -13.173 1.00 54.59 185 TYR A N 1
ATOM 1474 C CA . TYR A 1 185 ? 7.605 0.523 -13.235 1.00 54.59 185 TYR A CA 1
ATOM 1475 C C . TYR A 1 185 ? 8.802 0.439 -14.190 1.00 54.59 185 TYR A C 1
ATOM 1477 O O . TYR A 1 185 ? 9.817 -0.166 -13.855 1.00 54.59 185 TYR A O 1
ATOM 1485 N N . LEU A 1 186 ? 8.734 1.076 -15.365 1.00 56.91 186 LEU A N 1
ATOM 1486 C CA . LEU A 1 186 ? 9.850 1.046 -16.313 1.00 56.91 186 LEU A CA 1
ATOM 1487 C C . LEU A 1 186 ? 11.066 1.807 -15.790 1.00 56.91 186 LEU A C 1
ATOM 1489 O O . LEU A 1 186 ? 12.176 1.293 -15.907 1.00 56.91 186 LEU A O 1
ATOM 1493 N N . VAL A 1 187 ? 10.871 2.967 -15.151 1.00 55.91 187 VAL A N 1
ATOM 1494 C CA . VAL A 1 187 ? 11.959 3.675 -14.457 1.00 55.91 187 VAL A CA 1
ATOM 1495 C C . VAL A 1 187 ? 12.612 2.758 -13.426 1.00 55.91 187 VAL A C 1
ATOM 1497 O O . VAL A 1 187 ? 13.838 2.689 -13.381 1.00 55.91 187 VAL A O 1
ATOM 1500 N N . TRP A 1 188 ? 11.825 1.998 -12.657 1.00 54.75 188 TRP A N 1
ATOM 1501 C CA . TRP A 1 188 ? 12.377 0.990 -11.757 1.00 54.75 188 TRP A CA 1
ATOM 1502 C C . TRP A 1 188 ? 13.122 -0.138 -12.500 1.00 54.75 188 TRP A C 1
ATOM 1504 O O . TRP A 1 188 ? 14.228 -0.498 -12.103 1.00 54.75 188 TRP A O 1
ATOM 1514 N N . SER A 1 189 ? 12.568 -0.685 -13.586 1.00 53.50 189 SER A N 1
ATOM 1515 C CA . SER A 1 189 ? 13.207 -1.778 -14.339 1.00 53.50 189 SER A CA 1
ATOM 1516 C C . SER A 1 189 ? 14.559 -1.353 -14.924 1.00 53.50 189 SER A C 1
ATOM 1518 O O . SER A 1 189 ? 15.524 -2.118 -14.902 1.00 53.50 189 SER A O 1
ATOM 1520 N N . HIS A 1 190 ? 14.655 -0.088 -15.344 1.00 51.69 190 HIS A N 1
ATOM 1521 C CA . HIS A 1 190 ? 15.891 0.532 -15.796 1.00 51.69 190 HIS A CA 1
ATOM 1522 C C . HIS A 1 190 ? 16.851 0.790 -14.618 1.00 51.69 190 HIS A C 1
ATOM 1524 O O . HIS A 1 190 ? 18.046 0.520 -14.694 1.00 51.69 190 HIS A O 1
ATOM 1530 N N . LEU A 1 191 ? 16.330 1.220 -13.467 1.00 50.56 191 LEU A N 1
ATOM 1531 C CA . LEU A 1 191 ? 17.078 1.388 -12.215 1.00 50.56 191 LEU A CA 1
ATOM 1532 C C . LEU A 1 191 ? 17.700 0.099 -11.667 1.00 50.56 191 LEU A C 1
ATOM 1534 O O . LEU A 1 191 ? 18.813 0.123 -11.138 1.00 50.56 191 LEU A O 1
ATOM 1538 N N . ALA A 1 192 ? 16.979 -1.018 -11.766 1.00 51.28 192 ALA A N 1
ATOM 1539 C CA . ALA A 1 192 ? 17.410 -2.330 -11.293 1.00 51.28 192 ALA A CA 1
ATOM 1540 C C . ALA A 1 192 ? 18.533 -2.930 -12.159 1.00 51.28 192 ALA A C 1
ATOM 1542 O O . ALA A 1 192 ? 19.227 -3.854 -11.726 1.00 51.28 192 ALA A O 1
ATOM 1543 N N . GLY A 1 193 ? 18.766 -2.379 -13.356 1.00 51.03 193 GLY A N 1
ATOM 1544 C CA . GLY A 1 193 ? 19.904 -2.701 -14.205 1.00 51.03 193 GLY A CA 1
ATOM 1545 C C . GLY A 1 193 ? 21.206 -2.068 -13.679 1.00 51.03 193 GLY A C 1
ATOM 1546 O O . GLY A 1 193 ? 21.382 -0.853 -13.780 1.00 51.03 193 GLY A O 1
ATOM 1547 N N . PRO A 1 194 ? 22.208 -2.842 -13.210 1.00 45.59 194 PRO A N 1
ATOM 1548 C CA . PRO A 1 194 ? 23.423 -2.301 -12.578 1.00 45.59 194 PRO A CA 1
ATOM 1549 C C . PRO A 1 194 ? 24.312 -1.442 -13.500 1.00 45.59 194 PRO A C 1
ATOM 1551 O O . PRO A 1 194 ? 25.243 -0.797 -13.022 1.00 45.59 194 PRO A O 1
ATOM 1554 N N . PHE A 1 195 ? 24.038 -1.410 -14.809 1.00 46.75 195 PHE A N 1
ATOM 1555 C CA . PHE A 1 195 ? 24.747 -0.585 -15.801 1.00 46.75 195 PHE A CA 1
ATOM 1556 C C . PHE A 1 195 ? 23.890 0.532 -16.404 1.00 46.75 195 PHE A C 1
ATOM 1558 O O . PHE A 1 195 ? 24.430 1.400 -17.086 1.00 46.75 195 PHE A O 1
ATOM 1565 N N . GLU A 1 196 ? 22.590 0.552 -16.116 1.00 43.97 196 GLU A N 1
ATOM 1566 C CA . GLU A 1 196 ? 21.694 1.661 -16.454 1.00 43.97 196 GLU A CA 1
ATOM 1567 C C . GLU A 1 196 ? 21.656 2.704 -15.327 1.00 43.97 196 GLU A C 1
ATOM 1569 O O . GLU A 1 196 ? 21.511 3.893 -15.605 1.00 43.97 196 GLU A O 1
ATOM 1574 N N . LEU A 1 197 ? 21.992 2.294 -14.095 1.00 42.34 197 LEU A N 1
ATOM 1575 C CA . LEU A 1 197 ? 22.182 3.142 -12.910 1.00 42.34 197 LEU A CA 1
ATOM 1576 C C . LEU A 1 197 ? 23.081 4.383 -13.134 1.00 42.34 197 LEU A C 1
ATOM 1578 O O . LEU A 1 197 ? 22.891 5.401 -12.473 1.00 42.34 197 LEU A O 1
ATOM 1582 N N . PHE A 1 198 ? 24.048 4.340 -14.062 1.00 38.50 198 PHE A N 1
ATOM 1583 C CA . PHE A 1 198 ? 24.951 5.472 -14.343 1.00 38.50 198 PHE A CA 1
ATOM 1584 C C . PHE A 1 198 ? 24.539 6.347 -15.541 1.00 38.50 198 PHE A C 1
ATOM 1586 O O . PHE A 1 198 ? 24.901 7.523 -15.562 1.00 38.50 198 PHE A O 1
ATOM 1593 N N . GLY A 1 199 ? 23.779 5.827 -16.515 1.00 37.31 199 GLY A N 1
ATOM 1594 C CA . GLY A 1 199 ? 23.122 6.666 -17.537 1.00 37.31 199 GLY A CA 1
ATOM 1595 C C . GLY A 1 199 ? 21.966 7.475 -16.934 1.00 37.31 199 GLY A C 1
ATOM 1596 O O . GLY A 1 199 ? 21.781 8.650 -17.237 1.00 37.31 199 GLY A O 1
ATOM 1597 N N . PHE A 1 200 ? 21.303 6.853 -15.963 1.00 41.69 200 PHE A N 1
ATOM 1598 C CA . PHE A 1 200 ? 20.198 7.328 -15.139 1.00 41.69 200 PHE A CA 1
ATOM 1599 C C . PHE A 1 200 ? 20.459 8.626 -14.351 1.00 41.69 200 PHE A C 1
ATOM 1601 O O . PHE A 1 200 ? 19.579 9.481 -14.288 1.00 41.69 200 PHE A O 1
ATOM 1608 N N . LEU A 1 201 ? 21.666 8.856 -13.815 1.00 39.47 201 LEU A N 1
ATOM 1609 C CA . LEU A 1 201 ? 21.956 10.068 -13.022 1.00 39.47 201 LEU A CA 1
ATOM 1610 C C . LEU A 1 201 ? 21.864 11.381 -13.815 1.00 39.47 201 LEU A C 1
ATOM 1612 O O . LEU A 1 201 ? 21.774 12.454 -13.220 1.00 39.47 201 LEU A O 1
ATOM 1616 N N . ARG A 1 202 ? 21.918 11.304 -15.147 1.00 34.69 202 ARG A N 1
ATOM 1617 C CA . ARG A 1 202 ? 21.807 12.461 -16.038 1.00 34.69 202 ARG A CA 1
ATOM 1618 C C . ARG A 1 202 ? 20.368 12.710 -16.505 1.00 34.69 202 ARG A C 1
ATOM 1620 O O . ARG A 1 202 ? 20.034 13.857 -16.782 1.00 34.69 202 ARG A O 1
ATOM 1627 N N . ASP A 1 203 ? 19.540 11.669 -16.581 1.00 36.69 203 ASP A N 1
ATOM 1628 C CA . ASP A 1 203 ? 18.244 11.731 -17.268 1.00 36.69 203 ASP A CA 1
ATOM 1629 C C . ASP A 1 203 ? 17.070 12.036 -16.305 1.00 36.69 203 ASP A C 1
ATOM 1631 O O . ASP A 1 203 ? 16.116 12.704 -16.704 1.00 36.69 203 ASP A O 1
ATOM 1635 N N . ILE A 1 204 ? 17.178 11.713 -15.003 1.00 40.12 204 ILE A N 1
ATOM 1636 C CA . ILE A 1 204 ? 16.186 12.121 -13.974 1.00 40.12 204 ILE A CA 1
ATOM 1637 C C . ILE A 1 204 ? 16.023 13.644 -13.911 1.00 40.12 204 ILE A C 1
ATOM 1639 O O . ILE A 1 204 ? 14.919 14.159 -13.743 1.00 40.12 204 ILE A O 1
ATOM 1643 N N . THR A 1 205 ? 17.127 14.381 -14.040 1.00 38.56 205 THR A N 1
ATOM 1644 C CA . THR A 1 205 ? 17.149 15.839 -13.880 1.00 38.56 205 THR A CA 1
ATOM 1645 C C . THR A 1 205 ? 16.596 16.584 -15.091 1.00 38.56 205 THR A C 1
ATOM 1647 O O . THR A 1 205 ? 16.260 17.758 -14.961 1.00 38.56 205 THR A O 1
ATOM 1650 N N . VAL A 1 206 ? 16.519 15.938 -16.259 1.00 37.00 206 VAL A N 1
ATOM 1651 C CA . VAL A 1 206 ? 16.148 16.597 -17.522 1.00 37.00 206 VAL A CA 1
ATOM 1652 C C . VAL A 1 206 ? 14.743 16.211 -17.981 1.00 37.00 206 VAL A C 1
ATOM 1654 O O . VAL A 1 206 ? 14.064 17.062 -18.545 1.00 37.00 206 VAL A O 1
ATOM 1657 N N . GLU A 1 207 ? 14.280 14.986 -17.711 1.00 36.28 207 GLU A N 1
ATOM 1658 C CA . GLU A 1 207 ? 13.001 14.504 -18.257 1.00 36.28 207 GLU A CA 1
ATOM 1659 C C . GLU A 1 207 ? 11.844 14.524 -17.238 1.00 36.28 207 GLU A C 1
ATOM 1661 O O . GLU A 1 207 ? 10.708 14.763 -17.624 1.00 36.28 207 GLU A O 1
ATOM 1666 N N . TYR A 1 208 ? 12.109 14.399 -15.928 1.00 43.22 208 TYR A N 1
ATOM 1667 C CA . TYR A 1 208 ? 11.044 14.302 -14.905 1.00 43.22 208 TYR A CA 1
ATOM 1668 C C . TYR A 1 208 ? 10.966 15.482 -13.926 1.00 43.22 208 TYR A C 1
ATOM 1670 O O . TYR A 1 208 ? 10.037 15.560 -13.124 1.00 43.22 208 TYR A O 1
ATOM 1678 N N . GLY A 1 209 ? 11.882 16.449 -14.023 1.00 34.50 209 GLY A N 1
ATOM 1679 C CA . GLY A 1 209 ? 11.880 17.660 -13.193 1.00 34.50 209 GLY A CA 1
ATOM 1680 C C . GLY A 1 209 ? 10.768 18.671 -13.510 1.00 34.50 209 GLY A C 1
ATOM 1681 O O . GLY A 1 209 ? 10.729 19.719 -12.876 1.00 34.50 209 GLY A O 1
ATOM 1682 N N . THR A 1 210 ? 9.890 18.399 -14.485 1.00 32.34 210 THR A N 1
ATOM 1683 C CA . THR A 1 210 ? 8.839 19.346 -14.918 1.00 32.34 210 THR A CA 1
ATOM 1684 C C . THR A 1 210 ? 7.434 18.749 -15.069 1.00 32.34 210 THR A C 1
ATOM 1686 O O . THR A 1 210 ? 6.491 19.500 -15.287 1.00 32.34 210 THR A O 1
ATOM 1689 N N . GLU A 1 211 ? 7.240 17.435 -14.896 1.00 39.75 211 GLU A N 1
ATOM 1690 C CA . GLU A 1 211 ? 5.941 16.786 -15.181 1.00 39.75 211 GLU A CA 1
ATOM 1691 C C . GLU A 1 211 ? 5.184 16.280 -13.938 1.00 39.75 211 GLU A C 1
ATOM 1693 O O . GLU A 1 211 ? 4.004 15.939 -14.027 1.00 39.75 211 GLU A O 1
ATOM 1698 N N . ALA A 1 212 ? 5.790 16.328 -12.744 1.00 36.72 212 ALA A N 1
ATOM 1699 C CA . ALA A 1 212 ? 5.071 16.097 -11.481 1.00 36.72 212 ALA A CA 1
ATOM 1700 C C . ALA A 1 212 ? 4.047 17.213 -11.150 1.00 36.72 212 ALA A C 1
ATOM 1702 O O . ALA A 1 212 ? 3.160 17.018 -10.310 1.00 36.72 212 ALA A O 1
ATOM 1703 N N . GLU A 1 213 ? 4.140 18.355 -11.843 1.00 33.53 213 GLU A N 1
ATOM 1704 C CA . GLU A 1 213 ? 3.252 19.522 -11.720 1.00 33.53 213 GLU A CA 1
ATOM 1705 C C . GLU A 1 213 ? 2.036 19.480 -12.674 1.00 33.53 213 GLU A C 1
ATOM 1707 O O . GLU A 1 213 ? 1.210 20.388 -12.660 1.00 33.53 213 GLU A O 1
ATOM 1712 N N . GLY A 1 214 ? 1.865 18.410 -13.464 1.00 35.84 214 GLY A N 1
ATOM 1713 C CA . GLY A 1 214 ? 0.773 18.257 -14.441 1.00 35.84 214 GLY A CA 1
ATOM 1714 C C . GLY A 1 214 ? -0.169 17.075 -14.185 1.00 35.84 214 GLY A C 1
ATOM 1715 O O . GLY A 1 214 ? -0.683 16.491 -15.138 1.00 35.84 214 GLY A O 1
ATOM 1716 N N . ARG A 1 215 ? -0.388 16.686 -12.920 1.00 47.53 215 ARG A N 1
ATOM 1717 C CA . ARG A 1 215 ? -1.149 15.478 -12.513 1.00 47.53 215 ARG A CA 1
ATOM 1718 C C . ARG A 1 215 ? -2.640 15.447 -12.915 1.00 47.53 215 ARG A C 1
ATOM 1720 O O . ARG A 1 215 ? -3.295 14.430 -12.690 1.00 47.53 215 ARG A O 1
ATOM 1727 N N . ASP A 1 216 ? -3.154 16.487 -13.570 1.00 44.06 216 ASP A N 1
ATOM 1728 C CA . ASP A 1 216 ? -4.578 16.616 -13.902 1.00 44.06 216 ASP A CA 1
ATOM 1729 C C . ASP A 1 216 ? -4.973 16.153 -15.328 1.00 44.06 216 ASP A C 1
ATOM 1731 O O . ASP A 1 216 ? -6.169 16.029 -15.591 1.00 44.06 216 ASP A O 1
ATOM 1735 N N . ASP A 1 217 ? -4.039 15.825 -16.244 1.00 47.72 217 ASP A N 1
ATOM 1736 C CA . ASP A 1 217 ? -4.400 15.273 -17.580 1.00 47.72 217 ASP A CA 1
ATOM 1737 C C . ASP A 1 217 ? -3.353 14.332 -18.232 1.00 47.72 217 ASP A C 1
ATOM 1739 O O . ASP A 1 217 ? -2.989 14.461 -19.406 1.00 47.72 217 ASP A O 1
ATOM 1743 N N . VAL A 1 218 ? -2.870 13.321 -17.497 1.00 49.19 218 VAL A N 1
ATOM 1744 C CA . VAL A 1 218 ? -1.920 12.310 -18.033 1.00 49.19 218 VAL A CA 1
ATOM 1745 C C . VAL A 1 218 ? -2.629 11.076 -18.630 1.00 49.19 218 VAL A C 1
ATOM 1747 O O . VAL A 1 218 ? -2.083 9.975 -18.683 1.00 49.19 218 VAL A O 1
ATOM 1750 N N . GLN A 1 219 ? -3.880 11.228 -19.079 1.00 51.28 219 GLN A N 1
ATOM 1751 C CA . GLN A 1 219 ? -4.523 10.254 -19.979 1.00 51.28 219 GLN A CA 1
ATOM 1752 C C . GLN A 1 219 ? -4.501 10.712 -21.446 1.00 51.28 219 GLN A C 1
ATOM 1754 O O . GLN A 1 219 ? -5.046 10.020 -22.307 1.00 51.28 219 GLN A O 1
ATOM 1759 N N . SER A 1 220 ? -3.836 11.835 -21.744 1.00 49.75 220 SER A N 1
ATOM 1760 C CA . SER A 1 220 ? -3.398 12.174 -23.099 1.00 49.75 220 SER A CA 1
ATOM 1761 C C . SER A 1 220 ? -2.351 11.157 -23.597 1.00 49.75 220 SER A C 1
ATOM 1763 O O . SER A 1 220 ? -1.789 10.390 -22.818 1.00 49.75 220 SER A O 1
ATOM 1765 N N . THR A 1 221 ? -2.178 11.066 -24.916 1.00 51.94 221 THR A N 1
ATOM 1766 C CA . THR A 1 221 ? -1.563 9.962 -25.682 1.00 51.94 221 THR A CA 1
ATOM 1767 C C . THR A 1 221 ? -0.103 9.646 -25.322 1.00 51.94 221 THR A C 1
ATOM 1769 O O . THR A 1 221 ? 0.811 9.905 -26.106 1.00 51.94 221 THR A O 1
ATOM 1772 N N . HIS A 1 222 ? 0.132 9.066 -24.149 1.00 59.81 222 HIS A N 1
ATOM 1773 C CA . HIS A 1 222 ? 1.436 8.576 -23.734 1.00 59.81 222 HIS A CA 1
ATOM 1774 C C . HIS A 1 222 ? 1.682 7.185 -24.350 1.00 59.81 222 HIS A C 1
ATOM 1776 O O . HIS A 1 222 ? 0.782 6.341 -24.330 1.00 59.81 222 HIS A O 1
ATOM 1782 N N . PRO A 1 223 ? 2.888 6.866 -24.858 1.00 60.69 223 PRO A N 1
ATOM 1783 C CA . PRO A 1 223 ? 3.183 5.546 -25.432 1.00 60.69 223 PRO A CA 1
ATOM 1784 C C . PRO A 1 223 ? 2.805 4.361 -24.528 1.00 60.69 223 PRO A C 1
ATOM 1786 O O . PRO A 1 223 ? 2.452 3.288 -25.015 1.00 60.69 223 PRO A O 1
ATOM 1789 N N . PHE A 1 224 ? 2.846 4.565 -23.209 1.00 64.81 224 PHE A N 1
ATOM 1790 C CA . PHE A 1 224 ? 2.529 3.542 -22.212 1.00 64.81 224 PHE A CA 1
ATOM 1791 C C . PHE A 1 224 ? 1.033 3.352 -21.953 1.00 64.81 224 PHE A C 1
ATOM 1793 O O . PHE A 1 224 ? 0.608 2.239 -21.647 1.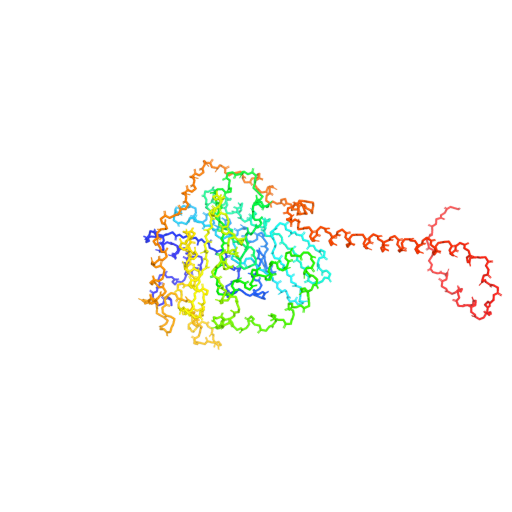00 64.81 224 PHE A O 1
ATOM 1800 N N . THR A 1 225 ? 0.219 4.395 -22.117 1.00 71.44 225 THR A N 1
ATOM 1801 C CA . THR A 1 225 ? -1.241 4.268 -22.016 1.00 71.44 225 THR A CA 1
ATOM 1802 C C . THR A 1 225 ? -1.839 3.640 -23.277 1.00 71.44 225 THR A C 1
ATOM 1804 O O . THR A 1 225 ? -2.940 3.095 -23.239 1.00 71.44 225 THR A O 1
ATOM 1807 N N . GLU A 1 226 ? -1.073 3.627 -24.373 1.00 78.44 226 GLU A N 1
ATOM 1808 C CA . GLU A 1 226 ? -1.448 3.099 -25.689 1.00 78.44 226 GLU A CA 1
ATOM 1809 C C . GLU A 1 226 ? -0.860 1.719 -26.032 1.00 78.44 226 GLU A C 1
ATOM 1811 O O . GLU A 1 226 ? -0.987 1.239 -27.171 1.00 78.44 226 GLU A O 1
ATOM 1816 N N . GLN A 1 227 ? -0.236 1.046 -25.064 1.00 80.50 227 GLN A N 1
ATOM 1817 C CA . GLN A 1 227 ? 0.449 -0.221 -25.305 1.00 80.50 227 GLN A CA 1
ATOM 1818 C C . GLN A 1 227 ? -0.502 -1.388 -25.662 1.00 80.50 227 GLN A C 1
ATOM 1820 O O . GLN A 1 227 ? -1.655 -1.424 -25.211 1.00 80.50 227 GLN A O 1
ATOM 1825 N N . PRO A 1 228 ? -0.044 -2.362 -26.478 1.00 89.44 228 PRO A N 1
ATOM 1826 C CA . PRO A 1 228 ? -0.774 -3.608 -26.715 1.00 89.44 228 PRO A CA 1
ATOM 1827 C C . PRO A 1 228 ? -1.033 -4.378 -25.415 1.00 89.44 228 PRO A C 1
ATOM 1829 O O . PRO A 1 228 ? -0.239 -4.296 -24.479 1.00 89.44 228 PRO A O 1
ATOM 1832 N N . TYR A 1 229 ? -2.119 -5.156 -25.386 1.00 91.75 229 TYR A N 1
ATOM 1833 C CA . TYR A 1 229 ? -2.527 -5.909 -24.196 1.00 91.75 229 TYR A CA 1
ATOM 1834 C C . TYR A 1 229 ? -1.445 -6.869 -23.691 1.00 91.75 229 TYR A C 1
ATOM 1836 O O . TYR A 1 229 ? -1.203 -6.893 -22.496 1.00 91.75 229 TYR A O 1
ATOM 1844 N N . ASP A 1 230 ? -0.770 -7.605 -24.576 1.00 91.69 230 ASP A N 1
ATOM 1845 C CA . ASP A 1 230 ? 0.217 -8.611 -24.154 1.00 91.69 230 ASP A CA 1
ATOM 1846 C C . ASP A 1 230 ? 1.371 -7.955 -23.382 1.00 91.69 230 ASP A C 1
ATOM 1848 O O . ASP A 1 230 ? 1.681 -8.354 -22.268 1.00 91.69 230 ASP A O 1
ATOM 1852 N N . ARG A 1 231 ? 1.894 -6.828 -23.888 1.00 86.25 231 ARG A N 1
ATOM 1853 C CA . ARG A 1 231 ? 2.899 -6.029 -23.170 1.00 86.25 231 ARG A CA 1
ATOM 1854 C C . ARG A 1 231 ? 2.364 -5.475 -21.846 1.00 86.25 231 ARG A C 1
ATOM 1856 O O . ARG A 1 231 ? 3.097 -5.440 -20.864 1.00 86.25 231 ARG A O 1
ATOM 1863 N N . PHE A 1 232 ? 1.113 -5.008 -21.823 1.00 88.31 232 PHE A N 1
ATOM 1864 C CA . PHE A 1 232 ? 0.477 -4.539 -20.589 1.00 88.31 232 PHE A CA 1
ATOM 1865 C C . PHE A 1 232 ? 0.427 -5.657 -19.540 1.00 88.31 232 PHE A C 1
ATOM 1867 O O . PHE A 1 232 ? 0.823 -5.423 -18.401 1.00 88.31 232 PHE A O 1
ATOM 1874 N N . ALA A 1 233 ? -0.041 -6.843 -19.936 1.00 92.00 233 ALA A N 1
ATOM 1875 C CA . ALA A 1 233 ? -0.214 -8.001 -19.071 1.00 92.00 233 ALA A CA 1
ATOM 1876 C C . ALA A 1 233 ? 1.132 -8.522 -18.554 1.00 92.00 233 ALA A C 1
ATOM 1878 O O . ALA A 1 233 ? 1.289 -8.630 -17.341 1.00 92.00 233 ALA A O 1
ATOM 1879 N N . ASP A 1 234 ? 2.120 -8.715 -19.437 1.00 88.19 234 ASP A N 1
ATOM 1880 C CA . ASP A 1 234 ? 3.468 -9.179 -19.075 1.00 88.19 234 ASP A CA 1
ATOM 1881 C C . ASP A 1 234 ? 4.090 -8.298 -17.981 1.00 88.19 234 ASP A C 1
ATOM 1883 O O . ASP A 1 234 ? 4.618 -8.802 -16.992 1.00 88.19 234 ASP A O 1
ATOM 1887 N N . MET A 1 235 ? 3.961 -6.970 -18.109 1.00 83.38 235 MET A N 1
ATOM 1888 C CA . MET A 1 235 ? 4.479 -6.030 -17.110 1.00 83.38 235 MET A CA 1
ATOM 1889 C C . MET A 1 235 ? 3.794 -6.172 -15.744 1.00 83.38 235 MET A C 1
ATOM 1891 O O . MET A 1 235 ? 4.457 -6.016 -14.726 1.00 83.38 235 MET A O 1
ATOM 1895 N N . ARG A 1 236 ? 2.478 -6.426 -15.686 1.00 89.88 236 ARG A N 1
ATOM 1896 C CA . ARG A 1 236 ? 1.758 -6.575 -14.402 1.00 89.88 236 ARG A CA 1
ATOM 1897 C C . ARG A 1 236 ? 2.021 -7.936 -13.774 1.00 89.88 236 ARG A C 1
ATOM 1899 O O . ARG A 1 236 ? 2.137 -8.026 -12.552 1.00 89.88 236 ARG A O 1
ATOM 1906 N N . GLU A 1 237 ? 2.133 -8.976 -14.598 1.00 90.56 237 GLU A N 1
ATOM 1907 C CA . GLU A 1 237 ? 2.557 -10.299 -14.149 1.00 90.56 237 GLU A CA 1
ATOM 1908 C C . GLU A 1 237 ? 3.941 -10.231 -13.507 1.00 90.56 237 GLU A C 1
ATOM 1910 O O . GLU A 1 237 ? 4.076 -10.647 -12.359 1.00 90.56 237 GLU A O 1
ATOM 1915 N N . GLU A 1 238 ? 4.926 -9.632 -14.183 1.00 84.94 238 GLU A N 1
ATOM 1916 C CA . GLU A 1 238 ? 6.282 -9.452 -13.649 1.00 84.94 238 GLU A CA 1
ATOM 1917 C C . GLU A 1 238 ? 6.297 -8.561 -12.397 1.00 84.94 238 GLU A C 1
ATOM 1919 O O . GLU A 1 238 ? 6.947 -8.894 -11.408 1.00 84.94 238 GLU A O 1
ATOM 1924 N N . ALA A 1 239 ? 5.525 -7.469 -12.400 1.00 86.38 239 ALA A N 1
ATOM 1925 C CA . ALA A 1 239 ? 5.485 -6.532 -11.282 1.00 86.38 239 ALA A CA 1
ATOM 1926 C C . ALA A 1 239 ? 4.926 -7.134 -9.988 1.00 86.38 239 ALA A C 1
ATOM 1928 O O . ALA A 1 239 ? 5.276 -6.658 -8.915 1.00 86.38 239 ALA A O 1
ATOM 1929 N N . GLY A 1 240 ? 4.067 -8.154 -10.048 1.00 91.50 240 GLY A N 1
ATOM 1930 C CA . GLY A 1 240 ? 3.569 -8.799 -8.830 1.00 91.50 240 GLY A CA 1
ATOM 1931 C C . GLY A 1 240 ? 2.433 -9.792 -9.018 1.00 91.50 240 GLY A C 1
ATOM 1932 O O . GLY A 1 240 ? 2.242 -10.648 -8.159 1.00 91.50 240 GLY A O 1
ATOM 1933 N N . PHE A 1 241 ? 1.706 -9.758 -10.139 1.00 92.88 241 PHE A N 1
ATOM 1934 C CA . PHE A 1 241 ? 0.603 -10.698 -10.364 1.00 92.88 241 PHE A CA 1
ATOM 1935 C C . PHE A 1 241 ? 1.057 -12.152 -10.577 1.00 92.88 241 PHE A C 1
ATOM 1937 O O . PHE A 1 241 ? 0.229 -13.058 -10.453 1.00 92.88 241 PHE A O 1
ATOM 1944 N N . TYR A 1 242 ? 2.355 -12.409 -10.793 1.00 91.06 242 TYR A N 1
ATOM 1945 C CA . TYR A 1 242 ? 2.918 -13.763 -10.723 1.00 91.06 242 TYR A CA 1
ATOM 1946 C C . TYR A 1 242 ? 2.624 -14.446 -9.377 1.00 91.06 242 TYR A C 1
ATOM 1948 O O . TYR A 1 242 ? 2.394 -15.650 -9.349 1.00 91.06 242 TYR A O 1
ATOM 1956 N N . LEU A 1 243 ? 2.539 -13.684 -8.276 1.00 91.56 243 LEU A N 1
ATOM 1957 C CA . LEU A 1 243 ? 2.217 -14.214 -6.947 1.00 91.56 243 LEU A CA 1
ATOM 1958 C C . LEU A 1 243 ? 0.835 -14.869 -6.907 1.00 91.56 243 LEU A C 1
ATOM 1960 O O . LEU A 1 243 ? 0.673 -15.926 -6.301 1.00 91.56 243 LEU A O 1
ATOM 1964 N N . GLN A 1 244 ? -0.145 -14.246 -7.567 1.00 88.88 244 GLN A N 1
ATOM 1965 C CA . GLN A 1 244 ? -1.507 -14.763 -7.659 1.00 88.88 244 GLN A CA 1
ATOM 1966 C C . GLN A 1 244 ? -1.610 -15.879 -8.703 1.00 88.88 244 GLN A C 1
ATOM 1968 O O . GLN A 1 244 ? -2.255 -16.894 -8.448 1.00 88.88 244 GLN A O 1
ATOM 1973 N N . ARG A 1 245 ? -0.955 -15.719 -9.862 1.00 88.06 245 ARG A N 1
ATOM 1974 C CA . ARG A 1 245 ? -0.919 -16.728 -10.936 1.00 88.06 245 ARG A CA 1
ATOM 1975 C C . ARG A 1 245 ? -0.341 -18.061 -10.453 1.00 88.06 245 ARG A C 1
ATOM 1977 O O . ARG A 1 245 ? -0.874 -19.115 -10.790 1.00 88.06 245 ARG A O 1
ATOM 1984 N N . ASP A 1 246 ? 0.732 -17.997 -9.669 1.00 88.75 246 ASP A N 1
ATOM 1985 C CA . ASP A 1 246 ? 1.509 -19.162 -9.239 1.00 88.75 246 ASP A CA 1
ATOM 1986 C C . ASP A 1 246 ? 1.082 -19.689 -7.849 1.00 88.75 246 ASP A C 1
ATOM 1988 O O . ASP A 1 246 ? 1.772 -20.536 -7.283 1.00 88.75 246 ASP A O 1
ATOM 1992 N N . ASP A 1 247 ? -0.049 -19.212 -7.302 1.00 85.62 247 ASP A N 1
ATOM 1993 C CA . ASP A 1 247 ? -0.612 -19.610 -5.995 1.00 85.62 247 ASP A CA 1
ATOM 1994 C C . ASP A 1 247 ? 0.367 -19.424 -4.813 1.00 85.62 247 ASP A C 1
ATOM 1996 O O . ASP A 1 247 ? 0.457 -20.238 -3.892 1.00 85.62 247 ASP A O 1
ATOM 2000 N N . ILE A 1 248 ? 1.150 -18.342 -4.852 1.00 88.31 248 ILE A N 1
ATOM 2001 C CA . ILE A 1 248 ? 2.188 -18.035 -3.858 1.00 88.31 248 ILE A CA 1
ATOM 2002 C C . ILE A 1 248 ? 1.622 -17.173 -2.730 1.00 88.31 248 ILE A C 1
ATOM 2004 O O . ILE A 1 248 ? 1.840 -17.463 -1.551 1.00 88.31 248 ILE A O 1
ATOM 2008 N N . ALA A 1 249 ? 0.933 -16.087 -3.085 1.00 90.44 249 ALA A N 1
ATOM 2009 C CA . ALA A 1 249 ? 0.360 -15.140 -2.135 1.00 90.44 249 ALA A CA 1
ATOM 2010 C C . ALA A 1 249 ? -0.790 -14.342 -2.775 1.00 90.44 249 ALA A C 1
ATOM 2012 O O . ALA A 1 249 ? -0.762 -14.090 -3.982 1.00 90.44 249 ALA A O 1
ATOM 2013 N N . PRO A 1 250 ? -1.788 -13.902 -1.985 1.00 91.31 250 PRO A N 1
ATOM 2014 C CA . PRO A 1 250 ? -2.838 -13.035 -2.496 1.00 91.31 250 PRO A CA 1
ATOM 2015 C C . PRO A 1 250 ? -2.271 -11.662 -2.871 1.00 91.31 250 PRO A C 1
ATOM 2017 O O . PRO A 1 250 ? -1.514 -11.060 -2.103 1.00 91.31 250 PRO A O 1
ATOM 2020 N N . VAL A 1 251 ? -2.692 -11.167 -4.036 1.00 93.62 251 VAL A N 1
ATOM 2021 C CA . VAL A 1 251 ? -2.415 -9.810 -4.514 1.00 93.62 251 VAL A CA 1
ATOM 2022 C C . VAL A 1 251 ? -3.715 -9.021 -4.500 1.00 93.62 251 VAL A C 1
ATOM 2024 O O . VAL A 1 251 ? -4.730 -9.452 -5.048 1.00 93.62 251 VAL A O 1
ATOM 2027 N N . TRP A 1 252 ? -3.692 -7.865 -3.851 1.00 95.31 252 TRP A N 1
ATOM 2028 C CA . TRP A 1 252 ? -4.785 -6.904 -3.859 1.00 95.31 252 TRP A CA 1
ATOM 2029 C C . TRP A 1 252 ? -4.350 -5.662 -4.629 1.00 95.31 252 TRP A C 1
ATOM 2031 O O . TRP A 1 252 ? -3.228 -5.193 -4.479 1.00 95.31 252 TRP A O 1
ATOM 2041 N N . VAL A 1 253 ? -5.220 -5.121 -5.472 1.00 96.44 253 VAL A N 1
ATOM 2042 C CA . VAL A 1 253 ? -4.998 -3.792 -6.043 1.00 96.44 253 VAL A CA 1
ATOM 2043 C C . VAL A 1 253 ? -5.605 -2.768 -5.086 1.00 96.44 253 VAL A C 1
ATOM 2045 O O . VAL A 1 253 ? -6.807 -2.505 -5.168 1.00 96.44 253 VAL A O 1
ATOM 2048 N N . SER A 1 254 ? -4.820 -2.245 -4.139 1.00 95.88 254 SER A N 1
ATOM 2049 C CA . SER A 1 254 ? -5.316 -1.329 -3.090 1.00 95.88 254 SER A CA 1
ATOM 2050 C C . SER A 1 254 ? -5.734 0.038 -3.617 1.00 95.88 254 SER A C 1
ATOM 2052 O O . SER A 1 254 ? -6.568 0.691 -2.990 1.00 95.88 254 SER A O 1
ATOM 2054 N N . GLU A 1 255 ? -5.243 0.437 -4.788 1.00 95.06 255 GLU A N 1
ATOM 2055 C CA . GLU A 1 255 ? -5.718 1.628 -5.481 1.00 95.06 255 GLU A CA 1
ATOM 2056 C C . GLU A 1 255 ? -5.734 1.431 -6.991 1.00 95.06 255 GLU A C 1
ATOM 2058 O O . GLU A 1 255 ? -4.740 1.049 -7.603 1.00 95.06 255 GLU A O 1
ATOM 2063 N N . PHE A 1 256 ? -6.857 1.752 -7.621 1.00 92.88 256 PHE A N 1
ATOM 2064 C CA . PHE A 1 256 ? -6.899 2.061 -9.043 1.00 92.88 256 PHE A CA 1
ATOM 2065 C C . PHE A 1 256 ? -8.016 3.055 -9.323 1.00 92.88 256 PHE A C 1
ATOM 2067 O O . PHE A 1 256 ? -9.056 3.055 -8.665 1.00 92.88 256 PHE A O 1
ATOM 2074 N N . GLY A 1 257 ? -7.837 3.885 -10.340 1.00 89.94 257 GLY A N 1
ATOM 2075 C CA . GLY A 1 257 ? -8.858 4.851 -10.706 1.00 89.94 257 GLY A CA 1
ATOM 2076 C C . GLY A 1 257 ? -8.579 5.524 -12.037 1.00 89.94 257 GLY A C 1
ATOM 2077 O O . GLY A 1 257 ? -7.493 5.428 -12.607 1.00 89.94 257 GLY A O 1
ATOM 2078 N N . GLY A 1 258 ? -9.581 6.232 -12.548 1.00 85.31 258 GLY A N 1
ATOM 2079 C CA . GLY A 1 258 ? -9.445 6.978 -13.791 1.00 85.31 258 GLY A CA 1
ATOM 2080 C C . GLY A 1 258 ? -10.493 8.067 -13.954 1.00 85.31 258 GLY A C 1
ATOM 2081 O O . GLY A 1 258 ? -11.625 7.956 -13.478 1.00 85.31 258 GLY A O 1
ATOM 2082 N N . MET A 1 259 ? -10.122 9.120 -14.682 1.00 82.62 259 MET A N 1
ATOM 2083 C CA . MET A 1 259 ? -11.004 10.259 -14.942 1.00 82.62 259 MET A CA 1
ATOM 2084 C C . MET A 1 259 ? -11.992 10.005 -16.089 1.00 82.62 259 MET A C 1
ATOM 2086 O O . MET A 1 259 ? -13.134 10.468 -16.036 1.00 82.62 259 MET A O 1
ATOM 2090 N N . ARG A 1 260 ? -11.569 9.303 -17.152 1.00 79.94 260 ARG A N 1
ATOM 2091 C CA . ARG A 1 260 ? -12.344 9.154 -18.395 1.00 79.94 260 ARG A CA 1
ATOM 2092 C C . ARG A 1 260 ? -12.286 7.727 -18.937 1.00 79.94 260 ARG A C 1
ATOM 2094 O O . ARG A 1 260 ? -11.215 7.159 -19.127 1.00 79.94 260 ARG A O 1
ATOM 2101 N N . ARG A 1 261 ? -13.452 7.176 -19.282 1.00 82.56 261 ARG A N 1
ATOM 2102 C CA . ARG A 1 261 ? -13.549 5.889 -19.981 1.00 82.56 261 ARG A CA 1
ATOM 2103 C C . ARG A 1 261 ? -13.021 6.018 -21.408 1.00 82.56 261 ARG A C 1
ATOM 2105 O O . ARG A 1 261 ? -13.457 6.900 -22.143 1.00 82.56 261 ARG A O 1
ATOM 2112 N N . GLY A 1 262 ? -12.122 5.121 -21.806 1.00 75.00 262 GLY A N 1
ATOM 2113 C CA . GLY A 1 262 ? -11.640 5.027 -23.189 1.00 75.00 262 GLY A CA 1
ATOM 2114 C C . GLY A 1 262 ? -10.771 6.196 -23.666 1.00 75.00 262 GLY A C 1
ATOM 2115 O O . GLY A 1 262 ? -10.588 6.339 -24.870 1.00 75.00 262 GLY A O 1
ATOM 2116 N N . ALA A 1 263 ? -10.234 7.018 -22.756 1.00 73.38 263 ALA A N 1
ATOM 2117 C CA . ALA A 1 263 ? -9.263 8.059 -23.110 1.00 73.38 263 ALA A CA 1
ATOM 2118 C C . ALA A 1 263 ? -7.945 7.477 -23.652 1.00 73.38 263 ALA A C 1
ATOM 2120 O O . ALA A 1 263 ? -7.269 8.122 -24.445 1.00 73.38 263 ALA A O 1
ATOM 2121 N N . SER A 1 264 ? -7.620 6.246 -23.253 1.00 77.38 264 SER A N 1
ATOM 2122 C CA . SER A 1 264 ? -6.502 5.460 -23.769 1.00 77.38 264 SER A CA 1
ATOM 2123 C C . SER A 1 264 ? -6.802 3.962 -23.687 1.00 77.38 264 SER A C 1
ATOM 2125 O O . SER A 1 264 ? -7.809 3.547 -23.093 1.00 77.38 264 SER A O 1
ATOM 2127 N N . LYS A 1 265 ? -5.921 3.125 -24.250 1.00 87.75 265 LYS A N 1
ATOM 2128 C CA . LYS A 1 265 ? -6.029 1.658 -24.110 1.00 87.75 265 LYS A CA 1
ATOM 2129 C C . LYS A 1 265 ? -5.860 1.168 -22.675 1.00 87.75 265 LYS A C 1
ATOM 2131 O O . LYS A 1 265 ? -6.355 0.084 -22.376 1.00 87.75 265 LYS A O 1
ATOM 2136 N N . TRP A 1 266 ? -5.212 1.947 -21.806 1.00 87.94 266 TRP A N 1
ATOM 2137 C CA . TRP A 1 266 ? -4.956 1.592 -20.411 1.00 87.94 266 TRP A CA 1
ATOM 2138 C C . TRP A 1 266 ? -6.212 1.085 -19.702 1.00 87.94 266 TRP A C 1
ATOM 2140 O O . TRP A 1 266 ? -6.213 -0.051 -19.252 1.00 87.94 266 TRP A O 1
ATOM 2150 N N . HIS A 1 267 ? -7.308 1.857 -19.698 1.00 88.94 267 HIS A N 1
ATOM 2151 C CA . HIS A 1 267 ? -8.524 1.480 -18.961 1.00 88.94 267 HIS A CA 1
ATOM 2152 C C . HIS A 1 267 ? -9.062 0.124 -19.423 1.00 88.94 267 HIS A C 1
ATOM 2154 O O . HIS A 1 267 ? -9.313 -0.763 -18.615 1.00 88.94 267 HIS A O 1
ATOM 2160 N N . ASN A 1 268 ? -9.170 -0.074 -20.739 1.00 90.62 268 ASN A N 1
ATOM 2161 C CA . ASN A 1 268 ? -9.668 -1.327 -21.304 1.00 90.62 268 ASN A CA 1
ATOM 2162 C C . ASN A 1 268 ? -8.723 -2.505 -21.020 1.00 90.62 268 ASN A C 1
ATOM 2164 O O . ASN A 1 268 ? -9.196 -3.611 -20.759 1.00 90.62 268 ASN A O 1
ATOM 2168 N N . ASN A 1 269 ? -7.408 -2.278 -21.058 1.00 92.44 269 ASN A N 1
ATOM 2169 C CA . ASN A 1 269 ? -6.418 -3.291 -20.710 1.00 92.44 269 ASN A CA 1
ATOM 2170 C C . ASN A 1 269 ? -6.494 -3.653 -19.222 1.00 92.44 269 ASN A C 1
ATOM 2172 O O . ASN A 1 269 ? -6.533 -4.840 -18.916 1.00 92.44 269 ASN A O 1
ATOM 2176 N N . THR A 1 270 ? -6.608 -2.669 -18.324 1.00 92.00 270 THR A N 1
ATOM 2177 C CA . THR A 1 270 ? -6.787 -2.875 -16.880 1.00 92.00 270 THR A CA 1
ATOM 2178 C C . THR A 1 270 ? -8.049 -3.680 -16.600 1.00 92.00 270 THR A C 1
ATOM 2180 O O . THR A 1 270 ? -7.979 -4.702 -15.925 1.00 92.00 270 THR A O 1
ATOM 2183 N N . MET A 1 271 ? -9.192 -3.297 -17.185 1.00 91.75 271 MET A N 1
ATOM 2184 C CA . MET A 1 271 ? -10.446 -4.035 -16.986 1.00 91.75 271 MET A CA 1
ATOM 2185 C C . MET A 1 271 ? -10.340 -5.475 -17.497 1.00 91.75 271 MET A C 1
ATOM 2187 O O . MET A 1 271 ? -10.788 -6.409 -16.835 1.00 91.75 271 MET A O 1
ATOM 2191 N N . ARG A 1 272 ? -9.728 -5.676 -18.672 1.00 92.50 272 ARG A N 1
ATOM 2192 C CA . ARG A 1 272 ? -9.507 -7.013 -19.238 1.00 92.50 272 ARG A CA 1
ATOM 2193 C C . ARG A 1 272 ? -8.581 -7.854 -18.357 1.00 92.50 272 ARG A C 1
ATOM 2195 O O . ARG A 1 272 ? -8.873 -9.025 -18.136 1.00 92.50 272 ARG A O 1
ATOM 2202 N N . PHE A 1 273 ? -7.495 -7.265 -17.869 1.00 92.88 273 PHE A N 1
ATOM 2203 C CA . PHE A 1 273 ? -6.495 -7.947 -17.056 1.00 92.88 273 PHE A CA 1
ATOM 2204 C C . PHE A 1 273 ? -7.047 -8.325 -15.678 1.00 92.88 273 PHE A C 1
ATOM 2206 O O . PHE A 1 273 ? -6.915 -9.474 -15.274 1.00 92.88 273 PHE A O 1
ATOM 2213 N N . PHE A 1 274 ? -7.751 -7.414 -14.997 1.00 93.06 274 PHE A N 1
ATOM 2214 C CA . PHE A 1 274 ? -8.354 -7.697 -13.688 1.00 93.06 274 PHE A CA 1
ATOM 2215 C C . PHE A 1 274 ? -9.369 -8.834 -13.758 1.00 93.06 274 PHE A C 1
ATOM 2217 O O . PHE A 1 274 ? -9.374 -9.691 -12.882 1.00 93.06 274 PHE A O 1
ATOM 2224 N N . LYS A 1 275 ? -10.171 -8.902 -14.828 1.00 90.44 275 LYS A N 1
ATOM 2225 C CA . LYS A 1 275 ? -11.064 -10.046 -15.059 1.00 90.44 275 LYS A CA 1
ATOM 2226 C C . LYS A 1 275 ? -10.308 -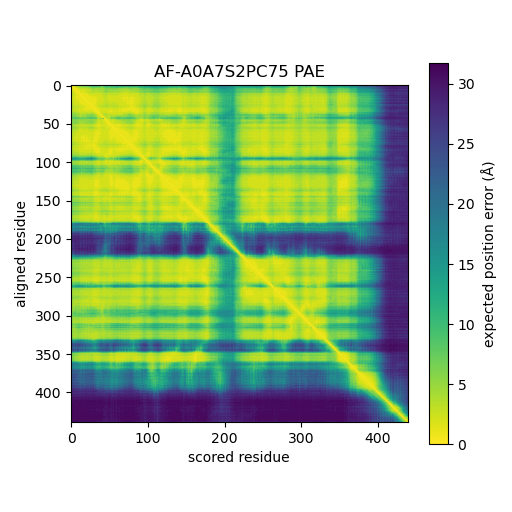11.342 -15.307 1.00 90.44 275 LYS A C 1
ATOM 2228 O O . LYS A 1 275 ? -10.696 -12.375 -14.779 1.00 90.44 275 LYS A O 1
ATOM 2233 N N . ALA A 1 276 ? -9.254 -11.295 -16.122 1.00 88.88 276 ALA A N 1
ATOM 2234 C CA . ALA A 1 276 ? -8.458 -12.479 -16.430 1.00 88.88 276 ALA A CA 1
ATOM 2235 C C . ALA A 1 276 ? -7.779 -13.047 -15.173 1.00 88.88 276 ALA A C 1
ATOM 2237 O O . ALA A 1 276 ? -7.750 -14.259 -14.999 1.00 88.88 276 ALA A O 1
ATOM 2238 N N . MET A 1 277 ? -7.294 -12.171 -14.290 1.00 87.25 277 MET A N 1
ATOM 2239 C CA . MET A 1 277 ? -6.616 -12.551 -13.050 1.00 87.25 277 MET A CA 1
ATOM 22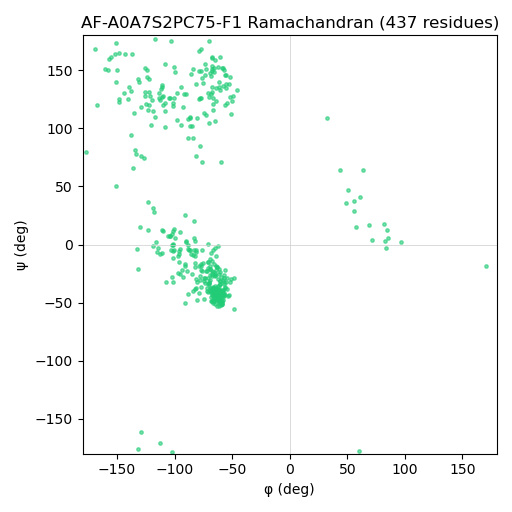40 C C . MET A 1 277 ? -7.559 -12.802 -11.867 1.00 87.25 277 MET A C 1
ATOM 2242 O O . MET A 1 277 ? -7.085 -13.254 -10.831 1.00 87.25 277 MET A O 1
ATOM 2246 N N . ASP A 1 278 ? -8.861 -12.510 -11.986 1.00 87.56 278 ASP A N 1
ATOM 2247 C CA . ASP A 1 278 ? -9.794 -12.437 -10.845 1.00 87.56 278 ASP A CA 1
ATOM 2248 C C . ASP A 1 278 ? -9.241 -11.532 -9.724 1.00 87.56 278 ASP A C 1
ATOM 2250 O O . ASP A 1 278 ? -9.157 -11.897 -8.549 1.00 87.56 278 ASP A O 1
ATOM 2254 N N . ALA A 1 279 ? -8.745 -10.355 -10.113 1.00 90.00 279 ALA A N 1
ATOM 2255 C CA . ALA A 1 279 ? -8.067 -9.442 -9.203 1.00 90.00 279 ALA A CA 1
ATOM 2256 C C . ALA A 1 279 ? -9.047 -8.878 -8.163 1.00 90.00 279 ALA A C 1
ATOM 2258 O O . ALA A 1 279 ? -10.105 -8.349 -8.508 1.00 90.00 279 ALA A O 1
ATOM 2259 N N . SER A 1 280 ? -8.664 -8.919 -6.885 1.00 91.62 280 SER A N 1
ATOM 2260 C CA . SER A 1 280 ? -9.317 -8.101 -5.858 1.00 91.62 280 SER A CA 1
ATOM 2261 C C . SER A 1 280 ? -8.836 -6.659 -5.986 1.00 91.62 280 SER A C 1
ATOM 2263 O O . SER A 1 280 ? -7.658 -6.429 -6.253 1.00 91.62 280 SER A O 1
ATOM 2265 N N . TRP A 1 281 ? -9.712 -5.680 -5.760 1.00 93.88 281 TRP A N 1
ATOM 2266 C CA . TRP A 1 281 ? -9.400 -4.283 -6.062 1.00 93.88 281 TRP A CA 1
ATOM 2267 C C . TRP A 1 281 ? -10.068 -3.282 -5.117 1.00 93.88 281 TRP A C 1
ATOM 2269 O O . TRP A 1 281 ? -11.005 -3.620 -4.391 1.00 93.88 281 TRP A O 1
ATOM 2279 N N . CYS A 1 282 ? -9.588 -2.040 -5.136 1.00 95.38 282 CYS A N 1
ATOM 2280 C CA . CYS A 1 282 ? -10.158 -0.895 -4.436 1.00 95.38 282 CYS A CA 1
ATOM 2281 C C . CYS A 1 282 ? -10.084 0.355 -5.322 1.00 95.38 282 CYS A C 1
ATOM 2283 O O . CYS A 1 282 ? -9.027 0.710 -5.839 1.00 95.38 282 CYS A O 1
ATOM 2285 N N . TRP A 1 283 ? -11.236 0.996 -5.539 1.00 94.69 283 TRP A N 1
ATOM 2286 C CA . TRP A 1 283 ? -11.314 2.189 -6.377 1.00 94.69 283 TRP A CA 1
ATOM 2287 C C . TRP A 1 283 ? -10.837 3.416 -5.604 1.00 94.69 283 TRP A C 1
ATOM 2289 O O . TRP A 1 283 ? -11.406 3.744 -4.559 1.00 94.69 283 TRP A O 1
ATOM 2299 N N . TRP A 1 284 ? -9.869 4.135 -6.163 1.00 92.44 284 TRP A N 1
ATOM 2300 C CA . TRP A 1 284 ? -9.399 5.395 -5.614 1.00 92.44 284 TRP A CA 1
ATOM 2301 C C . TRP A 1 284 ? -9.932 6.604 -6.402 1.00 92.44 284 TRP A C 1
ATOM 2303 O O . TRP A 1 284 ? -9.693 6.700 -7.613 1.00 92.44 284 TRP A O 1
ATOM 2313 N N . PRO A 1 285 ? -10.584 7.573 -5.735 1.00 92.56 285 PRO A N 1
ATOM 2314 C CA . PRO A 1 285 ? -11.257 7.478 -4.436 1.00 92.56 285 PRO A CA 1
ATOM 2315 C C . PRO A 1 285 ? -12.781 7.403 -4.582 1.00 92.56 285 PRO A C 1
ATOM 2317 O O . PRO A 1 285 ? -13.352 7.532 -5.670 1.00 92.56 285 PRO A O 1
ATOM 2320 N N . LEU A 1 286 ? -13.480 7.219 -3.459 1.00 93.44 286 LEU A N 1
ATOM 2321 C CA . LEU A 1 286 ? -14.916 7.503 -3.409 1.00 93.44 286 LEU A CA 1
ATOM 2322 C C . LEU A 1 286 ? -15.172 9.006 -3.559 1.00 93.44 286 LEU A C 1
ATOM 2324 O O . LEU A 1 286 ? -16.131 9.404 -4.218 1.00 93.44 286 LEU A O 1
ATOM 2328 N N . ASP A 1 287 ? -14.308 9.817 -2.960 1.00 91.94 287 ASP A N 1
ATOM 2329 C CA . ASP A 1 287 ? -14.482 11.245 -2.751 1.00 91.94 287 ASP A CA 1
ATOM 2330 C C . ASP A 1 287 ? -14.603 12.058 -4.050 1.00 91.94 287 ASP A C 1
ATOM 2332 O O . ASP A 1 287 ? -13.820 11.875 -4.975 1.00 91.94 287 ASP A O 1
ATOM 2336 N N . PRO A 1 288 ? -15.554 13.007 -4.125 1.00 91.69 288 PRO A N 1
ATOM 2337 C CA . PRO A 1 288 ? -15.685 13.932 -5.249 1.00 91.69 288 PRO A CA 1
ATOM 2338 C C . PRO A 1 288 ? -14.723 15.133 -5.152 1.00 91.69 288 PRO A C 1
ATOM 2340 O O . PRO A 1 288 ? -14.695 15.985 -6.042 1.00 91.69 288 PRO A O 1
ATOM 2343 N N . GLN A 1 289 ? -14.000 15.270 -4.039 1.00 90.19 289 GLN A N 1
ATOM 2344 C CA . GLN A 1 289 ? -13.171 16.427 -3.708 1.00 90.19 289 GLN A CA 1
ATOM 2345 C C . GLN A 1 289 ? -11.868 15.967 -3.072 1.00 90.19 289 GLN A C 1
ATOM 2347 O O . GLN A 1 289 ? -11.886 15.146 -2.160 1.00 90.19 289 GLN A O 1
ATOM 2352 N N . LYS A 1 290 ? -10.773 16.573 -3.514 1.00 86.75 290 LYS A N 1
ATOM 2353 C CA . LYS A 1 290 ? -9.436 16.410 -2.955 1.00 86.75 290 LYS A CA 1
ATOM 2354 C C . LYS A 1 290 ? -9.187 17.413 -1.829 1.00 86.75 290 LYS A C 1
ATOM 2356 O O . LYS A 1 290 ? -8.699 17.044 -0.768 1.00 86.75 290 LYS A O 1
ATOM 2361 N N . ILE A 1 291 ? -9.603 18.667 -2.033 1.00 86.88 291 ILE A N 1
ATOM 2362 C CA . ILE A 1 291 ? -9.614 19.712 -1.001 1.00 86.88 291 ILE A CA 1
ATOM 2363 C C . ILE A 1 291 ? -11.053 20.232 -0.872 1.00 86.88 291 ILE A C 1
ATOM 2365 O O . ILE A 1 291 ? -11.618 20.712 -1.861 1.00 86.88 291 ILE A O 1
ATOM 2369 N N . PRO A 1 292 ? -11.691 20.125 0.306 1.00 85.44 292 PRO A N 1
ATOM 2370 C CA . PRO A 1 292 ? -13.037 20.652 0.505 1.00 85.44 292 PRO A CA 1
ATOM 2371 C C . PRO A 1 292 ? -13.101 22.175 0.324 1.00 85.44 292 PRO A C 1
ATOM 2373 O O . PRO A 1 292 ? -12.139 22.881 0.612 1.00 85.44 292 PRO A O 1
ATOM 2376 N N . GLN A 1 293 ? -14.268 22.684 -0.076 1.00 87.31 293 GLN A N 1
ATOM 2377 C CA . GLN A 1 293 ? -14.545 24.127 -0.043 1.00 87.31 293 GLN A CA 1
ATOM 2378 C C . GLN A 1 293 ? -14.338 24.710 1.356 1.00 87.31 293 GLN A C 1
ATOM 2380 O O . GLN A 1 293 ? -14.634 24.050 2.359 1.00 87.31 293 GLN A O 1
ATOM 2385 N N . ASP A 1 294 ? -13.870 25.958 1.399 1.00 85.00 294 ASP A N 1
ATOM 2386 C CA . ASP A 1 294 ? -13.581 26.725 2.615 1.00 85.00 294 ASP A CA 1
ATOM 2387 C C . ASP A 1 294 ? -12.557 26.062 3.562 1.00 85.00 294 ASP A C 1
ATOM 2389 O O . ASP A 1 294 ? -12.471 26.430 4.738 1.00 85.00 294 ASP A O 1
ATOM 2393 N N . PHE A 1 295 ? -11.807 25.058 3.090 1.00 83.50 295 PHE A N 1
ATOM 2394 C CA . PHE A 1 295 ? -10.758 24.411 3.879 1.00 83.50 295 PHE A CA 1
ATOM 2395 C C . PHE A 1 295 ? -9.471 25.236 3.885 1.00 83.50 295 PHE A C 1
ATOM 2397 O O . PHE A 1 295 ? -8.899 25.470 4.950 1.00 83.50 295 PHE A O 1
ATOM 2404 N N . ASP A 1 296 ? -9.045 25.690 2.706 1.00 83.75 296 ASP A N 1
ATOM 2405 C CA . ASP A 1 296 ? -7.885 26.554 2.529 1.00 83.75 296 ASP A CA 1
ATOM 2406 C C . ASP A 1 296 ? -8.352 28.008 2.326 1.00 83.75 296 ASP A C 1
ATOM 2408 O O . ASP A 1 296 ? -9.084 28.288 1.376 1.00 83.75 296 ASP A O 1
ATOM 2412 N N . PRO A 1 297 ? -7.971 28.958 3.199 1.00 85.06 297 PRO A N 1
ATOM 2413 C CA . PRO A 1 297 ? -8.272 30.371 2.994 1.00 85.06 297 PRO A CA 1
ATOM 2414 C C . PRO A 1 297 ? -7.675 30.962 1.706 1.00 85.06 297 PRO A C 1
ATOM 2416 O O . PRO A 1 297 ? -8.181 31.981 1.233 1.00 85.06 297 PRO A O 1
ATOM 2419 N N . GLU A 1 298 ? -6.602 30.371 1.170 1.00 88.56 298 GLU A N 1
ATOM 2420 C CA . GLU A 1 298 ? -5.952 30.799 -0.076 1.00 88.56 298 GLU A CA 1
ATOM 2421 C C . GLU A 1 298 ? -6.625 30.201 -1.324 1.00 88.56 298 GLU A C 1
ATOM 2423 O O . GLU A 1 298 ? -6.602 30.829 -2.384 1.00 88.56 298 GLU A O 1
ATOM 2428 N N . ASP A 1 299 ? -7.299 29.055 -1.179 1.00 85.94 299 ASP A N 1
ATOM 2429 C CA . ASP A 1 299 ? -8.131 28.413 -2.204 1.00 85.94 299 ASP A CA 1
ATOM 2430 C C . ASP A 1 299 ? -9.526 28.058 -1.641 1.00 85.94 299 ASP A C 1
ATOM 2432 O O . ASP A 1 299 ? -9.821 26.896 -1.330 1.00 85.94 299 ASP A O 1
ATOM 2436 N N . PRO A 1 300 ? -10.420 29.056 -1.488 1.00 86.94 300 PRO A N 1
ATOM 2437 C CA . PRO A 1 300 ? -11.729 28.853 -0.865 1.00 86.94 300 PRO A CA 1
ATOM 2438 C C . PRO A 1 300 ? -12.654 27.959 -1.700 1.00 86.94 300 PRO A C 1
ATOM 2440 O O . PRO A 1 300 ? -13.570 27.331 -1.159 1.00 86.94 300 PRO A O 1
ATOM 2443 N N . ASP A 1 301 ? -12.417 27.870 -3.011 1.00 88.50 301 ASP A N 1
ATOM 2444 C CA . ASP A 1 301 ? -13.169 26.983 -3.893 1.00 88.50 301 ASP A CA 1
ATOM 2445 C C . ASP A 1 301 ? -12.776 25.515 -3.672 1.00 88.50 301 ASP A C 1
ATOM 2447 O O . ASP A 1 301 ? -13.581 24.615 -3.938 1.00 88.50 301 ASP A O 1
ATOM 2451 N N . GLY A 1 302 ? -11.582 25.252 -3.142 1.00 88.94 302 GLY A N 1
ATOM 2452 C CA . GLY A 1 302 ? -11.034 23.917 -2.955 1.00 88.94 302 GLY A CA 1
ATOM 2453 C C . GLY A 1 302 ? -10.883 23.144 -4.269 1.00 88.94 302 GLY A C 1
ATOM 2454 O O . GLY A 1 302 ? -11.256 23.582 -5.358 1.00 88.94 302 GLY A O 1
ATOM 2455 N N . GLN A 1 303 ? -10.428 21.901 -4.166 1.00 89.25 303 GLN A N 1
ATOM 2456 C CA . GLN A 1 303 ? -10.025 21.089 -5.308 1.00 89.25 303 GLN A CA 1
ATOM 2457 C C . GLN A 1 303 ? -10.957 19.891 -5.504 1.00 89.25 303 GLN A C 1
ATOM 2459 O O . GLN A 1 303 ? -11.219 19.125 -4.574 1.00 89.25 303 GLN A O 1
ATOM 2464 N N . LEU A 1 304 ? -11.444 19.701 -6.731 1.00 90.50 304 LEU A N 1
ATOM 2465 C CA . LEU A 1 304 ? -12.196 18.504 -7.117 1.00 90.50 304 LEU A CA 1
ATOM 2466 C C . LEU A 1 304 ? -11.274 17.290 -7.235 1.00 90.50 304 LEU A C 1
ATOM 2468 O O . LEU A 1 304 ? -10.116 17.431 -7.618 1.00 90.50 304 LEU A O 1
ATOM 2472 N N . ASP A 1 305 ? -11.817 16.099 -6.993 1.00 89.31 305 ASP A N 1
ATOM 2473 C CA . ASP A 1 305 ? -11.137 14.851 -7.335 1.00 89.31 305 ASP A CA 1
ATOM 2474 C C . ASP A 1 305 ? -11.835 14.181 -8.522 1.00 89.31 305 ASP A C 1
ATOM 2476 O O . ASP A 1 305 ? -12.887 13.557 -8.391 1.00 89.31 305 ASP A O 1
ATOM 2480 N N . LEU A 1 306 ? -11.262 14.326 -9.719 1.00 88.62 306 LEU A N 1
ATOM 2481 C CA . LEU A 1 306 ? -11.854 13.793 -10.950 1.00 88.62 306 LEU A CA 1
ATOM 2482 C C . LEU A 1 306 ? -11.797 12.255 -11.034 1.00 88.62 306 LEU A C 1
ATOM 2484 O O . LEU A 1 306 ? -12.522 11.651 -11.839 1.00 88.62 306 LEU A O 1
ATOM 2488 N N . TYR A 1 307 ? -10.989 11.605 -10.193 1.00 89.06 307 TYR A N 1
ATOM 2489 C CA . TYR A 1 307 ? -10.964 10.150 -10.054 1.00 89.06 307 TYR A CA 1
ATOM 2490 C C . TYR A 1 307 ? -12.134 9.646 -9.198 1.00 89.06 307 TYR A C 1
ATOM 2492 O O . TYR A 1 307 ? -12.563 8.504 -9.387 1.00 89.06 307 TYR A O 1
ATOM 2500 N N . GLY A 1 308 ? -12.762 10.523 -8.409 1.00 92.25 308 GLY A N 1
ATOM 2501 C CA . GLY A 1 308 ? -13.887 10.235 -7.521 1.00 92.25 308 GLY A CA 1
ATOM 2502 C C . GLY A 1 308 ? -15.013 9.397 -8.126 1.00 92.25 308 GLY A C 1
ATOM 2503 O O . GLY A 1 308 ? -15.478 9.658 -9.247 1.00 92.25 308 GLY A O 1
ATOM 2504 N N . LEU A 1 309 ? -15.466 8.378 -7.392 1.00 93.75 309 LEU A N 1
ATOM 2505 C CA . LEU A 1 309 ? -16.654 7.603 -7.752 1.00 93.75 309 LEU A CA 1
ATOM 2506 C C . LEU A 1 309 ? -17.930 8.431 -7.565 1.00 93.75 309 LEU A C 1
ATOM 2508 O O . LEU A 1 309 ? -18.825 8.366 -8.413 1.00 93.75 309 LEU A O 1
ATOM 2512 N N . PHE A 1 310 ? -18.012 9.216 -6.487 1.00 94.44 310 PHE A N 1
ATOM 2513 C CA . PHE A 1 310 ? -19.043 10.238 -6.324 1.00 94.44 310 PHE A CA 1
ATOM 2514 C C . PHE A 1 310 ? -18.819 11.385 -7.302 1.00 94.44 310 PHE A C 1
ATOM 2516 O O . PHE A 1 310 ? -17.686 11.686 -7.657 1.00 94.44 310 PHE A O 1
ATOM 2523 N N . ASN A 1 311 ? -19.903 12.014 -7.757 1.00 90.38 311 ASN A N 1
ATOM 2524 C CA . ASN A 1 311 ? -19.882 12.973 -8.859 1.00 90.38 311 ASN A CA 1
ATOM 2525 C C . ASN A 1 311 ? -19.062 14.243 -8.518 1.00 90.38 311 ASN A C 1
ATOM 2527 O O . ASN A 1 311 ? -19.560 15.093 -7.764 1.00 90.38 311 ASN A O 1
ATOM 2531 N N . PRO A 1 312 ? -17.846 14.416 -9.091 1.00 88.06 312 PRO A N 1
ATOM 2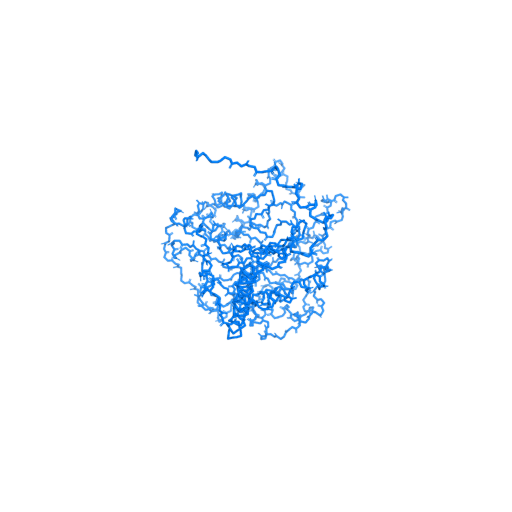532 C CA . PRO A 1 312 ? -16.955 15.510 -8.705 1.00 88.06 312 PRO A CA 1
ATOM 2533 C C . PRO A 1 312 ? -17.486 16.897 -9.094 1.00 88.06 312 PRO A C 1
ATOM 2535 O O . PRO A 1 312 ? -17.579 17.747 -8.208 1.00 88.06 312 PRO A O 1
ATOM 2538 N N . PRO A 1 313 ? -17.948 17.149 -10.343 1.00 85.62 313 PRO A N 1
ATOM 2539 C CA . PRO A 1 313 ? -18.518 18.445 -10.724 1.00 85.62 313 PRO A CA 1
ATOM 2540 C C . PRO A 1 313 ? -19.629 18.974 -9.811 1.00 85.62 313 PRO A C 1
ATOM 2542 O O . PRO A 1 313 ? -19.763 20.185 -9.662 1.00 85.62 313 PRO A O 1
ATOM 2545 N N . SER A 1 314 ? -20.434 18.093 -9.207 1.00 85.94 314 SER A N 1
ATOM 2546 C CA . SER A 1 314 ? -21.508 18.491 -8.290 1.00 85.94 314 SER A CA 1
ATOM 2547 C C . SER A 1 314 ? -21.120 18.463 -6.811 1.00 85.94 314 SER A C 1
ATOM 2549 O O . SER A 1 314 ? -21.953 18.836 -5.987 1.00 85.94 314 SER A O 1
ATOM 2551 N N . ARG A 1 315 ? -19.903 18.011 -6.458 1.00 87.75 315 ARG A N 1
ATOM 2552 C CA . ARG A 1 315 ? -19.439 17.816 -5.068 1.00 87.75 315 ARG A CA 1
ATOM 2553 C C . ARG A 1 315 ? -20.451 17.027 -4.220 1.00 87.75 315 ARG A C 1
ATOM 2555 O O . ARG A 1 315 ? -20.667 17.315 -3.043 1.00 87.75 315 ARG A O 1
ATOM 2562 N N . ASP A 1 316 ? -21.121 16.059 -4.846 1.00 82.75 316 ASP A N 1
ATOM 2563 C CA . ASP A 1 316 ? -22.299 15.395 -4.284 1.00 82.75 316 ASP A CA 1
ATOM 2564 C C . ASP A 1 316 ? -21.995 13.950 -3.891 1.00 82.75 316 ASP A C 1
ATOM 2566 O O . ASP A 1 316 ? -21.699 13.117 -4.740 1.00 82.75 316 ASP A O 1
ATOM 2570 N N . TYR A 1 317 ? -22.167 13.642 -2.605 1.00 88.00 317 TYR A N 1
ATOM 2571 C CA . TYR A 1 317 ? -22.015 12.296 -2.041 1.00 88.00 317 TYR A CA 1
ATOM 2572 C C . TYR A 1 317 ? -23.281 11.426 -2.195 1.00 88.00 317 TYR A C 1
ATOM 2574 O O . TYR A 1 317 ? -23.354 10.331 -1.643 1.00 88.00 317 TYR A O 1
ATOM 2582 N N . ARG A 1 318 ? -24.319 11.906 -2.900 1.00 88.75 318 ARG A N 1
ATOM 2583 C CA . ARG A 1 318 ? -25.568 11.159 -3.157 1.00 88.75 318 ARG A CA 1
ATOM 2584 C C . ARG A 1 318 ? -25.642 10.543 -4.550 1.00 88.75 318 ARG A C 1
ATOM 2586 O O . ARG A 1 318 ? -26.546 9.747 -4.804 1.00 88.75 318 ARG A O 1
ATOM 2593 N N . SER A 1 319 ? -24.736 10.908 -5.453 1.00 91.44 319 SER A N 1
ATOM 2594 C CA . SER A 1 319 ? -24.730 10.433 -6.834 1.00 91.44 319 SER A CA 1
ATOM 2595 C C . SER A 1 319 ? -23.347 9.948 -7.252 1.00 91.44 319 SER A C 1
ATOM 2597 O O . SER A 1 319 ? -22.328 10.525 -6.883 1.00 91.44 319 SER A O 1
ATOM 2599 N N . VAL A 1 320 ? -23.321 8.872 -8.037 1.00 93.12 320 VAL A N 1
ATOM 2600 C CA . VAL A 1 320 ? -22.092 8.263 -8.560 1.00 93.12 320 VAL A CA 1
ATOM 2601 C C . VAL A 1 320 ? -21.936 8.514 -10.058 1.00 93.12 320 VAL A C 1
ATOM 2603 O O . VAL A 1 320 ? -22.917 8.687 -10.787 1.00 93.12 320 VAL A O 1
ATOM 2606 N N . VAL A 1 321 ? -20.700 8.482 -10.545 1.00 92.56 321 VAL A N 1
ATOM 2607 C CA . VAL A 1 321 ? -20.396 8.535 -11.976 1.00 92.56 321 VAL A CA 1
ATOM 2608 C C . VAL A 1 321 ? -20.778 7.200 -12.625 1.00 92.56 321 VAL A C 1
ATOM 2610 O O . VAL A 1 321 ? -20.152 6.167 -12.387 1.00 92.56 321 VAL A O 1
ATOM 2613 N N . GLY A 1 322 ? -21.810 7.219 -13.474 1.00 92.50 322 GLY A N 1
ATOM 2614 C CA . GLY A 1 322 ? -22.471 5.999 -13.956 1.00 92.50 322 GLY A CA 1
ATOM 2615 C C . GLY A 1 322 ? -21.566 5.005 -14.691 1.00 92.50 322 GLY A C 1
ATOM 2616 O O . GLY A 1 322 ? -21.683 3.804 -14.469 1.00 92.50 322 GLY A O 1
ATOM 2617 N N . TRP A 1 323 ? -20.641 5.480 -15.532 1.00 92.06 323 TRP A N 1
ATOM 2618 C CA . TRP A 1 323 ? -19.744 4.578 -16.264 1.00 92.06 323 TRP A CA 1
ATOM 2619 C C . TRP A 1 323 ? -18.721 3.896 -15.345 1.00 92.06 323 TRP A C 1
ATOM 2621 O O . TRP A 1 323 ? -18.406 2.734 -15.579 1.00 92.06 323 TRP A O 1
ATOM 2631 N N . LYS A 1 324 ? -18.251 4.585 -14.290 1.00 92.69 324 LYS A N 1
ATOM 2632 C CA . LYS A 1 324 ? -17.324 4.015 -13.301 1.00 92.69 324 LYS A CA 1
ATOM 2633 C C . LYS A 1 324 ? -18.012 2.863 -12.582 1.00 92.69 324 LYS A C 1
ATOM 2635 O O . LYS A 1 324 ? -17.528 1.742 -12.620 1.00 92.69 324 LYS A O 1
ATOM 2640 N N . LEU A 1 325 ? -19.205 3.110 -12.030 1.00 92.12 325 LEU A N 1
ATOM 2641 C CA . LEU A 1 325 ? -19.978 2.070 -11.349 1.00 92.12 325 LEU A CA 1
ATOM 2642 C C . LEU A 1 325 ? -20.304 0.886 -12.274 1.00 92.12 325 LEU A C 1
ATOM 2644 O O . LEU A 1 325 ?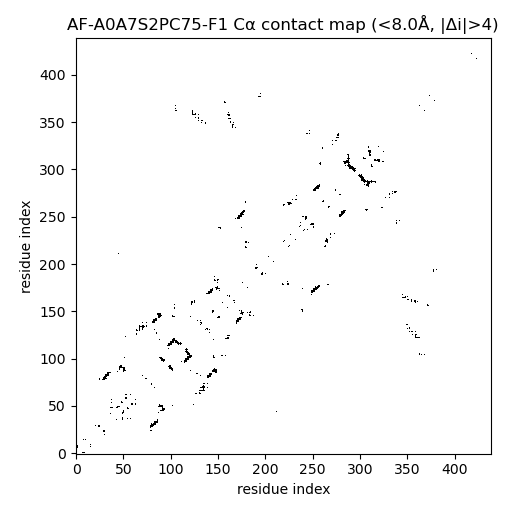 -20.227 -0.257 -11.839 1.00 92.12 325 LEU A O 1
ATOM 2648 N N . GLN A 1 326 ? -20.648 1.143 -13.539 1.00 92.56 326 GLN A N 1
ATOM 2649 C CA . GLN A 1 326 ? -20.925 0.077 -14.504 1.00 92.56 326 GLN A CA 1
ATOM 2650 C C . GLN A 1 326 ? -19.714 -0.841 -14.715 1.00 92.56 326 GLN A C 1
ATOM 2652 O O . GLN A 1 326 ? -19.876 -2.058 -14.674 1.00 92.56 326 GLN A O 1
ATOM 2657 N N . ASP A 1 327 ? -18.525 -0.271 -14.916 1.00 91.88 327 ASP A N 1
ATOM 2658 C CA . ASP A 1 327 ? -17.297 -1.049 -15.107 1.00 91.88 327 ASP A CA 1
ATOM 2659 C C . ASP A 1 327 ? -16.909 -1.806 -13.823 1.00 91.88 327 ASP A C 1
ATOM 2661 O O . ASP A 1 327 ? -16.528 -2.970 -13.888 1.00 91.88 327 ASP A O 1
ATOM 2665 N N . LEU A 1 328 ? -17.090 -1.199 -12.645 1.00 92.62 328 LEU A N 1
ATOM 2666 C CA . LEU A 1 328 ? -16.837 -1.855 -11.356 1.00 92.62 328 LEU A CA 1
ATOM 2667 C C . LEU A 1 328 ? -17.776 -3.042 -11.090 1.00 92.62 328 LEU A C 1
ATOM 2669 O O . LEU A 1 328 ? -17.336 -4.085 -10.613 1.00 92.62 328 LEU A O 1
ATOM 2673 N N . VAL A 1 329 ? -19.065 -2.915 -11.419 1.00 91.62 329 VAL A N 1
ATOM 2674 C CA . VAL A 1 329 ? -20.028 -4.029 -11.318 1.00 91.62 329 VAL A CA 1
ATOM 2675 C C . VAL A 1 329 ? -19.653 -5.159 -12.278 1.00 91.62 329 VAL A C 1
ATOM 2677 O O . VAL A 1 329 ? -19.766 -6.331 -11.929 1.00 91.62 329 VAL A O 1
ATOM 2680 N N . ASP A 1 330 ? -19.181 -4.812 -13.473 1.00 88.81 330 ASP A N 1
ATOM 2681 C CA . ASP A 1 330 ? -18.717 -5.768 -14.477 1.00 88.81 330 ASP A CA 1
ATOM 2682 C C . ASP A 1 330 ? -17.410 -6.475 -14.057 1.00 88.81 330 ASP A C 1
ATOM 2684 O O . ASP A 1 330 ? -17.211 -7.642 -14.391 1.00 88.81 330 ASP A O 1
ATOM 2688 N N . LEU A 1 331 ? -16.546 -5.811 -13.278 1.00 89.00 331 LEU A N 1
ATOM 2689 C CA . LEU A 1 331 ? -15.375 -6.421 -12.634 1.00 89.00 331 LEU A CA 1
ATOM 2690 C C . LEU A 1 331 ? -15.721 -7.326 -11.445 1.00 89.00 331 LEU A C 1
ATOM 2692 O O . LEU A 1 331 ? -14.957 -8.233 -11.142 1.00 89.00 331 LEU A O 1
ATOM 2696 N N . GLN A 1 332 ? -16.824 -7.070 -10.736 1.00 83.81 332 GLN A N 1
ATOM 2697 C CA . GLN A 1 332 ? -17.167 -7.801 -9.509 1.00 83.81 332 GLN A CA 1
ATOM 2698 C C . GLN A 1 332 ? -17.597 -9.255 -9.770 1.00 83.81 332 GLN A C 1
ATOM 2700 O O . GLN A 1 332 ? -17.591 -10.078 -8.852 1.00 83.81 332 GLN A O 1
ATOM 2705 N N . ALA A 1 333 ? -18.013 -9.583 -10.995 1.00 75.69 333 ALA A N 1
ATOM 2706 C CA . ALA A 1 333 ? -18.373 -10.948 -11.347 1.00 75.69 333 ALA A CA 1
ATOM 2707 C C . ALA A 1 333 ? -17.119 -11.847 -11.294 1.00 75.69 333 ALA A C 1
ATOM 2709 O O . ALA A 1 333 ? -16.172 -11.571 -12.029 1.00 75.69 333 ALA A O 1
ATOM 2710 N N . PRO A 1 334 ? -17.104 -12.914 -10.467 1.00 68.06 334 PRO A N 1
ATOM 2711 C CA . PRO A 1 334 ? -15.933 -13.773 -10.341 1.00 68.06 334 PRO A CA 1
ATOM 2712 C C . PRO A 1 334 ? -15.601 -14.430 -11.680 1.00 68.06 334 PRO A C 1
ATOM 2714 O O . PRO A 1 334 ? -16.504 -14.875 -12.403 1.00 68.06 334 PRO A O 1
ATOM 2717 N N . SER A 1 335 ? -14.311 -14.515 -11.994 1.00 68.44 335 SER A N 1
ATOM 2718 C CA . SER A 1 335 ? -13.854 -15.196 -13.203 1.00 68.44 335 SER A CA 1
ATOM 2719 C C . SER A 1 335 ? -14.200 -16.693 -13.144 1.00 68.44 335 SER A C 1
ATOM 2721 O O . SER A 1 335 ? -13.963 -17.338 -12.119 1.00 68.44 335 SER A O 1
ATOM 2723 N N . PRO A 1 336 ? -14.732 -17.303 -14.223 1.00 67.00 336 PRO A N 1
ATOM 2724 C CA . PRO A 1 336 ? -14.913 -18.755 -14.285 1.00 67.00 336 PRO A CA 1
ATOM 2725 C C . PRO A 1 336 ? -13.579 -19.519 -14.231 1.00 67.00 336 PRO A C 1
ATOM 2727 O O . PRO A 1 336 ? -13.578 -20.698 -13.882 1.00 67.00 336 PRO A O 1
ATOM 2730 N N . ASP A 1 337 ? -12.471 -18.838 -14.537 1.00 67.12 337 ASP A N 1
ATOM 2731 C CA . ASP A 1 337 ? -11.105 -19.364 -14.531 1.00 67.12 337 ASP A CA 1
ATOM 2732 C C . ASP A 1 337 ? -10.328 -18.966 -13.258 1.00 67.12 337 ASP A C 1
ATOM 2734 O O . ASP A 1 337 ? -9.104 -19.091 -13.218 1.00 67.12 337 ASP A O 1
ATOM 2738 N N . ALA A 1 338 ? -11.018 -18.461 -12.224 1.00 59.38 338 ALA A N 1
ATOM 2739 C CA . ALA A 1 338 ? -10.387 -17.989 -10.994 1.00 59.38 338 ALA A CA 1
ATOM 2740 C C . ALA A 1 338 ? -9.505 -19.081 -10.351 1.00 59.38 338 ALA A C 1
ATOM 2742 O O . ALA A 1 338 ? -9.950 -20.233 -10.222 1.00 59.38 338 ALA A O 1
ATOM 2743 N N . PRO A 1 339 ? -8.274 -18.745 -9.915 1.00 58.12 339 PRO A N 1
ATOM 2744 C CA . PRO A 1 339 ? -7.414 -19.692 -9.220 1.00 58.12 339 PRO A CA 1
ATOM 2745 C C . PRO A 1 339 ? -8.114 -20.236 -7.968 1.00 58.12 339 PRO A C 1
ATOM 2747 O O . PRO A 1 339 ? -8.964 -19.584 -7.352 1.00 58.12 339 PRO A O 1
ATOM 2750 N N . ALA A 1 340 ? -7.782 -21.475 -7.598 1.00 58.88 340 ALA A N 1
ATOM 2751 C CA . ALA A 1 340 ? -8.341 -22.092 -6.405 1.00 58.88 340 ALA A CA 1
ATOM 2752 C C . ALA A 1 340 ? -8.071 -21.198 -5.185 1.00 58.88 340 ALA A C 1
ATOM 2754 O O . ALA A 1 340 ? -6.980 -20.658 -5.034 1.00 58.88 340 ALA A O 1
ATOM 2755 N N . ARG A 1 341 ? -9.062 -21.041 -4.297 1.00 59.97 341 ARG A N 1
ATOM 2756 C CA . ARG A 1 341 ? -8.850 -20.325 -3.031 1.00 59.97 341 ARG A CA 1
ATOM 2757 C C . ARG A 1 341 ? -7.668 -20.961 -2.302 1.00 59.97 341 ARG A C 1
ATOM 2759 O O . ARG A 1 341 ? -7.749 -22.148 -1.974 1.00 59.97 341 ARG A O 1
ATOM 2766 N N . VAL A 1 342 ? -6.639 -20.163 -2.008 1.00 62.53 342 VAL A N 1
ATOM 2767 C CA . VAL A 1 342 ? -5.517 -20.577 -1.157 1.00 62.53 342 VAL A CA 1
ATOM 2768 C C . VAL A 1 342 ? -6.095 -21.203 0.111 1.00 62.53 342 VAL A C 1
ATOM 2770 O O . VAL A 1 342 ? -6.989 -20.637 0.752 1.00 62.53 342 VAL A O 1
ATOM 2773 N N . SER A 1 343 ? -5.646 -22.410 0.454 1.00 61.88 343 SER A N 1
ATOM 2774 C CA . SER A 1 343 ? -6.154 -23.112 1.632 1.00 61.88 343 SER A CA 1
ATOM 2775 C C . SER A 1 343 ? -5.940 -22.266 2.886 1.00 61.88 343 SER A C 1
ATOM 2777 O O . SER A 1 343 ? -4.849 -21.726 3.072 1.00 61.88 343 SER A O 1
ATOM 2779 N N . VAL A 1 344 ? -6.952 -22.195 3.763 1.00 59.97 344 VAL A N 1
ATOM 2780 C CA . VAL A 1 344 ? -6.819 -21.490 5.044 1.00 59.97 344 VAL A CA 1
ATOM 2781 C C . VAL A 1 344 ? -5.631 -22.096 5.804 1.00 59.97 344 VAL A C 1
ATOM 2783 O O . VAL A 1 344 ? -5.640 -23.299 6.082 1.00 59.97 344 VAL A O 1
ATOM 2786 N N . PRO A 1 345 ? -4.609 -21.298 6.129 1.00 61.66 345 PRO A N 1
ATOM 2787 C CA . PRO A 1 345 ? -3.383 -21.799 6.729 1.00 61.66 345 PRO A CA 1
ATOM 2788 C C . PRO A 1 345 ? -3.642 -22.368 8.129 1.00 61.66 345 PRO A C 1
ATOM 2790 O O . PRO A 1 345 ? -4.554 -21.912 8.827 1.00 61.66 345 PRO A O 1
ATOM 2793 N N . PRO A 1 346 ? -2.836 -23.343 8.589 1.00 61.72 346 PRO A N 1
ATOM 2794 C CA . PRO A 1 346 ? -2.920 -23.840 9.957 1.00 61.72 346 PRO A CA 1
ATOM 2795 C C . PRO A 1 346 ? -2.696 -22.710 10.973 1.00 61.72 346 PRO A C 1
ATOM 2797 O O . PRO A 1 346 ? -1.997 -21.734 10.698 1.00 61.72 346 PRO A O 1
ATOM 2800 N N . GLN A 1 347 ? -3.282 -22.854 12.168 1.00 72.12 347 GLN A N 1
ATOM 2801 C CA . GLN A 1 347 ? -3.148 -21.869 13.244 1.00 72.12 347 GLN A CA 1
ATOM 2802 C C . GLN A 1 347 ? -1.676 -21.510 13.488 1.00 72.12 347 GLN A C 1
ATOM 2804 O O . GLN A 1 347 ? -0.847 -22.376 13.767 1.00 72.12 347 GLN A O 1
ATOM 2809 N N . CYS A 1 348 ? -1.371 -20.217 13.396 1.00 81.81 348 CYS A N 1
ATOM 2810 C CA . CYS A 1 348 ? -0.040 -19.674 13.619 1.00 81.81 348 CYS A CA 1
ATOM 2811 C C . CYS A 1 348 ? -0.025 -18.910 14.947 1.00 81.81 348 CYS A C 1
ATOM 2813 O O . CYS A 1 348 ? -0.725 -17.904 15.107 1.00 81.81 348 CYS A O 1
ATOM 2815 N N . THR A 1 349 ? 0.752 -19.398 15.911 1.00 90.19 349 THR A N 1
ATOM 2816 C CA . THR A 1 349 ? 0.942 -18.732 17.206 1.00 90.19 349 THR A CA 1
ATOM 2817 C C . THR A 1 349 ? 2.095 -17.755 17.089 1.00 90.19 349 THR A C 1
ATOM 2819 O O . THR A 1 349 ? 3.232 -18.193 17.008 1.00 90.19 349 THR A O 1
ATOM 2822 N N . PHE A 1 350 ? 1.827 -16.454 17.083 1.00 94.75 350 PHE A N 1
ATOM 2823 C CA . PHE A 1 350 ? 2.861 -15.425 16.970 1.00 94.75 350 PHE A CA 1
ATOM 2824 C C . PHE A 1 350 ? 3.816 -15.424 18.181 1.00 94.75 350 PHE A C 1
ATOM 2826 O O . PHE A 1 350 ? 3.373 -15.272 19.319 1.00 94.75 350 PHE A O 1
ATOM 2833 N N . ASP A 1 351 ? 5.120 -15.575 17.931 1.00 96.44 351 ASP A N 1
ATOM 2834 C CA . ASP A 1 351 ? 6.190 -15.328 18.906 1.00 96.44 351 ASP A CA 1
ATOM 2835 C C . ASP A 1 351 ? 6.771 -13.922 18.673 1.00 96.44 351 ASP A C 1
ATOM 2837 O O . ASP A 1 351 ? 7.487 -13.716 17.683 1.00 96.44 351 ASP A O 1
ATOM 2841 N N . PRO A 1 352 ? 6.488 -12.943 19.550 1.00 95.62 352 PRO A N 1
ATOM 2842 C CA . PRO A 1 352 ? 6.939 -11.572 19.347 1.00 95.62 352 PRO A CA 1
ATOM 2843 C C . PRO A 1 352 ? 8.463 -11.464 19.355 1.00 95.62 352 PRO A C 1
ATOM 2845 O O . PRO A 1 352 ? 9.033 -10.818 18.481 1.00 95.62 352 PRO A O 1
ATOM 2848 N N . ARG A 1 353 ? 9.146 -12.148 20.280 1.00 96.69 353 ARG A N 1
ATOM 2849 C CA . ARG A 1 353 ? 10.596 -12.011 20.438 1.00 96.69 353 ARG A CA 1
ATOM 2850 C C . ARG A 1 353 ? 11.331 -12.586 19.235 1.00 96.69 353 ARG A C 1
ATOM 2852 O O . ARG A 1 353 ? 12.205 -11.922 18.684 1.00 96.69 353 ARG A O 1
ATOM 2859 N N . ALA A 1 354 ? 10.970 -13.800 18.823 1.00 97.06 354 ALA A N 1
ATOM 2860 C CA . ALA A 1 354 ? 11.626 -14.448 17.693 1.00 97.06 354 ALA A CA 1
ATOM 2861 C C . ALA A 1 354 ? 11.446 -13.633 16.402 1.00 97.06 354 ALA A C 1
ATOM 2863 O O . ALA A 1 354 ? 12.397 -13.454 15.641 1.00 97.06 354 ALA A O 1
ATOM 2864 N N . ASN A 1 355 ? 10.243 -13.098 16.166 1.00 97.25 355 ASN A N 1
ATOM 2865 C CA . ASN A 1 355 ? 9.981 -12.302 14.971 1.00 97.25 355 ASN A CA 1
ATOM 2866 C C . ASN A 1 355 ? 10.593 -10.897 15.035 1.00 97.25 355 ASN A C 1
ATOM 2868 O O . ASN A 1 355 ? 11.022 -10.392 14.004 1.00 97.25 355 ASN A O 1
ATOM 2872 N N . GLU A 1 356 ? 10.708 -10.277 16.210 1.00 96.62 356 GLU A N 1
ATOM 2873 C CA . GLU A 1 356 ? 11.478 -9.038 16.371 1.00 96.62 356 GLU A CA 1
ATOM 2874 C C . GLU A 1 356 ? 12.961 -9.238 16.058 1.00 96.62 356 GLU A C 1
ATOM 2876 O O . GLU A 1 356 ? 13.561 -8.419 15.361 1.00 96.62 356 GLU A O 1
ATOM 2881 N N . GLU A 1 357 ? 13.561 -10.320 16.556 1.00 96.62 357 GLU A N 1
ATOM 2882 C CA . GLU A 1 357 ? 14.956 -10.661 16.265 1.00 96.62 357 GLU A CA 1
ATOM 2883 C C . GLU A 1 357 ? 15.153 -10.918 14.759 1.00 96.62 357 GLU A C 1
ATOM 2885 O O . GLU A 1 357 ? 16.107 -10.406 14.168 1.00 96.62 357 GLU A O 1
ATOM 2890 N N . ALA A 1 358 ? 14.220 -11.631 14.114 1.00 96.06 358 ALA A N 1
ATOM 2891 C CA . ALA A 1 358 ? 14.249 -11.878 12.672 1.00 96.06 358 ALA A CA 1
ATOM 2892 C C . ALA A 1 358 ? 14.096 -10.587 11.846 1.00 96.06 358 ALA A C 1
ATOM 2894 O O . ALA A 1 358 ? 14.938 -10.309 10.994 1.00 96.06 358 ALA A O 1
ATOM 2895 N N . ALA A 1 359 ? 13.080 -9.768 12.130 1.00 95.88 359 ALA A N 1
ATOM 2896 C CA . ALA A 1 359 ? 12.773 -8.558 11.367 1.00 95.88 359 ALA A CA 1
ATOM 2897 C C . ALA A 1 359 ? 13.836 -7.456 11.515 1.00 95.88 359 ALA A C 1
ATOM 2899 O O . ALA A 1 359 ? 13.996 -6.617 10.628 1.00 95.88 359 ALA A O 1
ATOM 2900 N N . ASN A 1 360 ? 14.581 -7.442 12.625 1.00 93.75 360 ASN A N 1
ATOM 2901 C CA . ASN A 1 360 ? 15.660 -6.479 12.844 1.00 93.75 360 ASN A CA 1
ATOM 2902 C C . ASN A 1 360 ? 16.983 -6.872 12.178 1.00 93.75 360 ASN A C 1
ATOM 2904 O O . ASN A 1 360 ? 17.896 -6.038 12.128 1.00 93.75 360 ASN A O 1
ATOM 2908 N N . ARG A 1 361 ? 17.105 -8.093 11.647 1.00 89.44 361 ARG A N 1
ATOM 2909 C CA . ARG A 1 361 ? 18.308 -8.541 10.944 1.00 89.44 361 ARG A CA 1
ATOM 2910 C C . ARG A 1 361 ? 18.572 -7.647 9.728 1.00 89.44 361 ARG A C 1
ATOM 2912 O O . ARG A 1 361 ? 17.669 -7.332 8.962 1.00 89.44 361 ARG A O 1
ATOM 2919 N N . ALA A 1 362 ? 19.817 -7.204 9.572 1.00 82.81 362 ALA A N 1
ATOM 2920 C CA . ALA A 1 362 ? 20.230 -6.485 8.373 1.0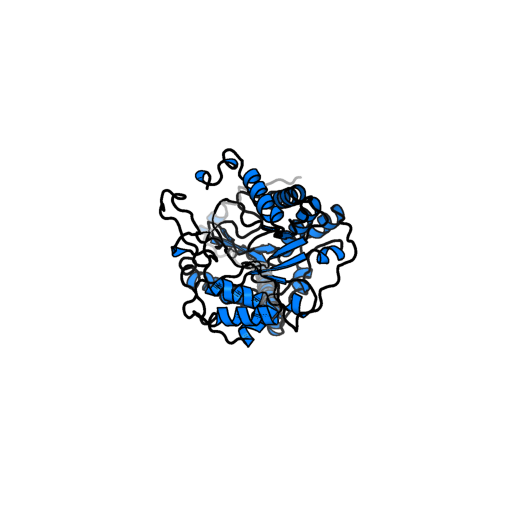0 82.81 362 ALA A CA 1
ATOM 2921 C C . ALA A 1 362 ? 20.392 -7.468 7.207 1.00 82.81 362 ALA A C 1
ATOM 2923 O O . ALA A 1 362 ? 20.971 -8.545 7.393 1.00 82.81 362 ALA A O 1
ATOM 2924 N N . THR A 1 363 ? 19.941 -7.075 6.016 1.00 76.19 363 THR A N 1
ATOM 2925 C CA . THR A 1 363 ? 20.203 -7.831 4.790 1.00 76.19 363 THR A CA 1
ATOM 2926 C C . THR A 1 363 ? 21.699 -7.764 4.492 1.00 76.19 363 THR A C 1
ATOM 2928 O O . THR A 1 363 ? 22.271 -6.689 4.301 1.00 76.19 363 THR A O 1
ATOM 2931 N N . GLY A 1 364 ? 22.379 -8.911 4.529 1.00 72.44 364 GLY A N 1
ATOM 2932 C CA . GLY A 1 364 ? 23.821 -8.951 4.289 1.00 72.44 364 GLY A CA 1
ATOM 2933 C C . GLY A 1 364 ? 24.144 -8.628 2.829 1.00 72.44 364 GLY A C 1
ATOM 2934 O O . GLY A 1 364 ? 23.436 -9.070 1.934 1.00 72.44 364 GLY A O 1
ATOM 2935 N N . GLY A 1 365 ? 25.259 -7.942 2.552 1.00 70.88 365 GLY A N 1
ATOM 2936 C CA . GLY A 1 365 ? 25.653 -7.638 1.165 1.00 70.88 365 GLY A CA 1
ATOM 2937 C C . GLY A 1 365 ? 25.799 -8.886 0.279 1.00 70.88 365 GLY A C 1
ATOM 2938 O O . GLY A 1 365 ? 25.453 -8.853 -0.895 1.00 70.88 365 GLY A O 1
ATOM 2939 N N . LEU A 1 366 ? 26.245 -10.012 0.852 1.00 70.38 366 LEU A N 1
ATOM 2940 C CA . LEU A 1 366 ? 26.280 -11.303 0.156 1.00 70.38 366 LEU A CA 1
ATOM 2941 C C . LEU A 1 366 ? 24.874 -11.869 -0.096 1.00 70.38 366 LEU A C 1
ATOM 2943 O O . LEU A 1 366 ? 24.633 -12.406 -1.168 1.00 70.38 366 LEU A O 1
ATOM 2947 N N . GLU A 1 367 ? 23.962 -11.745 0.87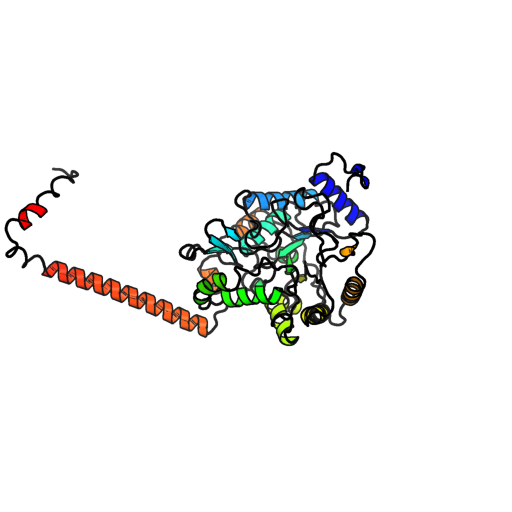2 1.00 72.00 367 GLU A N 1
ATOM 2948 C CA . GLU A 1 367 ? 22.562 -12.168 0.723 1.00 72.00 367 GLU A CA 1
ATOM 2949 C C . GLU A 1 367 ? 21.897 -11.394 -0.418 1.00 72.00 367 GLU A C 1
ATOM 2951 O O . GLU A 1 367 ? 21.319 -12.004 -1.311 1.00 72.00 367 GLU A O 1
ATOM 2956 N N . PHE A 1 368 ? 22.096 -10.074 -0.458 1.00 69.81 368 PHE A N 1
ATOM 2957 C CA . PHE A 1 368 ? 21.635 -9.238 -1.561 1.00 69.81 368 PHE A CA 1
ATOM 2958 C C . PHE A 1 368 ? 22.241 -9.666 -2.908 1.00 69.81 368 PHE A C 1
ATOM 2960 O O . PHE A 1 368 ? 21.511 -9.931 -3.858 1.00 69.81 368 PHE A O 1
ATOM 2967 N N . LEU A 1 369 ? 23.568 -9.804 -3.005 1.00 67.19 369 LEU A N 1
ATOM 2968 C CA . LEU A 1 369 ? 24.223 -10.184 -4.265 1.00 67.19 369 LEU A CA 1
ATOM 2969 C C . LEU A 1 369 ? 23.775 -11.554 -4.790 1.00 67.19 369 LEU A C 1
ATOM 2971 O O . LEU A 1 369 ? 23.708 -11.743 -6.004 1.00 67.19 369 LEU A O 1
ATOM 2975 N N . LEU A 1 370 ? 23.482 -12.499 -3.894 1.00 68.00 370 LEU A N 1
ATOM 2976 C CA . LEU A 1 370 ? 22.980 -13.826 -4.256 1.00 68.00 370 LEU A CA 1
ATOM 2977 C C . LEU A 1 370 ? 21.495 -13.822 -4.634 1.00 68.00 370 LEU A C 1
ATOM 2979 O O . LEU A 1 370 ? 21.061 -14.733 -5.330 1.00 68.00 370 LEU A O 1
ATOM 2983 N N . SER A 1 371 ? 20.736 -12.820 -4.188 1.00 61.22 371 SER A N 1
ATOM 2984 C CA . SER A 1 371 ? 19.310 -12.681 -4.499 1.00 61.22 371 SER A CA 1
ATOM 2985 C C . SER A 1 371 ? 19.019 -12.031 -5.851 1.00 61.22 371 SER A C 1
ATOM 2987 O O . SER A 1 371 ? 17.927 -12.187 -6.382 1.00 61.22 371 SER A O 1
ATOM 2989 N N . ILE A 1 372 ? 19.988 -11.310 -6.424 1.00 61.25 372 ILE A N 1
ATOM 2990 C CA . ILE A 1 372 ? 19.823 -10.675 -7.733 1.00 61.25 372 ILE A CA 1
ATOM 2991 C C . ILE A 1 372 ? 19.806 -11.749 -8.823 1.00 61.25 372 ILE A C 1
ATOM 2993 O O . ILE A 1 372 ? 20.730 -12.561 -8.924 1.00 61.25 372 ILE A O 1
ATOM 2997 N N . HIS A 1 373 ? 18.811 -11.700 -9.710 1.00 55.09 373 HIS A N 1
ATOM 2998 C CA . HIS A 1 373 ? 18.857 -12.464 -10.950 1.00 55.09 373 HIS A CA 1
ATOM 2999 C C . HIS A 1 373 ? 19.923 -11.880 -11.892 1.00 55.09 373 HIS A C 1
ATOM 3001 O O . HIS A 1 373 ? 19.748 -10.829 -12.508 1.00 55.09 373 HIS A O 1
ATOM 3007 N N . TRP A 1 374 ? 21.067 -12.556 -11.999 1.00 56.09 374 TRP A N 1
ATOM 3008 C CA . TRP A 1 374 ? 22.172 -12.119 -12.849 1.00 56.09 374 TRP A CA 1
ATOM 3009 C C . TRP A 1 374 ? 21.930 -12.498 -14.308 1.00 56.09 374 TRP A C 1
ATOM 3011 O O . TRP A 1 374 ? 22.085 -13.658 -14.694 1.00 56.09 374 TRP A O 1
ATOM 3021 N N . THR A 1 375 ? 21.647 -11.511 -15.157 1.00 57.41 375 THR A N 1
ATOM 3022 C CA . THR A 1 375 ? 21.721 -11.738 -16.605 1.00 57.41 375 THR A CA 1
ATOM 3023 C C . THR A 1 375 ? 23.175 -11.965 -17.038 1.00 57.41 375 THR A C 1
ATOM 3025 O O . THR A 1 375 ? 24.120 -11.458 -16.424 1.00 57.41 375 THR A O 1
ATOM 3028 N N . VAL A 1 376 ? 23.379 -12.694 -18.143 1.00 59.22 376 VAL A N 1
ATOM 3029 C CA . VAL A 1 376 ? 24.719 -12.915 -18.727 1.00 59.22 376 VAL A CA 1
ATOM 3030 C C . VAL A 1 376 ? 25.430 -11.585 -18.988 1.00 59.22 376 VAL A C 1
ATOM 3032 O O . VAL A 1 376 ? 26.627 -11.459 -18.734 1.00 59.22 376 VAL A O 1
ATOM 3035 N N . TYR A 1 377 ? 24.682 -10.575 -19.439 1.00 52.16 377 TYR A N 1
ATOM 3036 C CA . TYR A 1 377 ? 25.199 -9.228 -19.642 1.00 52.16 377 TYR A CA 1
ATOM 3037 C C . TYR A 1 377 ? 25.709 -8.616 -18.330 1.00 52.16 377 TYR A C 1
ATOM 3039 O O . TYR A 1 377 ? 26.880 -8.253 -18.269 1.00 52.16 377 TYR A O 1
ATOM 3047 N N . MET A 1 378 ? 24.889 -8.598 -17.269 1.00 54.19 378 MET A N 1
ATOM 3048 C CA . MET A 1 378 ? 25.255 -8.057 -15.948 1.00 54.19 378 MET A CA 1
ATOM 3049 C C . MET A 1 378 ? 26.482 -8.737 -15.338 1.00 54.19 378 MET A C 1
ATOM 3051 O O . MET A 1 378 ? 27.319 -8.072 -14.722 1.00 54.19 378 MET A O 1
ATOM 3055 N N . ALA A 1 379 ? 26.592 -10.057 -15.502 1.00 62.94 379 ALA A N 1
ATOM 3056 C CA . ALA A 1 379 ? 27.729 -10.823 -15.011 1.00 62.94 379 ALA A CA 1
ATOM 3057 C C . ALA A 1 379 ? 29.020 -10.434 -15.750 1.00 62.94 379 ALA A C 1
ATOM 3059 O O . ALA A 1 379 ? 30.044 -10.168 -15.116 1.00 62.94 379 ALA A O 1
ATOM 3060 N N . LEU A 1 380 ? 28.967 -10.342 -17.084 1.00 63.69 380 LEU A N 1
ATOM 3061 C CA . LEU A 1 380 ? 30.118 -9.980 -17.915 1.00 63.69 380 LEU A CA 1
ATOM 3062 C C . LEU A 1 380 ? 30.583 -8.546 -17.660 1.00 63.69 380 LEU A C 1
ATOM 3064 O O . LEU A 1 380 ? 31.776 -8.306 -17.482 1.00 63.69 380 LEU A O 1
ATOM 3068 N N . THR A 1 381 ? 29.665 -7.588 -17.609 1.00 51.88 381 THR A N 1
ATOM 3069 C CA . THR A 1 381 ? 30.001 -6.177 -17.395 1.00 51.88 381 THR A CA 1
ATOM 3070 C C . THR A 1 381 ? 30.507 -5.921 -15.976 1.00 51.88 381 THR A C 1
ATOM 3072 O O . THR A 1 381 ? 31.479 -5.183 -15.808 1.00 51.88 381 THR A O 1
ATOM 3075 N N . THR A 1 382 ? 29.944 -6.584 -14.959 1.00 59.19 382 THR A N 1
ATOM 3076 C CA . THR A 1 382 ? 30.469 -6.530 -13.581 1.00 59.19 382 THR A CA 1
ATOM 3077 C C . THR A 1 382 ? 31.865 -7.135 -13.502 1.00 59.19 382 THR A C 1
ATOM 3079 O O . THR A 1 382 ? 32.759 -6.530 -12.909 1.00 59.19 382 THR A O 1
ATOM 3082 N N . ALA A 1 383 ? 32.102 -8.274 -14.159 1.00 69.75 383 ALA A N 1
ATOM 3083 C CA . ALA A 1 383 ? 33.428 -8.880 -14.225 1.00 69.75 383 ALA A CA 1
ATOM 3084 C C . ALA A 1 383 ? 34.452 -7.959 -14.911 1.00 69.75 383 ALA A C 1
ATOM 3086 O O . ALA A 1 383 ? 35.565 -7.800 -14.407 1.00 69.75 383 ALA A O 1
ATOM 3087 N N . ILE A 1 384 ? 34.074 -7.302 -16.014 1.00 70.75 384 ILE A N 1
ATOM 3088 C CA . ILE A 1 384 ? 34.921 -6.319 -16.706 1.00 70.75 384 ILE A CA 1
ATOM 3089 C C . ILE A 1 384 ? 35.204 -5.117 -15.802 1.00 70.75 384 ILE A C 1
ATOM 3091 O O . ILE A 1 384 ? 36.352 -4.695 -15.700 1.00 70.75 384 ILE A O 1
ATOM 3095 N N . PHE A 1 385 ? 34.198 -4.573 -15.117 1.00 63.62 385 PHE A N 1
ATOM 3096 C CA . PHE A 1 385 ? 34.384 -3.443 -14.208 1.00 63.62 385 PHE A CA 1
ATOM 3097 C C . PHE A 1 385 ? 35.333 -3.790 -13.057 1.00 63.62 385 PHE A C 1
ATOM 3099 O O . PHE A 1 385 ? 36.295 -3.062 -12.814 1.00 63.62 385 PHE A O 1
ATOM 3106 N N . VAL A 1 386 ? 35.118 -4.931 -12.396 1.00 73.69 386 VAL A N 1
ATOM 3107 C CA . VAL A 1 386 ? 36.009 -5.425 -11.337 1.00 73.69 386 VAL A CA 1
ATOM 3108 C C . VAL A 1 386 ? 37.425 -5.611 -11.881 1.00 73.69 386 VAL A C 1
ATOM 3110 O O . VAL A 1 386 ? 38.379 -5.164 -11.249 1.00 73.69 386 VAL A O 1
ATOM 3113 N N . LEU A 1 387 ? 37.577 -6.184 -13.079 1.00 76.62 387 LEU A N 1
ATOM 3114 C CA . LEU A 1 387 ? 38.874 -6.324 -13.737 1.00 76.62 387 LEU A CA 1
ATOM 3115 C C . LEU A 1 387 ? 39.537 -4.961 -13.982 1.00 76.62 387 LEU A C 1
ATOM 3117 O O . LEU A 1 387 ? 40.716 -4.803 -13.682 1.00 76.62 387 LEU A O 1
ATOM 3121 N N . LEU A 1 388 ? 38.803 -3.961 -14.476 1.00 71.19 388 LEU A N 1
ATOM 3122 C CA . LEU A 1 388 ? 39.322 -2.611 -14.717 1.00 71.19 388 LEU A CA 1
ATOM 3123 C C . LEU A 1 388 ? 39.731 -1.907 -13.418 1.00 71.19 388 LEU A C 1
ATOM 3125 O O . LEU A 1 388 ? 40.781 -1.264 -13.376 1.00 71.19 388 LEU A O 1
ATOM 3129 N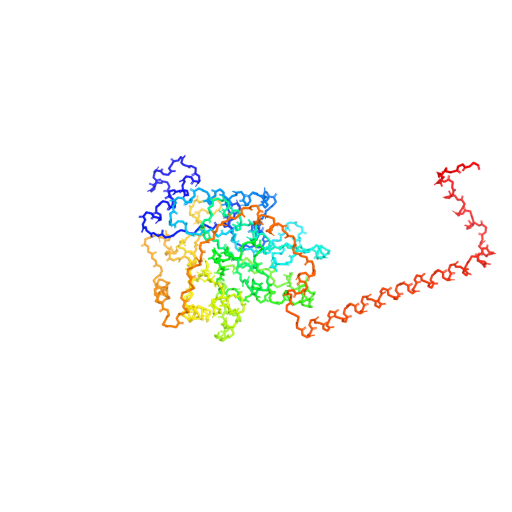 N . VAL A 1 389 ? 38.944 -2.049 -12.348 1.00 72.81 389 VAL A N 1
ATOM 3130 C CA . VAL A 1 389 ? 39.282 -1.517 -11.020 1.00 72.81 389 VAL A CA 1
ATOM 3131 C C . VAL A 1 389 ? 40.540 -2.193 -10.484 1.00 72.81 389 VAL A C 1
ATOM 3133 O O . VAL A 1 389 ? 41.467 -1.499 -10.072 1.00 72.81 389 VAL A O 1
ATOM 3136 N N . LEU A 1 390 ? 40.624 -3.523 -10.559 1.00 78.94 390 LEU A N 1
ATOM 3137 C CA . LEU A 1 390 ? 41.807 -4.275 -10.142 1.00 78.94 390 LEU A CA 1
ATOM 3138 C C . LEU A 1 390 ? 43.038 -3.877 -10.959 1.00 78.94 390 LEU A C 1
ATOM 3140 O O . LEU A 1 390 ? 44.082 -3.601 -10.377 1.00 78.94 390 LEU A O 1
ATOM 3144 N N . LEU A 1 391 ? 42.922 -3.758 -12.284 1.00 79.44 391 LEU A N 1
ATOM 3145 C CA . LEU A 1 391 ? 44.005 -3.292 -13.155 1.00 79.44 391 LEU A CA 1
ATOM 3146 C C . LEU A 1 391 ? 44.450 -1.871 -12.791 1.00 79.44 391 LEU A C 1
ATOM 3148 O O . LEU A 1 391 ? 45.649 -1.595 -12.762 1.00 79.44 391 LEU A O 1
ATOM 3152 N N . ARG A 1 392 ? 43.514 -0.977 -12.449 1.00 74.88 392 ARG A N 1
ATOM 3153 C CA . ARG A 1 392 ? 43.823 0.384 -11.992 1.00 74.88 392 ARG A CA 1
ATOM 3154 C C . ARG A 1 392 ? 44.518 0.385 -10.631 1.00 74.88 392 ARG A C 1
ATOM 3156 O O . ARG A 1 392 ? 45.492 1.113 -10.460 1.00 74.88 392 ARG A O 1
ATOM 3163 N N . CYS A 1 393 ? 44.080 -0.446 -9.687 1.00 75.19 393 CYS A N 1
ATOM 3164 C CA . CYS A 1 393 ? 44.746 -0.631 -8.398 1.00 75.19 393 CYS A CA 1
ATOM 3165 C C . CYS A 1 393 ? 46.161 -1.199 -8.574 1.00 75.19 393 CYS A C 1
ATOM 3167 O O . CYS A 1 393 ? 47.099 -0.680 -7.976 1.00 75.19 393 CYS A O 1
ATOM 3169 N N . ILE A 1 394 ? 46.343 -2.196 -9.446 1.00 80.25 394 ILE A N 1
ATOM 3170 C CA . ILE A 1 394 ? 47.656 -2.769 -9.775 1.00 80.25 394 ILE A CA 1
ATOM 3171 C C . ILE A 1 394 ? 48.558 -1.714 -10.420 1.00 80.25 394 ILE A C 1
ATOM 3173 O O . ILE A 1 394 ? 49.717 -1.594 -10.028 1.00 80.25 394 ILE A O 1
ATOM 3177 N N . ALA A 1 395 ? 48.047 -0.913 -11.357 1.00 71.75 395 ALA A N 1
ATOM 3178 C CA . ALA A 1 395 ? 48.801 0.170 -11.985 1.00 71.75 395 ALA A CA 1
ATOM 3179 C C . ALA A 1 395 ? 49.212 1.249 -10.967 1.00 71.75 395 ALA A C 1
ATOM 3181 O O . ALA A 1 395 ? 50.366 1.671 -10.952 1.00 71.75 395 ALA A O 1
ATOM 3182 N N . LEU A 1 396 ? 48.310 1.648 -10.063 1.00 70.31 396 LEU A N 1
ATOM 3183 C CA . LEU A 1 396 ? 48.599 2.612 -8.995 1.00 70.31 396 LEU A CA 1
ATOM 3184 C C . LEU A 1 396 ? 49.609 2.059 -7.977 1.00 70.31 396 LEU A C 1
ATOM 3186 O O . LEU A 1 396 ? 50.552 2.761 -7.614 1.00 70.31 396 LEU A O 1
ATOM 3190 N N . CYS A 1 397 ? 49.488 0.791 -7.575 1.00 66.75 397 CYS A N 1
ATOM 3191 C CA . CYS A 1 397 ? 50.468 0.122 -6.716 1.00 66.75 397 CYS A CA 1
ATOM 3192 C C . CYS A 1 397 ? 51.831 -0.024 -7.407 1.00 66.75 397 CYS A C 1
ATOM 3194 O O . CYS A 1 397 ? 52.863 0.180 -6.766 1.00 66.75 397 CYS A O 1
ATOM 3196 N N . SER A 1 398 ? 51.849 -0.307 -8.711 1.00 61.59 398 SER A N 1
ATOM 3197 C CA . SER A 1 398 ? 53.072 -0.372 -9.520 1.00 61.59 398 SER A CA 1
ATOM 3198 C C . SER A 1 398 ? 53.739 1.001 -9.626 1.00 61.59 398 SER A C 1
ATOM 3200 O O . SER A 1 398 ? 54.953 1.100 -9.475 1.00 61.59 398 SER A O 1
ATOM 3202 N N . CYS A 1 399 ? 52.959 2.079 -9.760 1.00 57.16 399 CYS A N 1
ATOM 3203 C CA . CYS A 1 399 ? 53.461 3.451 -9.672 1.00 57.16 399 CYS A CA 1
ATOM 3204 C C . CYS A 1 399 ? 54.032 3.774 -8.281 1.00 57.16 399 CYS A C 1
ATOM 3206 O O . CYS A 1 399 ? 55.105 4.365 -8.198 1.00 57.16 399 CYS A O 1
ATOM 3208 N N . CYS A 1 400 ? 53.397 3.348 -7.183 1.00 54.91 400 CYS A N 1
ATOM 3209 C CA . CYS A 1 400 ? 53.946 3.525 -5.830 1.00 54.91 400 CYS A CA 1
ATOM 3210 C C . CYS A 1 400 ? 55.256 2.742 -5.607 1.00 54.91 400 CYS A C 1
ATOM 3212 O O . CYS A 1 400 ? 56.164 3.239 -4.937 1.00 54.91 400 CYS A O 1
ATOM 3214 N N . LEU A 1 401 ? 55.384 1.546 -6.190 1.00 54.22 401 LEU A N 1
ATOM 3215 C CA . LEU A 1 401 ? 56.622 0.758 -6.199 1.00 54.22 401 LEU A CA 1
ATOM 3216 C C . LEU A 1 401 ? 57.720 1.432 -7.036 1.00 54.22 401 LEU A C 1
ATOM 3218 O O . LEU A 1 401 ? 58.846 1.554 -6.554 1.00 54.22 401 LEU A O 1
ATOM 3222 N N . CYS A 1 402 ? 57.384 1.965 -8.216 1.00 51.09 402 CYS A N 1
ATOM 3223 C CA . CYS A 1 402 ? 58.307 2.737 -9.052 1.00 51.09 402 CYS A CA 1
ATOM 3224 C C . CYS A 1 402 ? 58.772 4.037 -8.375 1.00 51.09 402 CYS A C 1
ATOM 3226 O O . CYS A 1 402 ? 59.951 4.384 -8.460 1.00 51.09 402 CYS A O 1
ATOM 3228 N N . VAL A 1 403 ? 57.887 4.730 -7.651 1.00 51.22 403 VAL A N 1
ATOM 3229 C CA . VAL A 1 403 ? 58.234 5.932 -6.875 1.00 51.22 403 VAL A CA 1
ATOM 3230 C C . VAL A 1 403 ? 59.126 5.579 -5.683 1.00 51.22 403 VAL A C 1
ATOM 3232 O O . VAL A 1 403 ? 60.082 6.304 -5.435 1.00 51.22 403 VAL A O 1
ATOM 3235 N N . ARG A 1 404 ? 58.918 4.442 -4.999 1.00 46.19 404 ARG A N 1
ATOM 3236 C CA . ARG A 1 404 ? 59.845 3.960 -3.952 1.00 46.19 404 ARG A CA 1
ATOM 3237 C C . ARG A 1 404 ? 61.230 3.607 -4.502 1.00 46.19 404 ARG A C 1
ATOM 3239 O O . ARG A 1 404 ? 62.226 3.949 -3.867 1.00 46.19 404 ARG A O 1
ATOM 3246 N N . THR A 1 405 ? 61.321 2.985 -5.679 1.00 48.47 405 THR A N 1
ATOM 3247 C CA . THR A 1 405 ? 62.618 2.720 -6.330 1.00 48.47 405 THR A CA 1
ATOM 3248 C C . THR A 1 405 ? 63.286 3.994 -6.852 1.00 48.47 405 THR A C 1
ATOM 3250 O O . THR A 1 405 ? 64.507 4.106 -6.788 1.00 48.47 405 THR A O 1
ATOM 3253 N N . ALA A 1 406 ? 62.511 4.990 -7.292 1.00 45.41 406 ALA A N 1
ATOM 3254 C CA . ALA A 1 406 ? 63.039 6.294 -7.686 1.00 45.41 406 ALA A CA 1
ATOM 3255 C C . ALA A 1 406 ? 63.516 7.116 -6.473 1.00 45.41 406 ALA A C 1
ATOM 3257 O O . ALA A 1 406 ? 64.558 7.757 -6.552 1.00 45.41 406 ALA A O 1
ATOM 3258 N N . TRP A 1 407 ? 62.826 7.045 -5.327 1.00 38.88 407 TRP A N 1
ATOM 3259 C CA . TRP A 1 407 ? 63.222 7.742 -4.094 1.00 38.88 407 TRP A CA 1
ATOM 3260 C C . TRP A 1 407 ? 64.486 7.161 -3.445 1.00 38.88 407 TRP A C 1
ATOM 3262 O O . TRP A 1 407 ? 65.290 7.912 -2.901 1.00 38.88 407 TRP A O 1
ATOM 3272 N N . LEU A 1 408 ? 64.715 5.848 -3.556 1.00 40.81 408 LEU A N 1
ATOM 3273 C CA . LEU A 1 408 ? 65.971 5.214 -3.126 1.00 40.81 408 LEU A CA 1
ATOM 3274 C C . LEU A 1 408 ? 67.143 5.464 -4.098 1.00 40.81 408 LEU A C 1
ATOM 3276 O O . LEU A 1 408 ? 68.294 5.284 -3.713 1.00 40.81 408 LEU A O 1
ATOM 3280 N N . GLY A 1 409 ? 66.869 5.914 -5.329 1.00 42.72 409 GLY A N 1
ATOM 3281 C CA . GLY A 1 409 ? 67.883 6.318 -6.313 1.00 42.72 409 GLY A CA 1
ATOM 3282 C C . GLY A 1 409 ? 68.184 7.824 -6.359 1.00 42.72 409 GLY A C 1
ATOM 3283 O O . GLY A 1 409 ? 69.199 8.216 -6.927 1.00 42.72 409 GLY A O 1
ATOM 3284 N N . PHE A 1 410 ? 67.339 8.678 -5.767 1.00 38.19 410 PHE A N 1
ATOM 3285 C CA . PHE A 1 410 ? 67.455 10.145 -5.859 1.00 38.19 410 PHE A CA 1
ATOM 3286 C C . PHE A 1 410 ? 68.064 10.840 -4.631 1.00 38.19 410 PHE A C 1
ATOM 3288 O O . PHE A 1 410 ? 68.231 12.060 -4.648 1.00 38.19 410 PHE A O 1
ATOM 3295 N N . THR A 1 411 ? 68.457 10.109 -3.585 1.00 42.16 411 THR A N 1
ATOM 3296 C CA . THR A 1 411 ? 69.104 10.690 -2.391 1.00 42.16 411 THR A CA 1
ATOM 3297 C C . THR A 1 411 ? 70.634 10.766 -2.463 1.00 42.16 411 THR A C 1
ATOM 3299 O O . THR A 1 411 ? 71.254 11.257 -1.525 1.00 42.16 411 THR A O 1
ATOM 3302 N N . SER A 1 412 ? 71.271 10.376 -3.575 1.00 44.91 412 SER A N 1
ATOM 3303 C CA . SER A 1 412 ? 72.742 10.384 -3.706 1.00 44.91 412 SER A CA 1
ATOM 3304 C C . SER A 1 412 ? 73.325 11.335 -4.766 1.00 44.91 412 SER A C 1
ATOM 3306 O O . SER A 1 412 ? 74.543 11.383 -4.908 1.00 44.91 412 SER A O 1
ATOM 3308 N N . GLY A 1 413 ? 72.519 12.137 -5.480 1.00 46.00 413 GLY A N 1
ATOM 3309 C CA . GLY A 1 413 ? 73.028 12.907 -6.634 1.00 46.00 413 GLY A CA 1
ATOM 3310 C C . GLY A 1 413 ? 72.690 14.399 -6.734 1.00 46.00 413 GLY A C 1
ATOM 3311 O O . GLY A 1 413 ? 73.402 15.121 -7.428 1.00 46.00 413 GLY A O 1
ATOM 3312 N N . LEU A 1 414 ? 71.645 14.906 -6.069 1.00 40.22 414 LEU A N 1
ATOM 3313 C CA . LEU A 1 414 ? 71.064 16.214 -6.434 1.00 40.22 414 LEU A CA 1
ATOM 3314 C C . LEU A 1 414 ? 71.111 17.311 -5.356 1.00 40.22 414 LEU A C 1
ATOM 3316 O O . LEU A 1 414 ? 70.302 18.232 -5.375 1.00 40.22 414 LEU A O 1
ATOM 3320 N N . MET A 1 415 ? 72.087 17.280 -4.444 1.00 37.84 415 MET A N 1
ATOM 3321 C CA . MET A 1 415 ? 72.327 18.398 -3.508 1.00 37.84 415 MET A CA 1
ATOM 3322 C C . MET A 1 415 ? 73.504 19.316 -3.892 1.00 37.84 415 MET A C 1
ATOM 3324 O O . MET A 1 415 ? 73.694 20.368 -3.273 1.00 37.84 415 MET A O 1
ATOM 3328 N N . MET A 1 416 ? 74.271 18.991 -4.940 1.00 41.12 416 MET A N 1
ATOM 3329 C CA . MET A 1 416 ? 75.463 19.764 -5.336 1.00 41.12 416 MET A CA 1
ATOM 3330 C C . MET A 1 416 ? 75.210 20.938 -6.300 1.00 41.12 416 MET A C 1
ATOM 3332 O O . MET A 1 416 ? 76.142 21.690 -6.555 1.00 41.12 416 MET A O 1
ATOM 3336 N N . TRP A 1 417 ? 73.978 21.159 -6.779 1.00 40.03 417 TRP A N 1
ATOM 3337 C CA . TRP A 1 417 ? 73.706 22.146 -7.846 1.00 40.03 417 TRP A CA 1
ATOM 3338 C C . TRP A 1 417 ? 72.677 23.238 -7.511 1.00 40.03 417 TRP A C 1
ATOM 3340 O O . TRP A 1 417 ? 72.257 23.980 -8.395 1.00 40.03 417 TRP A O 1
ATOM 3350 N N . LEU A 1 418 ? 72.287 23.394 -6.242 1.00 41.00 418 LEU A N 1
ATOM 3351 C CA . LEU A 1 418 ? 71.398 24.490 -5.836 1.00 41.00 418 LEU A CA 1
ATOM 3352 C C . LEU A 1 418 ? 72.191 25.750 -5.434 1.00 41.00 418 LEU A C 1
ATOM 3354 O O . LEU A 1 418 ? 73.076 25.652 -4.576 1.00 41.00 418 LEU A O 1
ATOM 3358 N N . PRO A 1 419 ? 71.854 26.938 -5.978 1.00 42.28 419 PRO A N 1
ATOM 3359 C CA . PRO A 1 419 ? 72.412 28.218 -5.546 1.00 42.28 419 PRO A CA 1
ATOM 3360 C C . PRO A 1 419 ? 72.204 28.472 -4.044 1.00 42.28 419 PRO A C 1
ATOM 3362 O O . PRO A 1 419 ? 71.171 28.120 -3.470 1.00 42.28 419 PRO A O 1
ATOM 3365 N N . THR A 1 420 ? 73.162 29.140 -3.398 1.00 45.78 420 THR A N 1
ATOM 3366 C CA . THR A 1 420 ? 73.216 29.382 -1.940 1.00 45.78 420 THR A CA 1
ATOM 3367 C C . THR A 1 420 ? 71.988 30.083 -1.349 1.00 45.78 420 THR A C 1
ATOM 3369 O O . THR A 1 420 ? 71.726 29.934 -0.156 1.00 45.78 420 THR A O 1
ATOM 3372 N N . TRP A 1 421 ? 71.204 30.802 -2.155 1.00 45.19 421 TRP A N 1
ATOM 3373 C CA . TRP A 1 421 ? 69.979 31.467 -1.704 1.00 45.19 421 TRP A CA 1
ATOM 3374 C C . TRP A 1 421 ? 68.783 30.506 -1.555 1.00 45.19 421 TRP A C 1
ATOM 3376 O O . TRP A 1 421 ? 67.989 30.679 -0.634 1.00 45.19 421 TRP A O 1
ATOM 3386 N N . LEU A 1 422 ? 68.709 29.433 -2.355 1.00 42.28 422 LEU A N 1
ATOM 3387 C CA . LEU A 1 422 ? 67.681 28.384 -2.248 1.00 42.28 422 LEU A CA 1
ATOM 3388 C C . LEU A 1 422 ? 67.918 27.453 -1.047 1.00 42.28 422 LEU A C 1
ATOM 3390 O O . LEU A 1 422 ? 66.965 26.972 -0.440 1.00 42.28 422 LEU A O 1
ATOM 3394 N N . ARG A 1 423 ? 69.177 27.265 -0.622 1.00 45.38 423 ARG A N 1
ATOM 3395 C CA . ARG A 1 423 ? 69.506 26.496 0.597 1.00 45.38 423 ARG A CA 1
ATOM 3396 C C . ARG A 1 423 ? 68.993 27.147 1.886 1.00 45.38 423 ARG A C 1
ATOM 3398 O O . ARG A 1 423 ? 68.782 26.442 2.864 1.00 45.38 423 ARG A O 1
ATOM 3405 N N . ARG A 1 424 ? 68.773 28.468 1.907 1.00 42.62 424 ARG A N 1
ATOM 3406 C CA . ARG A 1 424 ? 68.284 29.184 3.101 1.00 42.62 424 ARG A CA 1
ATOM 3407 C C . ARG A 1 424 ? 66.766 29.123 3.292 1.00 42.62 424 ARG A C 1
ATOM 3409 O O . ARG A 1 424 ? 66.315 29.390 4.399 1.00 42.62 424 ARG A O 1
ATOM 3416 N N . MET A 1 425 ? 65.992 28.740 2.273 1.00 42.91 425 MET A N 1
ATOM 3417 C CA . MET A 1 425 ? 64.541 28.539 2.424 1.00 42.91 425 MET A CA 1
ATOM 3418 C C . MET A 1 425 ? 64.195 27.203 3.099 1.00 42.91 425 MET A C 1
ATOM 3420 O O . MET A 1 425 ? 63.194 27.130 3.794 1.00 42.91 425 MET A O 1
ATOM 3424 N N . PHE A 1 426 ? 65.049 26.180 2.987 1.00 43.53 426 PHE A N 1
ATOM 3425 C CA . PHE A 1 426 ? 64.802 24.849 3.569 1.00 43.53 426 PHE A CA 1
ATOM 3426 C C . PHE A 1 426 ? 65.289 24.670 5.018 1.00 43.53 426 PHE A C 1
ATOM 3428 O O . PHE A 1 426 ? 65.115 23.598 5.586 1.00 43.53 426 PHE A O 1
ATOM 3435 N N . VAL A 1 427 ? 65.893 25.694 5.632 1.00 42.66 427 VAL A N 1
ATOM 3436 C CA . VAL A 1 427 ? 66.413 25.620 7.016 1.00 42.66 427 VAL A CA 1
ATOM 3437 C C . VAL A 1 427 ? 65.467 26.279 8.033 1.00 42.66 427 VAL A C 1
ATOM 3439 O O . VAL A 1 427 ? 65.706 26.181 9.228 1.00 42.66 427 VAL A O 1
ATOM 3442 N N . LYS A 1 428 ? 64.367 26.919 7.605 1.00 35.06 428 LYS A N 1
ATOM 3443 C CA . LYS A 1 428 ? 63.504 27.684 8.526 1.00 35.06 428 LYS A CA 1
ATOM 3444 C C . LYS A 1 428 ? 62.265 26.965 9.068 1.00 35.06 428 LYS A C 1
ATOM 3446 O O . LYS A 1 428 ? 61.699 27.460 10.032 1.00 35.06 428 LYS A O 1
ATOM 3451 N N . ASP A 1 429 ? 61.912 25.791 8.544 1.00 39.00 429 ASP A N 1
ATOM 3452 C CA . ASP A 1 429 ? 60.725 25.038 8.996 1.00 39.00 429 ASP A CA 1
ATOM 3453 C C . ASP A 1 429 ? 61.061 23.736 9.748 1.00 39.00 429 ASP A C 1
ATOM 3455 O O . ASP A 1 429 ? 60.185 22.916 10.009 1.00 39.00 429 ASP A O 1
ATOM 3459 N N . ALA A 1 430 ? 62.324 23.545 10.144 1.00 37.28 430 ALA A N 1
ATOM 3460 C CA . ALA A 1 430 ? 62.774 22.364 10.889 1.00 37.28 430 ALA A CA 1
ATOM 3461 C C . ALA A 1 430 ? 62.945 22.595 12.407 1.00 37.28 430 ALA A C 1
ATOM 3463 O O . ALA A 1 430 ? 63.510 21.740 13.083 1.00 37.28 430 ALA A O 1
ATOM 3464 N N . GLU A 1 431 ? 62.472 23.721 12.960 1.00 36.91 431 GLU A N 1
ATOM 3465 C CA . GLU A 1 431 ? 62.588 24.017 14.405 1.00 36.91 431 GLU A CA 1
ATOM 3466 C C . GLU A 1 431 ? 61.303 23.824 15.220 1.00 36.91 431 GLU A C 1
ATOM 3468 O O . GLU A 1 431 ? 61.355 23.871 16.443 1.00 36.91 431 GLU A O 1
ATOM 3473 N N . ASN A 1 432 ? 60.163 23.514 14.605 1.00 36.59 432 ASN A N 1
ATOM 3474 C CA . ASN A 1 432 ? 58.923 23.304 15.352 1.00 36.59 432 ASN A CA 1
ATOM 3475 C C . ASN A 1 432 ? 58.305 21.962 14.993 1.00 36.59 432 ASN A C 1
ATOM 3477 O O . ASN A 1 432 ? 57.353 21.960 14.242 1.00 36.59 432 ASN A O 1
ATOM 3481 N N . TYR A 1 433 ? 58.857 20.848 15.479 1.00 32.25 433 TYR A N 1
ATOM 3482 C CA . TYR A 1 433 ? 58.117 19.624 15.843 1.00 32.25 433 TYR A CA 1
ATOM 3483 C C . TYR A 1 433 ? 59.105 18.605 16.436 1.00 32.25 433 TYR A C 1
ATOM 3485 O O . TYR A 1 433 ? 59.554 17.671 15.778 1.00 32.25 433 TYR A O 1
ATOM 3493 N N . ALA A 1 434 ? 59.445 18.792 17.712 1.00 33.09 434 ALA A N 1
ATOM 3494 C CA . ALA A 1 434 ? 59.908 17.704 18.566 1.00 33.09 434 ALA A CA 1
ATOM 3495 C C . ALA A 1 434 ? 58.705 17.156 19.347 1.00 33.09 434 ALA A C 1
ATOM 3497 O O . ALA A 1 434 ? 57.938 17.939 19.913 1.00 33.09 434 ALA A O 1
ATOM 3498 N N . PRO A 1 435 ? 58.574 15.825 19.439 1.00 35.22 435 PRO A N 1
ATOM 3499 C CA . PRO A 1 435 ? 58.343 15.242 20.750 1.00 35.22 435 PRO A CA 1
ATOM 3500 C C . PRO A 1 435 ? 59.328 14.098 21.043 1.00 35.22 435 PRO A C 1
ATOM 3502 O O . PRO A 1 435 ? 59.380 13.090 20.347 1.00 35.22 435 PRO A O 1
ATOM 3505 N N . LEU A 1 436 ? 60.109 14.319 22.104 1.00 32.50 436 LEU A N 1
ATOM 3506 C CA . LEU A 1 436 ? 60.410 13.399 23.209 1.00 32.50 436 LEU A CA 1
ATOM 3507 C C . LEU A 1 436 ? 60.457 11.887 22.917 1.00 32.50 436 LEU A C 1
ATOM 3509 O O . LEU A 1 436 ? 59.403 11.261 22.893 1.00 32.50 436 LEU A O 1
ATOM 3513 N N . VAL A 1 437 ? 61.664 11.296 22.945 1.00 30.45 437 VAL A N 1
ATOM 3514 C CA . VAL A 1 437 ? 61.953 10.015 23.635 1.00 30.45 437 VAL A CA 1
ATOM 3515 C C . VAL A 1 437 ? 63.412 10.023 24.157 1.00 30.45 437 VAL A C 1
ATOM 3517 O O . VAL A 1 437 ? 64.339 10.281 23.395 1.00 30.45 437 VAL A O 1
ATOM 3520 N N . HIS A 1 438 ? 63.575 9.778 25.465 1.00 35.44 438 HIS A N 1
ATOM 3521 C CA . HIS A 1 438 ? 64.815 9.563 26.251 1.00 35.44 438 HIS A CA 1
ATOM 3522 C C . HIS A 1 438 ? 65.518 8.215 25.940 1.00 35.44 438 HIS A C 1
ATOM 3524 O O . HIS A 1 438 ? 64.877 7.363 25.324 1.00 35.44 438 HIS A O 1
ATOM 3530 N N . PRO A 1 439 ? 66.717 7.900 26.488 1.00 39.09 439 PRO A N 1
ATOM 3531 C CA . PRO A 1 439 ? 67.686 8.714 27.235 1.00 39.09 439 PRO A CA 1
ATOM 3532 C C . PRO A 1 439 ? 68.996 9.003 26.483 1.00 39.09 439 PRO A C 1
ATOM 3534 O O . PRO A 1 439 ? 69.346 8.251 25.546 1.00 39.09 439 PRO A O 1
#

Secondary structure (DSSP, 8-state):
-TTT-GGGTT--HHHHHHHHHHHHHHTT--EEEE---SSSS---SSSSS-SSS--SSS-HHHHHHHHHHHHHHHTT-TTEEEEE--S----EE-TTSPEEEEESS--BSGGGGGTEEEEEHHHHHHHHHHHHHHH-TT-EEEEEPHHHHTB-TTTTTS----S-GGGGGGEEEEEEE-TTHHHHHHHHHHHTSTTTHHHHHHHHHHHSTTTTT-TT-TTSS-TTTT--HHHHHHHHIIIIIHHHHTTSS-EEEEEE--SSTTSSHHHHHHHHHHHHHT-EEEES-S-SEEE-TTS-SS-TT-EE-TT-SEETTTTEEEEE-HHHHHHHHHHHSPPTTPPPPPPPPPP----HHHHHHHHT----HHHHHHHS---HHHHHHHHHHHHHHHHHHHHHHHHHHHHHHHHHHSTTTSSSSS-TTGGGTTTSSSSS-------

Organism: NCBI:txid1333877

Mean predicted aligned error: 11.82 Å

pLDDT: mean 78.82, std 19.83, range [30.45, 98.88]

InterPro domains:
  IPR001547 Glycoside hydrolase, family 5 [PF00150] (5-288)
  IPR017853 Glycoside hydrolase superfamily [SSF51445] (5-319)

Sequence (439 aa):
MLRANPELQGLSAMEVFDRCVDAITNQGLLVILNHHMFDAAWCCDTIDGNGLWFTDKYSTDDWLNGLTFLAERYKDNPRVVAFDIRNEPRPWVKEGGTSILPWWGLETSILNLFGYQVVDWRRAASRGAVAVWKGNPVANVVIEGNWFASNLAHVTDLPLMLAQGCLQSRVVYSLHEYSWYSTAYLVWSHLAGPFELFGFLRDITVEYGTEAEGRDDVQSTHPFTEQPYDRFADMREEAGFYLQRDDIAPVWVSEFGGMRRGASKWHNNTMRFFKAMDASWCWWPLDPQKIPQDFDPEDPDGQLDLYGLFNPPSRDYRSVVGWKLQDLVDLQAPSPDAPARVSVPPQCTFDPRANEEAANRATGGLEFLLSIHWTVYMALTTAIFVLLVLLRCIALCSCCLCVRTAWLGFTSGLMMWLPTWLRRMFVKDAENYAPLVHP

Radius of gyration: 28.83 Å; Cα contacts (8 Å, |Δi|>4): 614; chains: 1; bounding box: 101×55×54 Å

Solvent-accessible surface area (backbone atoms only — not comparable to full-atom values): 24829 Å² total; per-residue (Å²): 110,55,91,84,40,64,89,55,63,92,55,51,73,65,58,49,49,49,52,50,53,50,57,45,41,74,73,72,40,77,40,68,51,65,44,60,60,90,64,101,74,79,84,87,57,42,68,65,59,48,12,56,74,42,45,101,89,40,48,54,64,54,47,34,50,51,42,18,50,54,27,44,72,41,56,88,40,85,38,56,51,32,37,31,68,47,46,40,31,18,46,30,47,41,92,91,67,37,33,37,36,48,29,83,52,41,67,44,66,82,44,45,86,77,36,31,38,39,38,34,42,38,41,51,51,24,40,37,48,49,24,26,37,72,32,20,64,81,55,30,31,35,46,50,13,38,53,53,9,42,35,43,63,54,46,81,69,55,57,67,40,55,64,52,74,61,57,60,75,37,44,33,38,29,33,44,49,46,61,60,41,61,59,54,42,48,54,47,57,44,53,72,33,90,77,40,51,70,62,44,74,62,47,55,71,71,71,55,73,74,56,82,83,50,82,86,64,69,59,56,97,42,77,69,23,60,48,57,57,68,65,54,47,53,53,46,35,53,24,39,46,45,33,47,75,68,74,73,41,56,55,35,29,70,30,30,51,59,72,62,90,72,62,39,46,36,59,60,42,51,58,51,48,37,42,71,63,46,53,48,74,34,71,38,41,58,47,18,47,72,37,55,62,69,67,39,90,92,44,47,75,38,37,68,21,66,36,18,41,15,30,27,97,72,66,34,91,87,46,63,40,64,70,60,55,52,53,52,58,65,55,66,56,80,37,95,77,47,73,78,78,78,74,84,70,73,92,59,82,79,54,67,67,56,29,50,58,37,14,69,51,76,75,45,73,67,59,37,63,71,50,54,85,75,47,74,64,58,51,51,52,49,50,49,49,52,48,51,52,50,52,50,51,51,50,53,52,47,49,53,52,50,49,53,56,48,56,75,65,56,80,82,72,76,80,84,80,70,58,78,74,64,62,60,66,74,66,71,78,78,82,80,80,83,80,90,83,88,135

Foldseek 3Di:
DCVVVVVCPPDDPVVVVVVVVCVQVVVVAADEAEPEAPDPDDDDDQAPQGQACAGPVGDVVNLLLVLLVVLLVCQPRVRNAEYASGAANAWHQDDVGQIEFEDDLDFDCPCVVVRYGYDHLLLSLLSSLLSSCNNHVRHAYEAAAYQRSQADLQCVLPPRQFLDPLSLLSYEYEHAAELCSVVRLVLVVLCLQPVSVVVNSPVCVPPVVPCVVPVPDPLADDVSLADDLVVVLVSSCSRPLVCLVVVNHHYAHAEDFDLDDPSGCRVVSVLVNCLVAVHHYDYPDQFQFPFDACRDPVCNNHGGDSRHQANNVVRDNVDGDVVVVVSVVVSNPGHPPYPDPRPNGPDDDDDSVSSVVRSNDRSDPVSVVVSDDDDPVNVVVVVVVVVVVVVVVVVVVVVVVVVVVVVVVPPPPPPPPDDPVVVVVVPPPPPPDDDDDDD